Protein AF-E8RW09-F1 (afdb_monomer_lite)

Secondary structure (DSSP, 8-state):
---EEE--TT-HHHHHHHHHHHHTT---EEE-HHHH---HHHHHHHHHHTT--HHHHB--SSSSTTTTTTTSTTS-HHHHHHHHHH-GGGB-S-EEEETTEEEE-SSGGGGGGG-SS-PPSPEE-TTS-EEE-TTSPBSSBTTBTTS-TTT-----HHHHHSPPPP-SPPEEEEEES---SS-HHHHHHHHHHHHHHHTT-EEEE---TTPPPTTSS-TTSHHHHHHHHHHHH-SEEEEEEEEETTEE-HHHHHHHHTS-S-BTTB-TTTT-EEEEEEE-SSS---HHHHHHHHHHHHTT-EE-S--EEETTGGGSB-TTSPBPSSHHHHHHHHHHHHHHHHHHHHHTTHHHHH--HHHHHS-HHHHHHHHHTT--

InterPro domains:
  IPR005025 NADPH-dependent FMN reductase-like domain [PF03358] (170-313)
  IPR006659 Arsenate reductase [TIGR00014] (5-115)
  IPR006659 Arsenate reductase [cd03034] (4-114)
  IPR006660 Arsenate reductase-like [PF03960] (6-112)
  IPR006660 Arsenate reductase-like [PS51353] (2-132)
  IPR014063 Arsenate resistance ArsH [PTHR43590] (167-371)
  IPR014063 Arsenate resistance ArsH [TIGR02690] (144-362)
  IPR029039 Flavoprotein-like superfamily [G3DSA:3.40.50.360] (141-376)
  IPR029039 Flavoprotein-like superfamily [SSF52218] (143-364)
  IPR036249 Thioredoxin-like superfamily [SSF52833] (4-134)

pLDDT: mean 93.15, std 9.92, range [34.12, 98.94]

Radius of gyration: 31.44 Å; chains: 1; bounding box: 63×49×87 Å

Structure (mmCIF, N/CA/C/O backbone):
data_AF-E8RW09-F1
#
_entry.id   AF-E8RW09-F1
#
loop_
_atom_site.group_PDB
_atom_site.id
_atom_site.type_symbol
_atom_site.label_atom_id
_atom_site.label_alt_id
_atom_site.label_comp_id
_atom_site.label_asym_id
_atom_site.label_entity_id
_atom_site.label_seq_id
_atom_site.pdbx_PDB_ins_code
_atom_site.Cartn_x
_atom_site.Cartn_y
_atom_site.Cartn_z
_atom_site.occupancy
_atom_site.B_iso_or_equiv
_atom_site.auth_seq_id
_atom_site.auth_comp_id
_atom_site.auth_asym_id
_atom_site.auth_atom_id
_atom_site.pdbx_PDB_model_num
ATOM 1 N N . MET A 1 1 ? -36.346 -2.422 34.415 1.00 78.19 1 MET A N 1
ATOM 2 C CA . MET A 1 1 ? -35.620 -2.761 35.655 1.00 78.19 1 MET A CA 1
ATOM 3 C C . MET A 1 1 ? -34.732 -1.597 36.060 1.00 78.19 1 MET A C 1
ATOM 5 O O . MET A 1 1 ? -34.251 -0.869 35.199 1.00 78.19 1 MET A O 1
ATOM 9 N N . GLN A 1 2 ? -34.530 -1.402 37.362 1.00 89.94 2 GLN A N 1
ATOM 10 C CA . GLN A 1 2 ? -33.540 -0.457 37.878 1.00 89.94 2 GLN A CA 1
ATOM 11 C C . GLN A 1 2 ? -32.126 -1.002 37.596 1.00 89.94 2 GLN A C 1
ATOM 13 O O . GLN A 1 2 ? -31.881 -2.164 37.922 1.00 89.94 2 GLN A O 1
ATOM 18 N N . PRO A 1 3 ? -31.200 -0.237 36.981 1.00 96.50 3 PRO A N 1
ATOM 19 C CA . PRO A 1 3 ? -29.837 -0.715 36.764 1.00 96.50 3 PRO A CA 1
ATOM 20 C C . PRO A 1 3 ? -29.149 -1.088 38.080 1.00 96.50 3 PRO A C 1
ATOM 22 O O . PRO A 1 3 ? -29.262 -0.352 39.055 1.00 96.50 3 PRO A O 1
ATOM 25 N N . VAL A 1 4 ? -28.387 -2.178 38.099 1.00 97.94 4 VAL A N 1
ATOM 26 C CA . VAL A 1 4 ? -27.561 -2.571 39.253 1.00 97.94 4 VAL A CA 1
ATOM 27 C C . VAL A 1 4 ? -26.093 -2.430 38.872 1.00 97.94 4 VAL A C 1
ATOM 29 O O . VAL A 1 4 ? -25.687 -2.873 37.796 1.00 97.94 4 VAL A O 1
ATOM 32 N N . ILE A 1 5 ? -25.279 -1.822 39.735 1.00 98.06 5 ILE A N 1
ATOM 33 C CA . ILE A 1 5 ? -23.836 -1.663 39.524 1.00 98.06 5 ILE A CA 1
ATOM 34 C C . ILE A 1 5 ? -23.032 -2.220 40.699 1.00 98.06 5 ILE A C 1
ATOM 36 O O . ILE A 1 5 ? -23.124 -1.744 41.829 1.00 98.06 5 ILE A O 1
ATOM 40 N N . TYR A 1 6 ? -22.145 -3.171 40.401 1.00 97.62 6 TYR A N 1
ATOM 41 C CA . TYR A 1 6 ? -21.120 -3.638 41.333 1.00 97.62 6 TYR A CA 1
ATOM 42 C C . TYR A 1 6 ? -19.945 -2.659 41.315 1.00 97.62 6 TYR A C 1
ATOM 44 O O . TYR A 1 6 ? -19.086 -2.675 40.425 1.00 97.62 6 TYR A O 1
ATOM 52 N N . HIS A 1 7 ? -19.952 -1.753 42.287 1.00 96.81 7 HIS A N 1
ATOM 53 C CA . HIS A 1 7 ? -19.175 -0.523 42.282 1.00 96.81 7 HIS A CA 1
ATOM 54 C C . HIS A 1 7 ? -17.981 -0.576 43.243 1.00 96.81 7 HIS A C 1
ATOM 56 O O . HIS A 1 7 ? -18.035 -1.167 44.319 1.00 96.81 7 HIS A O 1
ATOM 62 N N . ASN A 1 8 ? -16.888 0.086 42.860 1.00 95.25 8 ASN A N 1
ATOM 63 C CA . ASN A 1 8 ? -15.780 0.421 43.750 1.00 95.25 8 ASN A CA 1
ATOM 64 C C . ASN A 1 8 ? -15.483 1.933 43.650 1.00 95.25 8 ASN A C 1
ATOM 66 O O . ASN A 1 8 ? -14.999 2.360 42.592 1.00 95.25 8 ASN A O 1
ATOM 70 N N . PRO A 1 9 ? -15.704 2.720 44.720 1.00 94.31 9 PRO A N 1
ATOM 71 C CA . PRO A 1 9 ? -15.543 4.176 44.695 1.00 94.31 9 PRO A CA 1
ATOM 72 C C . PRO A 1 9 ? -14.099 4.630 44.440 1.00 94.31 9 PRO A C 1
ATOM 74 O O . PRO A 1 9 ? -13.885 5.699 43.871 1.00 94.31 9 PRO A O 1
ATOM 77 N N . ASP A 1 10 ? -13.097 3.797 44.728 1.00 92.81 10 ASP A N 1
ATOM 78 C CA . ASP A 1 10 ? -11.679 4.115 44.506 1.00 92.81 10 ASP A CA 1
ATOM 79 C C . ASP A 1 10 ? -11.216 3.847 43.061 1.00 92.81 10 ASP A C 1
ATOM 81 O O . ASP A 1 10 ? -10.046 4.029 42.709 1.00 92.81 10 ASP A O 1
ATOM 85 N N . CYS A 1 11 ? -12.115 3.398 42.179 1.00 92.38 11 CYS A N 1
ATOM 86 C CA . CYS A 1 11 ? -11.804 3.083 40.790 1.00 92.38 11 CYS A CA 1
ATOM 87 C C . CYS A 1 11 ? -12.401 4.105 39.815 1.00 92.38 11 CYS A C 1
ATOM 89 O O . CYS A 1 11 ? -13.611 4.131 39.613 1.00 92.38 11 CYS A O 1
ATOM 91 N N . GLY A 1 12 ? -11.545 4.842 39.095 1.00 91.81 12 GLY A N 1
ATOM 92 C CA . GLY A 1 12 ? -11.984 5.816 38.083 1.00 91.81 12 GLY A CA 1
ATOM 93 C C . GLY A 1 12 ? -12.884 5.227 36.991 1.00 91.81 12 GLY A C 1
ATOM 94 O O . GLY A 1 12 ? -13.886 5.833 36.635 1.00 91.81 12 GLY A O 1
ATOM 95 N N . THR A 1 13 ? -12.624 4.007 36.497 1.00 91.88 13 THR A N 1
ATOM 96 C CA . THR A 1 13 ? -13.551 3.342 35.553 1.00 91.88 13 THR A CA 1
ATOM 97 C C . THR A 1 13 ? -14.927 3.114 36.186 1.00 91.88 13 THR A C 1
ATOM 99 O O . THR A 1 13 ? -15.941 3.325 35.536 1.00 91.88 13 THR A O 1
ATOM 102 N N . SER A 1 14 ? -14.964 2.707 37.458 1.00 95.50 14 SER A N 1
ATOM 103 C CA . SER A 1 14 ? -16.204 2.437 38.194 1.00 95.50 14 SER A CA 1
ATOM 104 C C . SER A 1 14 ? -17.022 3.702 38.437 1.00 95.50 14 SER A C 1
ATOM 106 O O . SER A 1 14 ? -18.241 3.678 38.284 1.00 95.50 14 SER A O 1
ATOM 108 N N . ARG A 1 15 ? -16.355 4.809 38.782 1.00 97.25 15 ARG A N 1
ATOM 109 C CA . ARG A 1 15 ? -16.993 6.120 38.948 1.00 97.25 15 ARG A CA 1
ATOM 110 C C . ARG A 1 15 ? -17.506 6.689 37.632 1.00 97.25 15 ARG A C 1
ATOM 112 O O . ARG A 1 15 ? -18.652 7.112 37.590 1.00 97.25 15 ARG A O 1
ATOM 119 N N . ASN A 1 16 ? -16.730 6.593 36.550 1.00 96.06 16 ASN A N 1
ATOM 120 C CA . ASN A 1 16 ? -17.188 7.006 35.220 1.00 96.06 16 ASN A CA 1
ATOM 121 C C . ASN A 1 16 ? -18.457 6.254 34.789 1.00 96.06 16 ASN A C 1
ATOM 123 O O . ASN A 1 16 ? -19.398 6.873 34.312 1.00 96.06 16 ASN A O 1
ATOM 127 N N . VAL A 1 17 ? -18.513 4.932 34.984 1.00 97.00 17 VAL A N 1
ATOM 128 C CA . VAL A 1 17 ? -19.713 4.139 34.658 1.00 97.00 17 VAL A CA 1
ATOM 129 C C . VAL A 1 17 ? -20.915 4.567 35.499 1.00 97.00 17 VAL A C 1
ATOM 131 O O . VAL A 1 17 ? -21.987 4.781 34.943 1.00 97.00 17 VAL A O 1
ATOM 134 N N . LEU A 1 18 ? -20.742 4.736 36.815 1.00 97.62 18 LEU A N 1
ATOM 135 C CA . LEU A 1 18 ? -21.815 5.214 37.691 1.00 97.62 18 LEU A CA 1
ATOM 136 C C . LEU A 1 18 ? -22.322 6.600 37.259 1.00 97.62 18 LEU A C 1
ATOM 138 O O . LEU A 1 18 ? -23.529 6.797 37.141 1.00 97.62 18 LEU A O 1
ATOM 142 N N . ALA A 1 19 ? -21.403 7.523 36.960 1.00 96.69 19 ALA A N 1
ATOM 143 C CA . ALA A 1 19 ? -21.722 8.874 36.509 1.00 96.69 19 ALA A CA 1
ATOM 144 C C . ALA A 1 19 ? -22.521 8.871 35.198 1.00 96.69 19 ALA A C 1
ATOM 146 O O . ALA A 1 19 ? -23.475 9.632 35.071 1.00 96.69 19 ALA A O 1
ATOM 147 N N . VAL A 1 20 ? -22.182 7.994 34.245 1.00 96.25 20 VAL A N 1
ATOM 148 C CA . VAL A 1 20 ? -22.940 7.840 32.991 1.00 96.25 20 VAL A CA 1
ATOM 149 C C . VAL A 1 20 ? -24.363 7.356 33.263 1.00 96.25 20 VAL A C 1
ATOM 151 O O . VAL A 1 20 ? -25.306 7.932 32.728 1.00 96.25 20 VAL A O 1
ATOM 154 N N . ILE A 1 21 ? -24.535 6.330 34.105 1.00 97.25 21 ILE A N 1
ATOM 155 C CA . ILE A 1 21 ? -25.860 5.783 34.437 1.00 97.25 21 ILE A CA 1
ATOM 156 C C . ILE A 1 21 ? -26.734 6.863 35.094 1.00 97.25 21 ILE A C 1
ATOM 158 O O . ILE A 1 21 ? -27.876 7.067 34.685 1.00 97.25 21 ILE A O 1
ATOM 162 N N . GLN A 1 22 ? -26.184 7.603 36.060 1.00 96.81 22 GLN A N 1
ATOM 163 C CA . GLN A 1 22 ? -26.902 8.679 36.748 1.00 96.81 22 GLN A CA 1
ATOM 164 C C . GLN A 1 22 ? -27.227 9.852 35.814 1.00 96.81 22 GLN A C 1
ATOM 166 O O . GLN A 1 22 ? -28.358 10.332 35.785 1.00 96.81 22 GLN A O 1
ATOM 171 N N . ALA A 1 23 ? -26.268 10.291 34.996 1.00 95.75 23 ALA A N 1
ATOM 172 C CA . ALA A 1 23 ? -26.472 11.390 34.051 1.00 95.75 23 ALA A CA 1
ATOM 173 C C . ALA A 1 23 ? -27.446 11.039 32.911 1.00 95.75 23 ALA A C 1
ATOM 175 O O . ALA A 1 23 ? -28.032 11.934 32.303 1.00 95.75 23 ALA A O 1
ATOM 176 N N . ALA A 1 24 ? -27.647 9.749 32.635 1.00 95.56 24 ALA A N 1
ATOM 177 C CA . ALA A 1 24 ? -28.670 9.247 31.724 1.00 95.56 24 ALA A CA 1
ATOM 178 C C . ALA A 1 24 ? -30.092 9.235 32.326 1.00 95.56 24 ALA A C 1
ATOM 180 O O . ALA A 1 24 ? -31.047 8.896 31.622 1.00 95.56 24 ALA A O 1
ATOM 181 N N . GLY A 1 25 ? -30.234 9.618 33.601 1.00 95.38 25 GLY A N 1
ATOM 182 C CA . GLY A 1 25 ? -31.508 9.725 34.313 1.00 95.38 25 GLY A CA 1
ATOM 183 C C . GLY A 1 25 ? -31.928 8.467 35.074 1.00 95.38 25 GLY A C 1
ATOM 184 O O . GLY A 1 25 ? -33.062 8.409 35.541 1.00 95.38 25 GLY A O 1
ATOM 185 N N . TYR A 1 26 ? -31.054 7.464 35.202 1.00 96.56 26 TYR A N 1
ATOM 186 C CA . TYR A 1 26 ? -31.335 6.271 36.001 1.00 96.56 26 TYR A CA 1
ATOM 187 C C . TYR A 1 26 ? -30.875 6.466 37.449 1.00 96.56 26 TYR A C 1
ATOM 189 O O . TYR A 1 26 ? -29.840 7.077 37.709 1.00 96.56 26 TYR A O 1
ATOM 197 N N . GLU A 1 27 ? -31.587 5.855 38.390 1.00 95.25 27 GLU A N 1
ATOM 198 C CA . GLU A 1 27 ? -31.155 5.724 39.783 1.00 95.25 27 GLU A CA 1
ATOM 199 C C . GLU A 1 27 ? -30.673 4.287 40.003 1.00 95.25 27 GLU A C 1
ATOM 201 O O . GLU A 1 27 ? -31.503 3.419 40.243 1.00 95.25 27 GLU A O 1
ATOM 206 N N . PRO A 1 28 ? -29.378 3.961 39.849 1.00 97.06 28 PRO A N 1
ATOM 207 C CA . PRO A 1 28 ? -28.934 2.578 39.964 1.00 97.06 28 PRO A CA 1
ATOM 208 C C . PRO A 1 28 ? -28.904 2.093 41.416 1.00 97.06 28 PRO A C 1
ATOM 210 O O . PRO A 1 28 ? -28.564 2.851 42.324 1.00 97.06 28 PRO A O 1
ATOM 213 N N . GLU A 1 29 ? -29.152 0.803 41.625 1.00 97.81 29 GLU A N 1
ATOM 214 C CA . GLU A 1 29 ? -28.770 0.124 42.861 1.00 97.81 29 GLU A CA 1
ATOM 215 C C . GLU A 1 29 ? -27.243 -0.045 42.890 1.00 97.81 29 GLU A C 1
ATOM 217 O O . GLU A 1 29 ? -26.645 -0.626 41.978 1.00 97.81 29 GLU A O 1
ATOM 222 N N . ILE A 1 30 ? -26.596 0.486 43.929 1.00 97.81 30 ILE A N 1
ATOM 223 C CA . ILE A 1 30 ? -25.136 0.481 44.065 1.00 97.81 30 ILE A CA 1
ATOM 224 C C . ILE A 1 30 ? -24.728 -0.601 45.060 1.00 97.81 30 ILE A C 1
ATOM 226 O O . ILE A 1 30 ? -24.933 -0.458 46.264 1.00 97.81 30 ILE A O 1
ATOM 230 N N . ILE A 1 31 ? -24.073 -1.650 44.564 1.00 97.06 31 ILE A N 1
ATOM 231 C CA . ILE A 1 31 ? -23.538 -2.731 45.392 1.00 97.06 31 ILE A CA 1
ATOM 232 C C . ILE A 1 31 ? -22.032 -2.527 45.556 1.00 97.06 31 ILE A C 1
ATOM 234 O O . ILE A 1 31 ? -21.238 -2.774 44.643 1.00 97.06 31 ILE A O 1
ATOM 238 N N . GLU A 1 32 ? -21.611 -2.098 46.745 1.00 96.06 32 GLU A N 1
ATOM 239 C CA . GLU A 1 32 ? -20.196 -2.041 47.124 1.00 96.06 32 GLU A CA 1
ATOM 240 C C . GLU A 1 32 ? -19.668 -3.450 47.447 1.00 96.06 32 GLU A C 1
ATOM 242 O O . GLU A 1 32 ? -19.464 -3.816 48.605 1.00 96.06 32 GLU A O 1
ATOM 247 N N . TYR A 1 33 ? -19.439 -4.257 46.408 1.00 94.31 33 TYR A N 1
ATOM 248 C CA . TYR A 1 33 ? -19.107 -5.689 46.512 1.00 94.31 33 TYR A CA 1
ATOM 249 C C . TYR A 1 33 ? -17.879 -6.005 47.380 1.00 94.31 33 TYR A C 1
ATOM 251 O O . TYR A 1 33 ? -17.765 -7.100 47.917 1.00 94.31 33 TYR A O 1
ATOM 259 N N . LEU A 1 34 ? -16.961 -5.050 47.562 1.00 94.94 34 LEU A N 1
ATOM 260 C CA . LEU A 1 34 ? -15.816 -5.220 48.464 1.00 94.94 34 LEU A CA 1
ATOM 261 C C . LEU A 1 34 ? -16.207 -5.230 49.947 1.00 94.94 34 LEU A C 1
ATOM 263 O O . LEU A 1 34 ? -15.472 -5.794 50.751 1.00 94.94 34 LEU A O 1
ATOM 267 N N . LYS A 1 35 ? -17.331 -4.601 50.309 1.00 94.88 35 LYS A N 1
ATOM 268 C CA . LYS A 1 35 ? -17.877 -4.598 51.673 1.00 94.88 35 LYS A CA 1
ATOM 269 C C . LYS A 1 35 ? -18.808 -5.785 51.905 1.00 94.88 35 LYS A C 1
ATOM 271 O O . LYS A 1 35 ? -18.785 -6.367 52.981 1.00 94.88 35 LYS A O 1
ATOM 276 N N . VAL A 1 36 ? -19.627 -6.112 50.905 1.00 93.81 36 VAL A N 1
ATOM 277 C CA . VAL A 1 36 ? -20.670 -7.146 51.013 1.00 93.81 36 VAL A CA 1
ATOM 278 C C . VAL A 1 36 ? -20.111 -8.555 50.774 1.00 93.81 36 VAL A C 1
ATOM 280 O O . VAL A 1 36 ? -20.576 -9.511 51.386 1.00 93.81 36 VAL A O 1
ATOM 283 N N . GLY A 1 37 ? -19.082 -8.685 49.933 1.00 93.06 37 GLY A N 1
ATOM 284 C CA . GLY A 1 37 ? -18.566 -9.973 49.474 1.00 93.06 37 GLY A CA 1
ATOM 285 C C . GLY A 1 37 ? -19.386 -10.563 48.324 1.00 93.06 37 GLY A C 1
ATOM 286 O O . GLY A 1 37 ? -20.280 -9.911 47.784 1.00 93.06 37 GLY A O 1
ATOM 287 N N . TRP A 1 38 ? -19.056 -11.797 47.936 1.00 94.88 38 TRP A N 1
ATOM 288 C CA . TRP A 1 38 ? -19.750 -12.535 46.879 1.00 94.88 38 TRP A CA 1
ATOM 289 C C . TRP A 1 38 ? -20.440 -13.773 47.440 1.00 94.88 38 TRP A C 1
ATOM 291 O O . TRP A 1 38 ? -19.809 -14.592 48.109 1.00 94.88 38 TRP A O 1
ATOM 301 N N . ASN A 1 39 ? -21.714 -13.956 47.100 1.00 94.75 39 ASN A N 1
ATOM 302 C CA . ASN A 1 39 ? -22.348 -15.263 47.179 1.00 94.75 39 ASN A CA 1
ATOM 303 C C . ASN A 1 39 ? -21.940 -16.105 45.955 1.00 94.75 39 ASN A C 1
ATOM 305 O O . ASN A 1 39 ? -21.851 -15.591 44.839 1.00 94.75 39 ASN A O 1
ATOM 309 N N . ALA A 1 40 ? -21.692 -17.401 46.160 1.00 95.88 40 ALA A N 1
ATOM 310 C CA . ALA A 1 40 ? -21.230 -18.297 45.102 1.00 95.88 40 ALA A CA 1
ATOM 311 C C . ALA A 1 40 ? -22.217 -18.416 43.930 1.00 95.88 40 ALA A C 1
ATOM 313 O O . ALA A 1 40 ? -21.803 -18.360 42.774 1.00 95.88 40 ALA A O 1
ATOM 314 N N . ASP A 1 41 ? -23.513 -18.550 44.201 1.00 96.25 41 ASP A N 1
ATOM 315 C CA . ASP A 1 41 ? -24.512 -18.693 43.141 1.00 96.25 41 ASP A CA 1
ATOM 316 C C . ASP A 1 41 ? -24.736 -17.366 42.414 1.00 96.25 41 ASP A C 1
ATOM 318 O O . ASP A 1 41 ? -24.822 -17.338 41.185 1.00 96.25 41 ASP A O 1
ATOM 322 N N . GLU A 1 42 ? -24.734 -16.252 43.148 1.00 92.81 42 GLU A N 1
ATOM 323 C CA . GLU A 1 42 ? -24.846 -14.913 42.562 1.00 92.81 42 GLU A CA 1
ATOM 324 C C . GLU A 1 42 ? -23.661 -14.586 41.654 1.00 92.81 42 GLU A C 1
ATOM 326 O O . GLU A 1 42 ? -23.870 -14.167 40.517 1.00 92.81 42 GLU A O 1
ATOM 331 N N . LEU A 1 43 ? -22.421 -14.815 42.104 1.00 96.25 43 LEU A N 1
ATOM 332 C CA . LEU A 1 43 ? -21.233 -14.546 41.293 1.00 96.25 43 LEU A CA 1
ATOM 333 C C . LEU A 1 43 ? -21.187 -15.454 40.060 1.00 96.25 43 LEU A C 1
ATOM 335 O O . LEU A 1 43 ? -20.864 -14.985 38.969 1.00 96.25 43 LEU A O 1
ATOM 339 N N . ARG A 1 44 ? -21.549 -16.737 40.198 1.00 96.88 44 ARG A N 1
ATOM 340 C CA . ARG A 1 44 ? -21.607 -17.666 39.061 1.00 96.88 44 ARG A CA 1
ATOM 341 C C . ARG A 1 44 ? -22.609 -17.187 38.013 1.00 96.88 44 ARG A C 1
ATOM 343 O O . ARG A 1 44 ? -22.270 -17.121 36.832 1.00 96.88 44 ARG A O 1
ATOM 350 N N . ASN A 1 45 ? -23.807 -16.803 38.448 1.00 95.69 45 ASN A N 1
ATOM 351 C CA . ASN A 1 45 ? -24.835 -16.261 37.565 1.00 95.69 45 ASN A CA 1
ATOM 352 C C . ASN A 1 45 ? -24.385 -14.944 36.925 1.00 95.69 45 ASN A C 1
ATOM 354 O O . ASN A 1 45 ? -24.547 -14.762 35.722 1.00 95.69 45 ASN A O 1
ATOM 358 N N . LEU A 1 46 ? -23.765 -14.049 37.696 1.00 96.25 46 LEU A N 1
ATOM 359 C CA . LEU A 1 46 ? -23.279 -12.762 37.206 1.00 96.25 46 LEU A CA 1
ATOM 360 C C . LEU A 1 46 ? -22.247 -12.925 36.083 1.00 96.25 46 LEU A C 1
ATOM 362 O O . LEU A 1 46 ? -22.350 -12.261 35.053 1.00 96.25 46 LEU A O 1
ATOM 366 N N . LEU A 1 47 ? -21.270 -13.819 36.265 1.00 97.44 47 LEU A N 1
ATOM 367 C CA . LEU A 1 47 ? -20.260 -14.112 35.247 1.00 97.44 47 LEU A CA 1
ATOM 368 C C . LEU A 1 47 ? -20.881 -14.760 34.006 1.00 97.44 47 LEU A C 1
ATOM 370 O O . LEU A 1 47 ? -20.570 -14.352 32.887 1.00 97.44 47 LEU A O 1
ATOM 374 N N . ALA A 1 48 ? -21.812 -15.699 34.199 1.00 96.50 48 ALA A N 1
ATOM 375 C CA . ALA A 1 48 ? -22.527 -16.344 33.103 1.00 96.50 48 ALA A CA 1
ATOM 376 C C . ALA A 1 48 ? -23.341 -15.337 32.273 1.00 96.50 48 ALA A C 1
ATOM 378 O O . ALA A 1 48 ? -23.210 -15.311 31.050 1.00 96.50 48 ALA A O 1
ATOM 379 N N . TYR A 1 49 ? -24.117 -14.456 32.915 1.00 95.88 49 TYR A N 1
ATOM 380 C CA . TYR A 1 49 ? -24.880 -13.410 32.223 1.00 95.88 49 TYR A CA 1
ATOM 381 C C . TYR A 1 49 ? -23.985 -12.370 31.545 1.00 95.88 49 TYR A C 1
ATOM 383 O O . TYR A 1 49 ? -24.366 -11.817 30.515 1.00 95.88 49 TYR A O 1
ATOM 391 N N . ALA A 1 50 ? -22.789 -12.121 32.087 1.00 95.38 50 ALA A N 1
ATOM 392 C CA . ALA A 1 50 ? -21.786 -11.272 31.453 1.00 95.38 50 ALA A CA 1
ATOM 393 C C . ALA A 1 50 ? -21.046 -11.952 30.285 1.00 95.38 50 ALA A C 1
ATOM 395 O O . ALA A 1 50 ? -20.280 -11.282 29.590 1.00 95.38 50 ALA A O 1
ATOM 396 N N . GLY A 1 51 ? -21.239 -13.261 30.080 1.00 96.00 51 GLY A N 1
ATOM 397 C CA . GLY A 1 51 ? -20.500 -14.052 29.096 1.00 96.00 51 GLY A CA 1
ATOM 398 C C . GLY A 1 51 ? -19.008 -14.174 29.417 1.00 96.00 51 GLY A C 1
ATOM 399 O O . GLY A 1 51 ? -18.194 -14.218 28.497 1.00 96.00 51 GLY A O 1
ATOM 400 N N . LEU A 1 52 ? -18.641 -14.173 30.704 1.00 96.75 52 LEU A N 1
ATOM 401 C CA . LEU A 1 52 ? -17.255 -14.190 31.174 1.00 96.75 52 LEU A CA 1
ATOM 402 C C . LEU A 1 52 ? -16.924 -15.494 31.896 1.00 96.75 52 LEU A C 1
ATOM 404 O O . LEU A 1 52 ? -17.695 -15.973 32.725 1.00 96.75 52 LEU A O 1
ATOM 408 N N . THR A 1 53 ? -15.721 -16.013 31.662 1.00 97.38 53 THR A N 1
ATOM 409 C CA . THR A 1 53 ? -15.124 -17.012 32.556 1.00 97.38 53 THR A CA 1
ATOM 410 C C . THR A 1 53 ? -14.498 -16.344 33.790 1.00 97.38 53 THR A C 1
ATOM 412 O O . THR A 1 53 ? -14.152 -15.155 33.738 1.00 97.38 53 THR A O 1
ATOM 415 N N . PRO A 1 54 ? -14.285 -17.079 34.899 1.00 97.62 54 PRO A N 1
ATOM 416 C CA . PRO A 1 54 ? -13.522 -16.586 36.046 1.00 97.62 54 PRO A CA 1
ATOM 417 C C . PRO A 1 54 ? -12.158 -16.008 35.651 1.00 97.62 54 PRO A C 1
ATOM 419 O O . PRO A 1 54 ? -11.811 -14.915 36.096 1.00 97.62 54 PRO A O 1
ATOM 422 N N . ARG A 1 55 ? -11.412 -16.651 34.740 1.00 97.25 55 ARG A N 1
ATOM 423 C CA . ARG A 1 55 ? -10.160 -16.084 34.217 1.00 97.25 55 ARG A CA 1
ATOM 424 C C . ARG A 1 55 ? -10.347 -14.732 33.536 1.00 97.25 55 ARG A C 1
ATOM 426 O O . ARG A 1 55 ? -9.573 -13.817 33.794 1.00 97.25 55 ARG A O 1
ATOM 433 N N . GLN A 1 56 ? -11.360 -14.578 32.687 1.00 95.94 56 GLN A N 1
ATOM 434 C CA . GLN A 1 56 ? -11.619 -13.312 31.988 1.00 95.94 56 GLN A CA 1
ATOM 435 C C . GLN A 1 56 ? -12.063 -12.197 32.946 1.00 95.94 56 GLN A C 1
ATOM 437 O O . GLN A 1 56 ? -11.757 -11.023 32.731 1.00 95.94 56 GLN A O 1
ATOM 442 N N . ALA A 1 57 ? -12.766 -12.555 34.020 1.00 96.44 57 ALA A N 1
ATOM 443 C CA . ALA A 1 57 ? -13.170 -11.619 35.060 1.00 96.44 57 ALA A CA 1
ATOM 444 C C . ALA A 1 57 ? -12.053 -11.315 36.073 1.00 96.44 57 ALA A C 1
ATOM 446 O O . ALA A 1 57 ? -12.178 -10.343 36.823 1.00 96.44 57 ALA A O 1
ATOM 447 N N . LEU A 1 58 ? -10.957 -12.083 36.088 1.00 97.12 58 LEU A N 1
ATOM 448 C CA . LEU A 1 58 ? -9.869 -11.939 37.051 1.00 97.12 58 LEU A CA 1
ATOM 449 C C . LEU A 1 58 ? -9.184 -10.577 36.933 1.00 97.12 58 LEU A C 1
ATOM 451 O O . LEU A 1 58 ? -8.627 -10.182 35.908 1.00 97.12 58 LEU A O 1
ATOM 455 N N . ARG A 1 59 ? -9.183 -9.842 38.037 1.00 95.81 59 ARG A N 1
ATOM 456 C CA . ARG A 1 59 ? -8.413 -8.622 38.197 1.00 95.81 59 ARG A CA 1
ATOM 457 C C . ARG A 1 59 ? -6.981 -8.992 38.544 1.00 95.81 59 ARG A C 1
ATOM 459 O O . ARG A 1 59 ? -6.712 -9.435 39.654 1.00 95.81 59 ARG A O 1
ATOM 466 N N . GLU A 1 60 ? -6.061 -8.734 37.625 1.00 93.19 60 GLU A N 1
ATOM 467 C CA . GLU A 1 60 ? -4.634 -9.017 37.821 1.00 93.19 60 GLU A CA 1
ATOM 468 C C . GLU A 1 60 ? -3.894 -7.919 38.600 1.00 93.19 60 GLU A C 1
ATOM 470 O O . GLU A 1 60 ? -2.959 -8.191 39.346 1.00 93.19 60 GLU A O 1
ATOM 475 N N . THR A 1 61 ? -4.299 -6.656 38.425 1.00 90.75 61 THR A N 1
ATOM 476 C CA . THR A 1 61 ? -3.601 -5.498 39.004 1.00 90.75 61 THR A CA 1
ATOM 477 C C . THR A 1 61 ? -4.336 -4.922 40.206 1.00 90.75 61 THR A C 1
ATOM 479 O O . THR A 1 61 ? -5.571 -4.826 40.229 1.00 90.75 61 THR A O 1
ATOM 482 N N . LYS A 1 62 ? -3.565 -4.445 41.197 1.00 90.62 62 LYS A N 1
ATOM 483 C CA . LYS A 1 62 ? -4.097 -3.935 42.474 1.00 90.62 62 LYS A CA 1
ATOM 484 C C . LYS A 1 62 ? -5.023 -4.977 43.135 1.00 90.62 62 LYS A C 1
ATOM 486 O O . LYS A 1 62 ? -6.146 -4.646 43.520 1.00 90.62 62 LYS A O 1
ATOM 491 N N . SER A 1 63 ? -4.568 -6.226 43.154 1.00 93.81 63 SER A N 1
ATOM 492 C CA . SER A 1 63 ? -5.219 -7.417 43.700 1.00 93.81 63 SER A CA 1
ATOM 493 C C . SER A 1 63 ? -4.123 -8.432 44.089 1.00 93.81 63 SER A C 1
ATOM 495 O O . SER A 1 63 ? -2.994 -8.299 43.606 1.00 93.81 63 SER A O 1
ATOM 497 N N . PRO A 1 64 ? -4.431 -9.460 44.899 1.00 96.12 64 PRO A N 1
ATOM 498 C CA . PRO A 1 64 ? -3.462 -10.489 45.276 1.00 96.12 64 PRO A CA 1
ATOM 499 C C . PRO A 1 64 ? -3.265 -11.575 44.198 1.00 96.12 64 PRO A C 1
ATOM 501 O O . PRO A 1 64 ? -2.649 -12.599 44.469 1.00 96.12 64 PRO A O 1
ATOM 504 N N . ALA A 1 65 ? -3.763 -11.394 42.964 1.00 96.31 65 ALA A N 1
ATOM 505 C CA . ALA A 1 65 ? -3.782 -12.448 41.940 1.00 96.31 65 ALA A CA 1
ATOM 506 C C . ALA A 1 65 ? -2.394 -13.048 41.652 1.00 96.31 65 ALA A C 1
ATOM 508 O O . ALA A 1 65 ? -2.258 -14.263 41.521 1.00 96.31 65 ALA A O 1
ATOM 509 N N . LYS A 1 66 ? -1.354 -12.206 41.586 1.00 96.06 66 LYS A N 1
ATOM 510 C CA . LYS A 1 66 ? 0.030 -12.654 41.368 1.00 96.06 66 LYS A CA 1
ATOM 511 C C . LYS A 1 66 ? 0.599 -13.396 42.580 1.00 96.06 66 LYS A C 1
ATOM 513 O O . LYS A 1 66 ? 1.270 -14.406 42.407 1.00 96.06 66 LYS A O 1
ATOM 518 N N . GLU A 1 67 ? 0.341 -12.890 43.782 1.00 95.81 67 GLU A N 1
ATOM 519 C CA . GLU A 1 67 ? 0.820 -13.466 45.048 1.00 95.81 67 GLU A CA 1
ATOM 520 C C . GLU A 1 67 ? 0.192 -14.839 45.308 1.00 95.81 67 GLU A C 1
ATOM 522 O O . GLU A 1 67 ? 0.861 -15.743 45.797 1.00 95.81 67 GLU A O 1
ATOM 527 N N . LEU A 1 68 ? -1.065 -15.014 44.892 1.00 96.00 68 LEU A N 1
ATOM 528 C CA . LEU A 1 68 ? -1.809 -16.273 44.952 1.00 96.00 68 LEU A CA 1
ATOM 529 C C . LEU A 1 68 ? -1.494 -17.230 43.785 1.00 96.00 68 LEU A C 1
ATOM 531 O O . LEU A 1 68 ? -2.121 -18.279 43.672 1.00 96.00 68 LEU A O 1
ATOM 535 N N . GLY A 1 69 ? -0.567 -16.876 42.885 1.00 96.38 69 GLY A N 1
ATOM 536 C CA . GLY A 1 69 ? -0.196 -17.714 41.738 1.00 96.38 69 GLY A CA 1
ATOM 537 C C . GLY A 1 69 ? -1.282 -17.842 40.663 1.00 96.38 69 GLY A C 1
ATOM 538 O O . GLY A 1 69 ? -1.148 -18.640 39.742 1.00 96.38 69 GLY A O 1
ATOM 539 N N . LEU A 1 70 ? -2.342 -17.032 40.723 1.00 96.62 70 LEU A N 1
ATOM 540 C CA . LEU A 1 70 ? -3.510 -17.154 39.847 1.00 96.62 70 LEU A CA 1
ATOM 541 C C . LEU A 1 70 ? -3.254 -16.690 38.417 1.00 96.62 70 LEU A C 1
ATOM 543 O O . LEU A 1 70 ? -4.163 -16.778 37.605 1.00 96.62 70 LEU A O 1
ATOM 547 N N . LEU A 1 71 ? -2.074 -16.167 38.087 1.00 95.25 71 LEU A N 1
ATOM 548 C CA . LEU A 1 71 ? -1.733 -15.750 36.721 1.00 95.25 71 LEU A CA 1
ATOM 549 C C . LEU A 1 71 ? -1.151 -16.889 35.874 1.00 95.25 71 LEU A C 1
ATOM 551 O O . LEU A 1 71 ? -0.972 -16.714 34.671 1.00 95.25 71 LEU A O 1
ATOM 555 N N . ASP A 1 72 ? -0.848 -18.036 36.484 1.00 95.38 72 ASP A N 1
ATOM 556 C CA . ASP A 1 72 ? -0.353 -19.202 35.759 1.00 95.38 72 ASP A CA 1
ATOM 557 C C . ASP A 1 72 ? -1.466 -19.778 34.850 1.00 95.38 72 ASP A C 1
ATOM 559 O O . ASP A 1 72 ? -2.563 -20.064 35.344 1.00 95.38 72 ASP A O 1
ATOM 563 N N . PRO A 1 73 ? -1.220 -19.960 33.534 1.00 93.69 73 PRO A N 1
ATOM 564 C CA . PRO A 1 73 ? -2.181 -20.558 32.605 1.00 93.69 73 PRO A CA 1
ATOM 565 C C . PRO A 1 73 ? -2.672 -21.960 32.993 1.00 93.69 73 PRO A C 1
ATOM 567 O O . PRO A 1 73 ? -3.726 -22.376 32.520 1.00 93.69 73 PRO A O 1
ATOM 570 N N . ALA A 1 74 ? -1.929 -22.692 33.828 1.00 95.19 74 ALA A N 1
ATOM 571 C CA . ALA A 1 74 ? -2.328 -24.006 34.327 1.00 95.19 74 ALA A CA 1
ATOM 572 C C . ALA A 1 74 ? -3.425 -23.948 35.411 1.00 95.19 74 ALA A C 1
ATOM 574 O O . ALA A 1 74 ? -4.044 -24.972 35.704 1.00 95.19 74 ALA A O 1
ATOM 575 N N . VAL A 1 75 ? -3.683 -22.781 36.014 1.00 97.06 75 VAL A N 1
ATOM 576 C CA . VAL A 1 75 ? -4.702 -22.622 37.064 1.00 97.06 75 VAL A CA 1
ATOM 577 C C . VAL A 1 75 ? -6.098 -22.588 36.446 1.00 97.06 75 VAL A C 1
ATOM 579 O O . VAL A 1 75 ? -6.430 -21.675 35.683 1.00 97.06 75 VAL A O 1
ATOM 582 N N . THR A 1 76 ? -6.930 -23.558 36.828 1.00 97.75 76 THR A N 1
ATOM 583 C CA . THR A 1 76 ? -8.290 -23.739 36.305 1.00 97.75 76 THR A CA 1
ATOM 584 C C . THR A 1 76 ? -9.250 -22.635 36.746 1.00 97.75 76 THR A C 1
ATOM 586 O O . THR A 1 76 ? -9.050 -21.980 37.771 1.00 97.75 76 THR A O 1
ATOM 589 N N . ASP A 1 77 ? -10.330 -22.455 35.981 1.00 97.31 77 ASP A N 1
ATOM 590 C CA . ASP A 1 77 ? -11.382 -21.482 36.295 1.00 97.31 77 ASP A CA 1
ATOM 591 C C . ASP A 1 77 ? -12.044 -21.740 37.657 1.00 97.31 77 ASP A C 1
ATOM 593 O O . ASP A 1 77 ? -12.348 -20.781 38.365 1.00 97.31 77 ASP A O 1
ATOM 597 N N . ASP A 1 78 ? -12.190 -23.004 38.067 1.00 97.44 78 ASP A N 1
ATOM 598 C CA . ASP A 1 78 ? -12.754 -23.360 39.375 1.00 97.44 78 ASP A CA 1
ATOM 599 C C . ASP A 1 78 ? -11.887 -22.843 40.529 1.00 97.44 78 ASP A C 1
ATOM 601 O O . ASP A 1 78 ? -12.399 -22.228 41.464 1.00 97.44 78 ASP A O 1
ATOM 605 N N . VAL A 1 79 ? -10.559 -22.994 40.430 1.00 97.69 79 VAL A N 1
ATOM 606 C CA . VAL A 1 79 ? -9.628 -22.500 41.458 1.00 97.69 79 VAL A CA 1
ATOM 607 C C . VAL A 1 79 ? -9.671 -20.975 41.540 1.00 97.69 79 VAL A C 1
ATOM 609 O O . VAL A 1 79 ? -9.680 -20.408 42.631 1.00 97.69 79 VAL A O 1
ATOM 612 N N . ILE A 1 80 ? -9.738 -20.284 40.399 1.00 98.12 80 ILE A N 1
ATOM 613 C CA . ILE A 1 80 ? -9.893 -18.821 40.385 1.00 98.12 80 ILE A CA 1
ATOM 614 C C . ILE A 1 80 ? -11.196 -18.420 41.060 1.00 98.12 80 ILE A C 1
ATOM 616 O O . ILE A 1 80 ? -11.210 -17.476 41.847 1.00 98.12 80 ILE A O 1
ATOM 620 N N . PHE A 1 81 ? -12.284 -19.112 40.728 1.00 98.19 81 PHE A N 1
ATOM 621 C CA . PHE A 1 81 ? -13.611 -18.803 41.226 1.00 98.19 81 PHE A CA 1
ATOM 622 C C . PHE A 1 81 ? -13.672 -18.940 42.749 1.00 98.19 81 PHE A C 1
ATOM 624 O O . PHE A 1 81 ? -14.142 -18.026 43.424 1.00 98.19 81 PHE A O 1
ATOM 631 N N . GLU A 1 82 ? -13.115 -20.017 43.307 1.00 97.75 82 GLU A N 1
ATOM 632 C CA . GLU A 1 82 ? -12.991 -20.185 44.760 1.00 97.75 82 GLU A CA 1
ATOM 633 C C . GLU A 1 82 ? -12.216 -19.027 45.398 1.00 97.75 82 GLU A C 1
ATOM 635 O O . GLU A 1 82 ? -12.656 -18.457 46.399 1.00 97.75 82 GLU A O 1
ATOM 640 N N . GLN A 1 83 ? -11.106 -18.604 44.786 1.00 98.12 83 GLN A N 1
ATOM 641 C CA . GLN A 1 83 ? -10.342 -17.460 45.283 1.00 98.12 83 GLN A CA 1
ATOM 642 C C . GLN A 1 83 ? -11.107 -16.138 45.166 1.00 98.12 83 GLN A C 1
ATOM 644 O O . GLN A 1 83 ? -10.967 -15.288 46.043 1.00 98.12 83 GLN A O 1
ATOM 649 N N . MET A 1 84 ? -11.943 -15.946 44.141 1.00 98.00 84 MET A N 1
ATOM 650 C CA . MET A 1 84 ? -12.792 -14.754 44.008 1.00 98.00 84 MET A CA 1
ATOM 651 C C . MET A 1 84 ? -13.811 -14.627 45.145 1.00 98.00 84 MET A C 1
ATOM 653 O O . MET A 1 84 ? -14.108 -13.504 45.558 1.00 98.00 84 MET A O 1
ATOM 657 N N . LEU A 1 85 ? -14.313 -15.747 45.677 1.00 97.19 85 LEU A N 1
ATOM 658 C CA . LEU A 1 85 ? -15.215 -15.751 46.835 1.00 97.19 85 LEU A CA 1
ATOM 659 C C . LEU A 1 85 ? -14.488 -15.347 48.123 1.00 97.19 85 LEU A C 1
ATOM 661 O O . LEU A 1 85 ? -15.030 -14.589 48.924 1.00 97.19 85 LEU A O 1
ATOM 665 N N . VAL A 1 86 ? -13.248 -15.813 48.301 1.00 97.19 86 VAL A N 1
ATOM 666 C CA . VAL A 1 86 ? -12.408 -15.473 49.465 1.00 97.19 86 VAL A CA 1
ATOM 667 C C . VAL A 1 86 ? -11.891 -14.034 49.384 1.00 97.19 86 VAL A C 1
ATOM 669 O O . VAL A 1 86 ? -11.844 -13.316 50.383 1.00 97.19 86 VAL A O 1
ATOM 672 N N . HIS A 1 87 ? -11.517 -13.590 48.185 1.00 97.06 87 HIS A N 1
ATOM 673 C CA . HIS A 1 87 ? -10.937 -12.281 47.921 1.00 97.06 87 HIS A CA 1
ATOM 674 C C . HIS A 1 87 ? -11.772 -11.532 46.873 1.00 97.06 87 HIS A C 1
ATOM 676 O O . HIS A 1 87 ? -11.374 -11.478 45.705 1.00 97.06 87 HIS A O 1
ATOM 682 N N . PRO A 1 88 ? -12.879 -10.863 47.265 1.00 96.31 88 PRO A N 1
ATOM 683 C CA . PRO A 1 88 ? -13.784 -10.191 46.328 1.00 96.31 88 PRO A CA 1
ATOM 684 C C . PRO A 1 88 ? -13.099 -9.229 45.353 1.00 96.31 88 PRO A C 1
ATOM 686 O O . PRO A 1 88 ? -13.533 -9.081 44.212 1.00 96.31 88 PRO A O 1
ATOM 689 N N . VAL A 1 89 ? -11.982 -8.618 45.770 1.00 96.25 89 VAL A N 1
ATOM 690 C CA . VAL A 1 89 ? -11.146 -7.728 44.948 1.00 96.25 89 VAL A CA 1
ATOM 691 C C . VAL A 1 89 ? -10.573 -8.387 43.690 1.00 96.25 89 VAL A C 1
ATOM 693 O O . VAL A 1 89 ? -10.177 -7.665 42.777 1.00 96.25 89 VAL A O 1
ATOM 696 N N . LEU A 1 90 ? -10.531 -9.720 43.617 1.00 97.62 90 LEU A N 1
ATOM 697 C CA . LEU A 1 90 ? -10.106 -10.467 42.433 1.00 97.62 90 LEU A CA 1
ATOM 698 C C . LEU A 1 90 ? -11.103 -10.372 41.274 1.00 97.62 90 LEU A C 1
ATOM 700 O O . LEU A 1 90 ? -10.724 -10.689 40.154 1.00 97.62 90 LEU A O 1
ATOM 704 N N . VAL A 1 91 ? -12.335 -9.904 41.483 1.00 97.12 91 VAL A N 1
ATOM 705 C CA . VAL A 1 91 ? -13.297 -9.688 40.392 1.00 97.12 91 VAL A CA 1
ATOM 706 C C . VAL A 1 91 ? -13.110 -8.288 39.797 1.00 97.12 91 VAL A C 1
ATOM 708 O O . VAL A 1 91 ? -13.064 -7.274 40.504 1.00 97.12 91 VAL A O 1
ATOM 711 N N . ASN A 1 92 ? -12.968 -8.199 38.473 1.00 95.75 92 ASN A N 1
ATOM 712 C CA . ASN A 1 92 ? -12.928 -6.919 37.776 1.00 95.75 92 ASN A CA 1
ATOM 713 C C . ASN A 1 92 ? -14.259 -6.166 37.904 1.00 95.75 92 ASN A C 1
ATOM 715 O O . ASN A 1 92 ? -15.337 -6.729 38.026 1.00 95.75 92 ASN A O 1
ATOM 719 N N . ARG A 1 93 ? -14.160 -4.839 37.837 1.00 94.31 93 ARG A N 1
ATOM 720 C CA . ARG A 1 93 ? -15.251 -3.891 3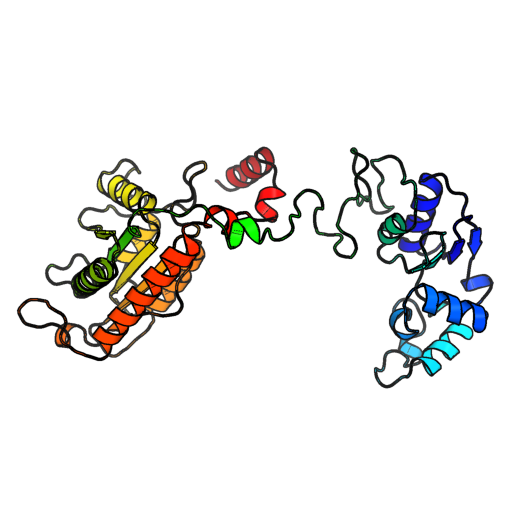8.080 1.00 94.31 93 ARG A CA 1
ATOM 721 C C . ARG A 1 93 ? -15.198 -2.710 37.105 1.00 94.31 93 ARG A C 1
ATOM 723 O O . ARG A 1 93 ? -14.092 -2.369 36.650 1.00 94.31 93 ARG A O 1
ATOM 730 N N . PRO A 1 94 ? -16.324 -2.027 36.859 1.00 97.19 94 PRO A N 1
ATOM 731 C CA . PRO A 1 94 ? -17.670 -2.353 37.346 1.00 97.19 94 PRO A CA 1
ATOM 732 C C . PRO A 1 94 ? -18.368 -3.394 36.462 1.00 97.19 94 PRO A C 1
ATOM 734 O O . PRO A 1 94 ? -18.191 -3.384 35.243 1.00 97.19 94 PRO A O 1
ATOM 737 N N . ILE A 1 95 ? -19.173 -4.260 37.074 1.00 97.50 95 ILE A N 1
ATOM 738 C CA . ILE A 1 95 ? -20.154 -5.084 36.357 1.00 97.50 95 ILE A CA 1
ATOM 739 C C . ILE A 1 95 ? -21.511 -4.400 36.514 1.00 97.50 95 ILE A C 1
ATOM 741 O O . ILE A 1 95 ? -21.870 -4.002 37.622 1.00 97.50 95 ILE A O 1
ATOM 745 N N . VAL A 1 96 ? -22.222 -4.220 35.404 1.00 97.94 96 VAL A N 1
ATOM 746 C CA . VAL A 1 96 ? -23.529 -3.553 35.360 1.00 97.94 96 VAL A CA 1
ATOM 747 C C . VAL A 1 96 ? -24.569 -4.530 34.831 1.00 97.94 96 VAL A C 1
ATOM 749 O O . VAL A 1 96 ? -24.289 -5.243 33.868 1.00 97.94 96 VAL A O 1
ATOM 752 N N . ILE A 1 97 ? -25.748 -4.538 35.450 1.00 97.75 97 ILE A N 1
ATOM 753 C CA . ILE A 1 97 ? -26.930 -5.299 35.033 1.00 97.75 97 ILE A CA 1
ATOM 754 C C . ILE A 1 97 ? -28.037 -4.311 34.661 1.00 97.75 97 ILE A C 1
ATOM 756 O O . ILE A 1 97 ? -28.343 -3.407 35.440 1.00 97.75 97 ILE A O 1
ATOM 760 N N . THR A 1 98 ? -28.654 -4.500 33.497 1.00 96.81 98 THR A N 1
ATOM 761 C CA . THR A 1 98 ? -29.876 -3.802 33.068 1.00 96.81 98 THR A CA 1
ATOM 762 C C . THR A 1 98 ? -30.804 -4.768 32.324 1.00 96.81 98 THR A C 1
ATOM 764 O O . THR A 1 98 ? -30.449 -5.925 32.097 1.00 96.81 98 THR A O 1
ATOM 767 N N . ASP A 1 99 ? -31.967 -4.288 31.868 1.00 94.38 99 ASP A N 1
ATOM 768 C CA . ASP A 1 99 ? -32.856 -5.062 30.981 1.00 94.38 99 ASP A CA 1
ATOM 769 C C . ASP A 1 99 ? -32.182 -5.460 29.652 1.00 94.38 99 ASP A C 1
ATOM 771 O O . ASP A 1 99 ? -32.600 -6.418 29.005 1.00 94.38 99 ASP A O 1
ATOM 775 N N . LYS A 1 100 ? -31.123 -4.746 29.241 1.00 94.81 100 LYS A N 1
ATOM 776 C CA . LYS A 1 100 ? -30.340 -5.053 28.031 1.00 94.81 100 LYS A CA 1
ATOM 777 C C . LYS A 1 100 ? -29.260 -6.111 28.254 1.00 94.81 100 LYS A C 1
ATOM 779 O O . LYS A 1 100 ? -28.587 -6.498 27.299 1.00 94.81 100 LYS A O 1
ATOM 784 N N . GLY A 1 101 ? -29.088 -6.574 29.490 1.00 95.75 101 GLY A N 1
ATOM 785 C CA . GLY A 1 101 ? -28.156 -7.632 29.861 1.00 95.75 101 GLY A CA 1
ATOM 786 C C . GLY A 1 101 ? -27.108 -7.190 30.878 1.00 95.75 101 GLY A C 1
ATOM 787 O O . GLY A 1 101 ? -27.237 -6.169 31.555 1.00 95.75 101 GLY A O 1
ATOM 788 N N . THR A 1 102 ? -26.049 -7.989 30.988 1.00 97.12 102 THR A N 1
ATOM 789 C CA . THR A 1 102 ? -24.973 -7.798 31.965 1.00 97.12 102 THR A CA 1
ATOM 790 C C . THR A 1 102 ? -23.638 -7.637 31.251 1.00 97.12 102 THR A C 1
ATOM 792 O O . THR A 1 102 ? -23.325 -8.413 30.353 1.00 97.12 102 THR A O 1
ATOM 795 N N . LYS A 1 103 ? -22.822 -6.646 31.632 1.00 96.62 103 LYS A N 1
ATOM 796 C CA . LYS A 1 103 ? -21.452 -6.501 31.100 1.00 96.62 103 LYS A CA 1
ATOM 797 C C . LYS A 1 103 ? -20.463 -6.011 32.149 1.00 96.62 103 LYS A C 1
ATOM 799 O O . LYS A 1 103 ? -20.769 -5.135 32.962 1.00 96.62 103 LYS A O 1
ATOM 804 N N . LEU A 1 104 ? -19.225 -6.495 32.043 1.00 96.06 104 LEU A N 1
ATOM 805 C CA . LEU A 1 104 ? -18.059 -5.848 32.640 1.00 96.06 104 LEU A CA 1
ATOM 806 C C . LEU A 1 104 ? -17.722 -4.588 31.830 1.00 96.06 104 LEU A C 1
ATOM 808 O O . LEU A 1 104 ? -17.208 -4.667 30.715 1.00 96.06 104 LEU A O 1
ATOM 812 N N . CYS A 1 105 ? -18.002 -3.411 32.384 1.00 94.31 105 CYS A N 1
ATOM 813 C CA . CYS A 1 105 ? -17.877 -2.140 31.671 1.00 94.31 105 CYS A CA 1
ATOM 814 C C . CYS A 1 105 ? -16.438 -1.603 31.729 1.00 94.31 105 CYS A C 1
ATOM 816 O O . CYS A 1 105 ? -16.134 -0.603 32.388 1.00 94.31 105 CYS A O 1
ATOM 818 N N . ARG A 1 106 ? -15.525 -2.323 31.065 1.00 90.19 106 ARG A N 1
ATOM 819 C CA . ARG A 1 106 ? -14.114 -1.958 30.892 1.00 90.19 106 ARG A CA 1
ATOM 820 C C . ARG A 1 106 ? -13.765 -2.054 29.397 1.00 90.19 106 ARG A C 1
ATOM 822 O O . ARG A 1 106 ? -13.569 -3.164 28.913 1.00 90.19 106 ARG A O 1
ATOM 829 N N . PRO A 1 107 ? -13.671 -0.928 28.666 1.00 90.25 107 PRO A N 1
ATOM 830 C CA . PRO A 1 107 ? -13.696 0.459 29.148 1.00 90.25 107 PRO A CA 1
ATOM 831 C C . PRO A 1 107 ? -15.104 0.956 29.546 1.00 90.25 107 PRO A C 1
ATOM 833 O O . PRO A 1 107 ? -16.101 0.289 29.285 1.00 90.25 107 PRO A O 1
ATOM 836 N N . SER A 1 108 ? -15.194 2.115 30.213 1.00 91.81 108 SER A N 1
ATOM 837 C CA . SER A 1 108 ? -16.437 2.588 30.855 1.00 91.81 108 SER A CA 1
ATOM 838 C C . SER A 1 108 ? -17.589 2.843 29.876 1.00 91.81 108 SER A C 1
ATOM 840 O O . SER A 1 108 ? -18.740 2.620 30.221 1.00 91.81 108 SER A O 1
ATOM 842 N N . GLU A 1 109 ? -17.294 3.243 28.641 1.00 89.62 109 GLU A N 1
ATOM 843 C CA . GLU A 1 109 ? -18.261 3.479 27.557 1.00 89.62 109 GLU A CA 1
ATOM 844 C C . GLU A 1 109 ? -19.051 2.233 27.135 1.00 89.62 109 GLU A C 1
ATOM 846 O O . GLU A 1 109 ? -20.076 2.364 26.474 1.00 89.62 109 GLU A O 1
ATOM 851 N N . VAL A 1 110 ? -18.621 1.027 27.524 1.00 91.06 110 VAL A N 1
ATOM 852 C CA . VAL A 1 110 ? -19.401 -0.208 27.321 1.00 91.06 110 VAL A CA 1
ATOM 853 C C . VAL A 1 110 ? -20.774 -0.118 27.995 1.00 91.06 110 VAL A C 1
ATOM 855 O O . VAL A 1 110 ? -21.725 -0.730 27.514 1.00 91.06 110 VAL A O 1
ATOM 858 N N . VAL A 1 111 ? -20.909 0.688 29.055 1.00 94.06 111 VAL A N 1
ATOM 859 C CA . VAL A 1 111 ? -22.198 0.900 29.725 1.00 94.06 111 VAL A CA 1
ATOM 860 C C . VAL A 1 111 ? -23.247 1.520 28.801 1.00 94.06 111 VAL A C 1
ATOM 862 O O . VAL A 1 111 ? -24.428 1.251 28.977 1.00 94.06 111 VAL A O 1
ATOM 865 N N . LEU A 1 112 ? -22.848 2.287 27.778 1.00 93.06 112 LEU A N 1
ATOM 866 C CA . LEU A 1 112 ? -23.790 2.888 26.829 1.00 93.06 112 LEU A CA 1
ATOM 867 C C . LEU A 1 112 ? -24.601 1.830 26.066 1.00 93.06 112 LEU A C 1
ATOM 869 O O . LEU A 1 112 ? -25.751 2.080 25.714 1.00 93.06 112 LEU A O 1
ATOM 873 N N . ASP A 1 113 ? -24.037 0.634 25.871 1.00 92.25 113 ASP A N 1
ATOM 874 C CA . ASP A 1 113 ? -24.731 -0.488 25.230 1.00 92.25 113 ASP A CA 1
ATOM 875 C C . ASP A 1 113 ? -25.849 -1.066 26.118 1.00 92.25 113 ASP A C 1
ATOM 877 O O . ASP A 1 113 ? -26.721 -1.781 25.627 1.00 92.25 113 ASP A O 1
ATOM 881 N N . LEU A 1 114 ? -25.804 -0.796 27.428 1.00 94.56 114 LEU A N 1
ATOM 882 C CA . LEU A 1 114 ? -26.736 -1.319 28.425 1.00 94.56 114 LEU A CA 1
ATOM 883 C C . LEU A 1 114 ? -27.879 -0.353 28.764 1.00 94.56 114 LEU A C 1
ATOM 885 O O . LEU A 1 114 ? -28.777 -0.735 29.511 1.00 94.56 114 LEU A O 1
ATOM 889 N N . LEU A 1 115 ? -27.872 0.873 28.235 1.00 94.31 115 LEU A N 1
ATOM 890 C CA . LEU A 1 115 ? -28.858 1.910 28.559 1.00 94.31 115 LEU A CA 1
ATOM 891 C C . LEU A 1 115 ? -29.794 2.189 27.372 1.00 94.31 115 LEU A C 1
ATOM 893 O O . LEU A 1 115 ? -29.398 2.067 26.212 1.00 94.31 115 LEU A O 1
ATOM 897 N N . ASP A 1 116 ? -31.050 2.554 27.640 1.00 92.75 116 ASP A N 1
ATOM 898 C CA . ASP A 1 116 ? -32.003 3.028 26.615 1.00 92.75 116 ASP A CA 1
ATOM 899 C C . ASP A 1 116 ? -31.830 4.504 26.285 1.00 92.75 116 ASP A C 1
ATOM 901 O O . ASP A 1 116 ? -32.018 4.932 25.148 1.00 92.75 116 ASP A O 1
ATOM 905 N N . THR A 1 117 ? -31.429 5.270 27.287 1.00 92.94 117 THR A N 1
ATOM 906 C CA . THR A 1 117 ? -31.181 6.703 27.208 1.00 92.94 117 THR A CA 1
ATOM 907 C C . THR A 1 117 ? -29.742 6.961 27.597 1.00 92.94 117 THR A C 1
ATOM 909 O O . THR A 1 117 ? -29.193 6.302 28.479 1.00 92.94 117 THR A O 1
ATOM 912 N N . TRP A 1 118 ? -29.110 7.912 26.923 1.00 94.19 118 TRP A N 1
ATOM 913 C CA . TRP A 1 118 ? -27.752 8.342 27.232 1.00 94.19 118 TRP A CA 1
ATOM 914 C C . TRP A 1 118 ? -27.772 9.731 27.874 1.00 94.19 118 TRP A C 1
ATOM 916 O O . TRP A 1 118 ? -28.749 10.470 27.700 1.00 94.19 118 TRP A O 1
ATOM 926 N N . PRO A 1 119 ? -26.702 10.121 28.588 1.00 94.00 119 PRO A N 1
ATOM 927 C CA . PRO A 1 119 ? -26.517 11.508 28.990 1.00 94.00 119 PRO A CA 1
ATOM 928 C C . PRO A 1 119 ? -26.588 12.444 27.779 1.00 94.00 119 PRO A C 1
ATOM 930 O O . PRO A 1 119 ? -26.160 12.090 26.676 1.00 94.00 119 PRO A O 1
ATOM 933 N N . LYS A 1 120 ? -27.090 13.666 27.983 1.00 92.38 120 LYS A N 1
ATOM 934 C CA . LYS A 1 120 ? -27.009 14.701 26.945 1.00 92.38 120 LYS A CA 1
ATOM 935 C C . LYS A 1 120 ? -25.541 15.018 26.660 1.00 92.38 120 LYS A C 1
ATOM 937 O O . LYS A 1 120 ? -24.760 15.217 27.587 1.00 92.38 120 LYS A O 1
ATOM 942 N N . GLY A 1 121 ? -25.192 15.068 25.379 1.00 88.06 121 GLY A N 1
ATOM 943 C CA . GLY A 1 121 ? -23.862 15.466 24.939 1.00 88.06 121 GLY A CA 1
ATOM 944 C C . GLY A 1 121 ? -23.607 16.974 25.114 1.00 88.06 121 GLY A C 1
ATOM 945 O O . GLY A 1 121 ? -24.565 17.753 25.111 1.00 88.06 121 GLY A O 1
ATOM 946 N N . PRO A 1 122 ? -22.339 17.405 25.223 1.00 91.56 122 PRO A N 1
ATOM 947 C CA . PRO A 1 122 ? -21.154 16.561 25.359 1.00 91.56 122 PRO A CA 1
ATOM 948 C C . PRO A 1 122 ? -21.047 15.947 26.766 1.00 91.56 122 PRO A C 1
ATOM 950 O O . PRO A 1 122 ? -21.366 16.595 27.762 1.00 91.56 122 PRO A O 1
ATOM 953 N N . PHE A 1 123 ? -20.565 14.705 26.850 1.00 92.81 123 PHE A N 1
ATOM 954 C CA . PHE A 1 123 ? -20.282 14.020 28.113 1.00 92.81 123 PHE A CA 1
ATOM 955 C C . PHE A 1 123 ? -18.829 13.540 28.138 1.00 92.81 123 PHE A C 1
ATOM 957 O O . PHE A 1 123 ? -18.408 12.731 27.304 1.00 92.81 123 PHE A O 1
ATOM 964 N N . LEU A 1 124 ? -18.075 14.035 29.118 1.00 91.75 124 LEU A N 1
ATOM 965 C CA . LEU A 1 124 ? -16.660 13.735 29.321 1.00 91.75 124 LEU A CA 1
ATOM 966 C C . LEU A 1 124 ? -16.483 12.748 30.478 1.00 91.75 124 LEU A C 1
ATOM 968 O O . LEU A 1 124 ? -17.219 12.781 31.463 1.00 91.75 124 LEU A O 1
ATOM 972 N N . LYS A 1 125 ? -15.465 11.895 30.373 1.00 90.12 125 LYS A N 1
ATOM 973 C CA . LYS A 1 125 ? -14.942 11.112 31.496 1.00 90.12 125 LYS A CA 1
ATOM 974 C C . LYS A 1 125 ? -14.211 12.026 32.485 1.00 90.12 125 LYS A C 1
ATOM 976 O O . LYS A 1 125 ? -13.809 13.136 32.144 1.00 90.12 125 LYS A O 1
ATOM 981 N N . GLU A 1 126 ? -13.952 11.514 33.687 1.00 89.75 126 GLU A N 1
ATOM 982 C CA . GLU A 1 126 ? -13.157 12.193 34.726 1.00 89.75 126 GLU A CA 1
ATOM 983 C C . GLU A 1 126 ? -11.774 12.671 34.239 1.00 89.75 126 GLU A C 1
ATOM 985 O O . GLU A 1 126 ? -11.255 13.656 34.754 1.00 89.75 126 GLU A O 1
ATOM 990 N N . ASP A 1 127 ? -11.168 11.990 33.262 1.00 86.25 127 ASP A N 1
ATOM 991 C CA . ASP A 1 127 ? -9.858 12.345 32.697 1.00 86.25 127 ASP A CA 1
ATOM 992 C C . ASP A 1 127 ? -9.930 13.370 31.546 1.00 86.25 127 ASP A C 1
ATOM 994 O O . ASP A 1 127 ? -8.909 13.691 30.941 1.00 86.25 127 ASP A O 1
ATOM 998 N N . GLY A 1 128 ? -11.124 13.887 31.242 1.00 85.75 128 GLY A N 1
ATOM 999 C CA . GLY A 1 128 ? -11.374 14.825 30.147 1.00 85.75 128 GLY A CA 1
ATOM 1000 C C . GLY A 1 128 ? -11.596 14.165 28.784 1.00 85.75 128 GLY A C 1
ATOM 1001 O O . GLY A 1 128 ? -11.894 14.867 27.821 1.00 85.75 128 GLY A O 1
ATOM 1002 N N . THR A 1 129 ? -11.494 12.836 28.676 1.00 83.50 129 THR A N 1
ATOM 1003 C CA . THR A 1 129 ? -11.766 12.126 27.419 1.00 83.50 129 THR A CA 1
ATOM 1004 C C . THR A 1 129 ? -13.258 12.159 27.105 1.00 83.50 129 THR A C 1
ATOM 1006 O O . THR A 1 129 ? -14.085 11.765 27.928 1.00 83.50 129 THR A O 1
ATOM 1009 N N . GLU A 1 130 ? -13.618 12.574 25.895 1.00 85.75 130 GLU A N 1
ATOM 1010 C CA . GLU A 1 130 ? -15.010 12.602 25.454 1.00 85.75 130 GLU A CA 1
ATOM 1011 C C . GLU A 1 130 ? -15.563 11.187 25.241 1.00 85.75 130 GLU A C 1
ATOM 1013 O O . GLU A 1 130 ? -14.924 10.328 24.634 1.00 85.75 130 GLU A O 1
ATOM 1018 N N . MET A 1 131 ? -16.754 10.934 25.784 1.00 86.44 131 MET A N 1
ATOM 1019 C CA . MET A 1 131 ? -17.490 9.679 25.613 1.00 86.44 131 MET A CA 1
ATOM 1020 C C . MET A 1 131 ? -18.696 9.868 24.690 1.00 86.44 131 MET A C 1
ATOM 1022 O O . MET A 1 131 ? -19.007 8.985 23.890 1.00 86.44 131 MET A O 1
ATOM 1026 N N . ILE A 1 132 ? -19.370 11.014 24.801 1.00 89.56 132 ILE A N 1
ATOM 1027 C CA . ILE A 1 132 ? -20.487 11.420 23.945 1.00 89.56 132 ILE A CA 1
ATOM 1028 C C . ILE A 1 132 ? -20.183 12.828 23.452 1.00 89.56 132 ILE A C 1
ATOM 1030 O O . ILE A 1 132 ? -19.915 13.705 24.271 1.00 89.56 132 ILE A O 1
ATOM 1034 N N . ASN A 1 133 ? -20.229 13.041 22.140 1.00 86.62 133 ASN A N 1
ATOM 1035 C CA . ASN A 1 133 ? -19.932 14.335 21.541 1.00 86.62 133 ASN A CA 1
ATOM 1036 C C . ASN A 1 133 ? -21.080 15.343 21.701 1.00 86.62 133 ASN A C 1
ATOM 1038 O O . ASN A 1 133 ? -22.181 15.005 22.139 1.00 86.62 133 ASN A O 1
ATOM 1042 N N . SER A 1 134 ? -20.848 16.596 21.312 1.00 86.88 134 SER A N 1
ATOM 1043 C CA . SER A 1 134 ? -21.854 17.671 21.349 1.00 86.88 134 SER A CA 1
ATOM 1044 C C . SER A 1 134 ? -23.114 17.391 20.515 1.00 86.88 134 SER A C 1
ATOM 1046 O O . SER A 1 134 ? -24.169 17.954 20.798 1.00 86.88 134 SER A O 1
ATOM 1048 N N . ALA A 1 135 ? -23.036 16.492 19.529 1.00 84.12 135 ALA A N 1
ATOM 1049 C CA . ALA A 1 135 ? -24.177 16.030 18.738 1.00 84.12 135 ALA A CA 1
ATOM 1050 C C . ALA A 1 135 ? -24.949 14.867 19.396 1.00 84.12 135 ALA A C 1
ATOM 1052 O O . ALA A 1 135 ? -25.894 14.346 18.805 1.00 84.12 135 ALA A O 1
ATOM 1053 N N . GLY A 1 136 ? -24.560 14.436 20.602 1.00 85.62 136 GLY A N 1
ATOM 1054 C CA . GLY A 1 136 ? -25.200 13.335 21.322 1.00 85.62 136 GLY A CA 1
ATOM 1055 C C . GLY A 1 136 ? -24.825 11.943 20.805 1.00 85.62 136 GLY A C 1
ATOM 1056 O O . GLY A 1 136 ? -25.503 10.971 21.133 1.00 85.62 136 GLY A O 1
ATOM 1057 N N . LYS A 1 137 ? -23.763 11.819 20.000 1.00 84.19 137 LYS A N 1
ATOM 1058 C CA . LYS A 1 137 ? -23.276 10.533 19.483 1.00 84.19 137 LYS A CA 1
ATOM 1059 C C . LYS A 1 137 ? -22.114 10.006 20.313 1.00 84.19 137 LYS A C 1
ATOM 1061 O O . LYS A 1 137 ? -21.317 10.774 20.844 1.00 84.19 137 LYS A O 1
ATOM 1066 N N . ARG A 1 138 ? -21.984 8.680 20.378 1.00 84.00 138 ARG A N 1
ATOM 1067 C CA . ARG A 1 138 ? -20.851 8.007 21.020 1.00 84.00 138 ARG A CA 1
ATOM 1068 C C . ARG A 1 138 ? -19.554 8.350 20.293 1.00 84.00 138 ARG A C 1
ATOM 1070 O O . ARG A 1 138 ? -19.481 8.242 19.071 1.00 84.00 138 ARG A O 1
ATOM 1077 N N . VAL A 1 139 ? -18.529 8.687 21.063 1.00 81.19 139 VAL A N 1
ATOM 1078 C CA . VAL A 1 139 ? -17.148 8.764 20.587 1.00 81.19 139 VAL A CA 1
ATOM 1079 C C . VAL A 1 139 ? -16.526 7.373 20.701 1.00 81.19 139 VAL A C 1
ATOM 1081 O O . VAL A 1 139 ? -16.599 6.737 21.754 1.00 81.19 139 VAL A O 1
ATOM 1084 N N . GLY A 1 140 ? -15.926 6.882 19.617 1.00 74.00 140 GLY A N 1
ATOM 1085 C CA . GLY A 1 140 ? -15.375 5.528 19.578 1.00 74.00 140 GLY A CA 1
ATOM 1086 C C . GLY A 1 140 ? -16.398 4.457 19.176 1.00 74.00 140 GLY A C 1
ATOM 1087 O O . GLY A 1 140 ? -17.599 4.585 19.422 1.00 74.00 140 GLY A O 1
ATOM 1088 N N . LEU A 1 141 ? -15.923 3.349 18.607 1.00 73.81 141 LEU A N 1
ATOM 1089 C CA . LEU A 1 141 ? -16.737 2.148 18.397 1.00 73.81 141 LEU A CA 1
ATOM 1090 C C . LEU A 1 141 ? -16.696 1.225 19.635 1.00 73.81 141 LEU A C 1
ATOM 1092 O O . LEU A 1 141 ? -15.710 1.235 20.382 1.00 73.81 141 LEU A O 1
ATOM 1096 N N . PRO A 1 142 ? -17.727 0.388 19.869 1.00 70.00 142 PRO A N 1
ATOM 1097 C CA . PRO A 1 142 ? -17.686 -0.641 20.910 1.00 70.00 142 PRO A CA 1
ATOM 1098 C C . PRO A 1 142 ? -16.445 -1.537 20.774 1.00 70.00 142 PRO A C 1
ATOM 1100 O O . PRO A 1 142 ? -16.177 -2.072 19.703 1.00 70.00 142 PRO A O 1
ATOM 1103 N N . GLY A 1 143 ? -15.655 -1.674 21.845 1.00 73.31 143 GLY A N 1
ATOM 1104 C CA . GLY A 1 143 ? -14.403 -2.452 21.843 1.00 73.31 143 GLY A CA 1
ATOM 1105 C C . GLY A 1 143 ? -13.237 -1.828 21.058 1.00 73.31 143 GLY A C 1
ATOM 1106 O O . GLY A 1 143 ? -12.109 -2.300 21.170 1.00 73.31 143 GLY A O 1
ATOM 1107 N N . LEU A 1 144 ? -13.477 -0.743 20.317 1.00 78.19 144 LEU A N 1
ATOM 1108 C CA . LEU A 1 144 ? -12.499 -0.033 19.492 1.00 78.19 144 LEU A CA 1
ATOM 1109 C C . LEU A 1 144 ? -12.568 1.476 19.802 1.00 78.19 144 LEU A C 1
ATOM 1111 O O . LEU A 1 144 ? -12.918 2.281 18.937 1.00 78.19 144 LEU A O 1
ATOM 1115 N N . PRO A 1 145 ? -12.228 1.887 21.040 1.00 70.44 145 PRO A N 1
ATOM 1116 C CA . PRO A 1 145 ? -12.468 3.251 21.522 1.00 70.44 145 PRO A CA 1
ATOM 1117 C C . PRO A 1 145 ? -11.666 4.322 20.770 1.00 70.44 145 PRO A C 1
ATOM 1119 O O . PRO A 1 145 ? -12.050 5.485 20.754 1.00 70.44 145 PRO A O 1
ATOM 1122 N N . ASN A 1 146 ? -10.575 3.933 20.105 1.00 78.94 146 ASN A N 1
ATOM 1123 C CA . ASN A 1 146 ? -9.738 4.840 19.314 1.00 78.94 146 ASN A CA 1
ATOM 1124 C C . ASN A 1 146 ? -10.212 4.993 17.854 1.00 78.94 146 ASN A C 1
ATOM 1126 O O . ASN A 1 146 ? -9.604 5.750 17.090 1.00 78.94 146 ASN A O 1
ATOM 1130 N N . MET A 1 147 ? -11.252 4.258 17.443 1.00 78.75 147 MET A N 1
ATOM 1131 C CA . MET A 1 147 ? -11.843 4.367 16.111 1.00 78.75 147 MET A CA 1
ATOM 1132 C C . MET A 1 147 ? -13.013 5.339 16.122 1.00 78.75 147 MET A C 1
ATOM 1134 O O . MET A 1 147 ? -14.026 5.095 16.765 1.00 78.75 147 MET A O 1
ATOM 1138 N N . ASP A 1 148 ? -12.873 6.420 15.370 1.00 80.81 148 ASP A N 1
ATOM 1139 C CA . ASP A 1 148 ? -13.918 7.396 15.137 1.00 80.81 148 ASP A CA 1
ATOM 1140 C C . ASP A 1 148 ? -15.099 6.741 14.412 1.00 80.81 148 ASP A C 1
ATOM 1142 O O . ASP A 1 148 ? -14.949 6.181 13.322 1.00 80.81 148 ASP A O 1
ATOM 1146 N N . ALA A 1 149 ? -16.266 6.786 15.050 1.00 79.19 149 ALA A N 1
ATOM 1147 C CA . ALA A 1 149 ? -17.458 6.109 14.564 1.00 79.19 149 ALA A CA 1
ATOM 1148 C C . ALA A 1 149 ? -18.034 6.775 13.305 1.00 79.19 149 ALA A C 1
ATOM 1150 O O . ALA A 1 149 ? -18.639 6.084 12.491 1.00 79.19 149 ALA A O 1
ATOM 1151 N N . GLU A 1 150 ? -17.835 8.085 13.118 1.00 81.38 150 GLU A N 1
ATOM 1152 C CA . GLU A 1 150 ? -18.345 8.813 11.948 1.00 81.38 150 GLU A CA 1
ATOM 1153 C C . GLU A 1 150 ? -17.499 8.561 10.692 1.00 81.38 150 GLU A C 1
ATOM 1155 O O . GLU A 1 150 ? -18.024 8.489 9.582 1.00 81.38 150 GLU A O 1
ATOM 1160 N N . SER A 1 151 ? -16.192 8.367 10.867 1.00 85.44 151 SER A N 1
ATOM 1161 C CA . SER A 1 151 ? -15.231 8.092 9.789 1.00 85.44 151 SER A CA 1
ATOM 1162 C C . SER A 1 151 ? -15.145 6.609 9.426 1.00 85.44 151 SER A C 1
ATOM 1164 O O . SER A 1 151 ? -14.602 6.236 8.372 1.00 85.44 151 SER A O 1
ATOM 1166 N N . PHE A 1 152 ? -15.631 5.738 10.311 1.00 87.81 152 PHE A N 1
ATOM 1167 C CA . PHE A 1 152 ? -15.696 4.310 10.056 1.00 87.81 152 PHE A CA 1
ATOM 1168 C C . PHE A 1 152 ? -16.737 4.002 8.980 1.00 87.81 152 PHE A C 1
ATOM 1170 O O . PHE A 1 152 ? -17.890 4.413 9.046 1.00 87.81 152 PHE A O 1
ATOM 1177 N N . GLN A 1 153 ? -16.313 3.224 7.992 1.00 88.62 153 GLN A N 1
ATOM 1178 C CA . GLN A 1 153 ? -17.181 2.663 6.970 1.00 88.62 153 GLN A CA 1
ATOM 1179 C C . GLN A 1 153 ? -16.830 1.183 6.864 1.00 88.62 153 GLN A C 1
ATOM 1181 O O . GLN A 1 153 ? -15.645 0.839 6.794 1.00 88.62 153 GLN A O 1
ATOM 1186 N N . ALA A 1 154 ? -17.842 0.317 6.889 1.00 90.06 154 ALA A N 1
ATOM 1187 C CA . ALA A 1 154 ? -17.651 -1.092 6.576 1.00 90.06 154 ALA A CA 1
ATOM 1188 C C . ALA A 1 154 ? -17.204 -1.245 5.113 1.00 90.06 154 ALA A C 1
ATOM 1190 O O . ALA A 1 154 ? -17.444 -0.362 4.287 1.00 90.06 154 ALA A O 1
ATOM 1191 N N . ILE A 1 155 ? -16.547 -2.361 4.793 1.00 93.06 155 ILE A N 1
ATOM 1192 C CA . ILE A 1 155 ? -16.144 -2.643 3.415 1.00 93.06 155 ILE A CA 1
ATOM 1193 C C . ILE A 1 155 ? -17.400 -2.845 2.564 1.00 93.06 155 ILE A C 1
ATOM 1195 O O . ILE A 1 155 ? -18.212 -3.723 2.846 1.00 93.06 155 ILE A O 1
ATOM 1199 N N . ASP A 1 156 ? -17.548 -2.021 1.531 1.00 90.50 156 ASP A N 1
ATOM 1200 C CA . ASP A 1 156 ? -18.638 -2.111 0.565 1.00 90.50 156 ASP A CA 1
ATOM 1201 C C . ASP A 1 156 ? -18.248 -3.086 -0.553 1.00 90.50 156 ASP A C 1
ATOM 1203 O O . ASP A 1 156 ? -17.553 -2.733 -1.510 1.00 90.50 156 ASP A O 1
ATOM 1207 N N . GLU A 1 157 ? -18.677 -4.340 -0.413 1.00 93.12 157 GLU A N 1
ATOM 1208 C CA . GLU A 1 157 ? -18.413 -5.392 -1.399 1.00 93.12 157 GLU A CA 1
ATOM 1209 C C . GLU A 1 157 ? -19.011 -5.076 -2.775 1.00 93.12 157 GLU A C 1
ATOM 1211 O O . GLU A 1 157 ? -18.446 -5.472 -3.793 1.00 93.12 157 GLU A O 1
ATOM 1216 N N . THR A 1 158 ? -20.101 -4.306 -2.830 1.00 89.69 158 THR A N 1
ATOM 1217 C CA . THR A 1 158 ? -20.734 -3.929 -4.100 1.00 89.69 158 THR A CA 1
ATOM 1218 C C . THR A 1 158 ? -19.814 -3.003 -4.885 1.00 89.69 158 THR A C 1
ATOM 1220 O O . THR A 1 158 ? -19.531 -3.263 -6.051 1.00 89.69 158 THR A O 1
ATOM 1223 N N . LYS A 1 159 ? -19.254 -1.974 -4.235 1.00 86.94 159 LYS A N 1
ATOM 1224 C CA . LYS A 1 159 ? -18.262 -1.085 -4.870 1.00 86.94 159 LYS A CA 1
ATOM 1225 C C . LYS A 1 159 ? -16.977 -1.809 -5.267 1.00 86.94 159 LYS A C 1
ATOM 1227 O O . LYS A 1 159 ? -16.312 -1.394 -6.214 1.00 86.94 159 LYS A O 1
ATOM 1232 N N . LEU A 1 160 ? -16.603 -2.862 -4.540 1.00 91.50 160 LEU A N 1
ATOM 1233 C CA . LEU A 1 160 ? -15.371 -3.602 -4.798 1.00 91.50 160 LEU A CA 1
ATOM 1234 C C . LEU A 1 160 ? -15.507 -4.606 -5.956 1.00 91.50 160 LEU A C 1
ATOM 1236 O O . LEU A 1 160 ? -14.558 -4.770 -6.728 1.00 91.50 160 LEU A O 1
ATOM 1240 N N . PHE A 1 161 ? -16.653 -5.283 -6.067 1.00 91.38 161 PHE A N 1
ATOM 1241 C CA . PHE A 1 161 ? -16.850 -6.407 -6.993 1.00 91.38 161 PHE A CA 1
ATOM 1242 C C . PHE A 1 161 ? -17.820 -6.136 -8.146 1.00 91.38 161 PHE A C 1
ATOM 1244 O O . PHE A 1 161 ? -17.806 -6.895 -9.113 1.00 91.38 161 PHE A O 1
ATOM 1251 N N . ALA A 1 162 ? -18.618 -5.069 -8.084 1.00 86.25 162 ALA A N 1
ATOM 1252 C CA . ALA A 1 162 ? -19.524 -4.656 -9.155 1.00 86.25 162 ALA A CA 1
ATOM 1253 C C . ALA A 1 162 ? -19.280 -3.195 -9.594 1.00 86.25 162 ALA A C 1
ATOM 1255 O O . ALA A 1 162 ? -20.211 -2.386 -9.552 1.00 86.25 162 ALA A O 1
ATOM 1256 N N . PRO A 1 163 ? -18.043 -2.816 -9.983 1.00 85.69 163 PRO A N 1
ATOM 1257 C CA . PRO A 1 163 ? -17.796 -1.488 -10.528 1.00 85.69 163 PRO A CA 1
ATOM 1258 C C . PRO A 1 163 ? -18.363 -1.353 -11.952 1.00 85.69 163 PRO A C 1
ATOM 1260 O O . PRO A 1 163 ? -18.587 -2.342 -12.652 1.00 85.69 163 PRO A O 1
ATOM 1263 N N . GLU A 1 164 ? -18.560 -0.111 -12.391 1.00 85.75 164 GLU A N 1
ATOM 1264 C CA . GLU A 1 164 ? -18.916 0.192 -13.779 1.00 85.75 164 GLU A CA 1
ATOM 1265 C C . GLU A 1 164 ? -17.742 -0.150 -14.721 1.00 85.75 164 GLU A C 1
ATOM 1267 O O . GLU A 1 164 ? -16.624 0.330 -14.490 1.00 85.75 164 GLU A O 1
ATOM 1272 N N . PRO A 1 165 ? -17.957 -0.946 -15.787 1.00 87.69 165 PRO A N 1
ATOM 1273 C CA . PRO A 1 165 ? -16.875 -1.376 -16.665 1.00 87.69 165 PRO A CA 1
ATOM 1274 C C . PRO A 1 165 ? -16.233 -0.223 -17.444 1.00 87.69 165 PRO A C 1
ATOM 1276 O O . PRO A 1 165 ? -16.912 0.595 -18.070 1.00 87.69 165 PRO A O 1
ATOM 1279 N N . MET A 1 166 ? -14.903 -0.210 -17.525 1.00 93.31 166 MET A N 1
ATOM 1280 C CA . MET A 1 166 ? -14.167 0.688 -18.414 1.00 93.31 166 MET A CA 1
ATOM 1281 C C . MET A 1 166 ? -13.945 0.026 -19.777 1.00 93.31 166 MET A C 1
ATOM 1283 O O . MET A 1 166 ? -13.221 -0.961 -19.907 1.00 93.31 166 MET A O 1
ATOM 1287 N N . HIS A 1 167 ? -14.520 0.609 -20.830 1.00 92.50 167 HIS A N 1
ATOM 1288 C CA . HIS A 1 167 ? -14.500 0.020 -22.177 1.00 92.50 167 HIS A CA 1
ATOM 1289 C C . HIS A 1 167 ? -13.228 0.291 -22.999 1.00 92.50 167 HIS A C 1
ATOM 1291 O O . HIS A 1 167 ? -13.087 -0.251 -24.094 1.00 92.50 167 HIS A O 1
ATOM 1297 N N . HIS A 1 168 ? -12.298 1.119 -22.515 1.00 97.19 168 HIS A N 1
ATOM 1298 C CA . HIS A 1 168 ? -11.043 1.374 -23.224 1.00 97.19 168 HIS A CA 1
ATOM 1299 C C . HIS A 1 168 ? -9.925 0.406 -22.805 1.00 97.19 168 HIS A C 1
ATOM 1301 O O . HIS A 1 168 ? -9.928 -0.163 -21.706 1.00 97.19 168 HIS A O 1
ATOM 1307 N N . ALA A 1 169 ? -8.932 0.257 -23.684 1.00 98.25 169 ALA A N 1
ATOM 1308 C CA . ALA A 1 169 ? -7.719 -0.516 -23.427 1.00 98.25 169 ALA A CA 1
ATOM 1309 C C . ALA A 1 169 ? -6.990 -0.026 -22.157 1.00 98.25 169 ALA A C 1
ATOM 1311 O O . ALA A 1 169 ? -6.981 1.186 -21.908 1.00 98.25 169 ALA A O 1
ATOM 1312 N N . PRO A 1 170 ? -6.368 -0.922 -21.364 1.00 98.50 170 PRO A N 1
ATOM 1313 C CA . PRO A 1 170 ? -5.523 -0.529 -20.240 1.00 98.50 170 PRO A CA 1
ATOM 1314 C C . PRO A 1 170 ? -4.403 0.411 -20.679 1.00 98.50 170 PRO A C 1
ATOM 1316 O O . PRO A 1 170 ? -3.674 0.097 -21.618 1.00 98.50 170 PRO A O 1
ATOM 1319 N N . ARG A 1 171 ? -4.250 1.555 -20.013 1.00 98.88 171 ARG A N 1
ATOM 1320 C CA . ARG A 1 171 ? -3.239 2.563 -20.377 1.00 98.88 171 ARG A CA 1
ATOM 1321 C C . ARG A 1 171 ? -1.954 2.350 -19.592 1.00 98.88 171 ARG A C 1
ATOM 1323 O O . ARG A 1 171 ? -1.933 2.565 -18.380 1.00 98.88 171 ARG A O 1
ATOM 1330 N N . ILE A 1 172 ? -0.878 1.952 -20.267 1.00 98.94 172 ILE A N 1
ATOM 1331 C CA . ILE A 1 172 ? 0.401 1.628 -19.624 1.00 98.94 172 ILE A CA 1
ATOM 1332 C C . ILE A 1 172 ? 1.503 2.594 -20.067 1.00 98.94 172 ILE A C 1
ATOM 1334 O O . ILE A 1 172 ? 1.838 2.684 -21.250 1.00 98.94 172 ILE A O 1
ATOM 1338 N N . LEU A 1 173 ? 2.099 3.304 -19.107 1.00 98.94 173 LEU A N 1
ATOM 1339 C CA . LEU A 1 173 ? 3.256 4.175 -19.339 1.00 98.94 173 LEU A CA 1
ATOM 1340 C C . LEU A 1 173 ? 4.568 3.437 -19.057 1.00 98.94 173 LEU A C 1
ATOM 1342 O O . LEU A 1 173 ? 4.758 2.876 -17.980 1.00 98.94 173 LEU A O 1
ATOM 1346 N N . LEU A 1 174 ? 5.510 3.501 -19.992 1.00 98.88 174 LEU A N 1
ATOM 1347 C CA . LEU A 1 174 ? 6.845 2.936 -19.848 1.00 98.88 174 LEU A CA 1
ATOM 1348 C C . LEU A 1 174 ? 7.887 4.039 -19.638 1.00 98.88 174 LEU A C 1
ATOM 1350 O O . LEU A 1 174 ? 7.994 4.973 -20.437 1.00 98.88 174 LEU A O 1
ATOM 1354 N N . LEU A 1 175 ? 8.686 3.891 -18.580 1.00 98.94 175 LEU A N 1
ATOM 1355 C CA . LEU A 1 175 ? 9.832 4.739 -18.252 1.00 98.94 175 LEU A CA 1
ATOM 1356 C C . LEU A 1 175 ? 11.113 3.896 -18.264 1.00 98.94 175 LEU A C 1
ATOM 1358 O O . LEU A 1 175 ? 11.135 2.786 -17.721 1.00 98.94 175 LEU A O 1
ATOM 1362 N N . TYR A 1 176 ? 12.197 4.425 -18.838 1.00 98.88 176 TYR A N 1
ATOM 1363 C CA . TYR A 1 176 ? 13.494 3.743 -18.880 1.00 98.88 176 TYR A CA 1
ATOM 1364 C C . TYR A 1 176 ? 14.646 4.610 -18.357 1.00 98.88 176 TYR A C 1
ATOM 1366 O O . TYR A 1 176 ? 14.657 5.834 -18.470 1.00 98.88 176 TYR A O 1
ATOM 1374 N N . GLY A 1 177 ? 15.659 3.960 -17.782 1.00 98.62 177 GLY A N 1
ATOM 1375 C CA . GLY A 1 177 ? 16.715 4.612 -17.002 1.00 98.62 177 GLY A CA 1
ATOM 1376 C C . GLY A 1 177 ? 18.018 4.936 -17.741 1.00 98.62 177 GLY A C 1
ATOM 1377 O O . GLY A 1 177 ? 19.060 5.031 -17.090 1.00 98.62 177 GLY A O 1
ATOM 1378 N N . SER A 1 178 ? 18.038 5.054 -19.071 1.00 98.56 178 SER A N 1
ATOM 1379 C CA . SER A 1 178 ? 19.272 5.391 -19.803 1.00 98.56 178 SER A CA 1
ATOM 1380 C C . SER A 1 178 ? 19.029 6.090 -21.136 1.00 98.56 178 SER A C 1
ATOM 1382 O O . SER A 1 178 ? 18.242 5.620 -21.952 1.00 98.56 178 SER A O 1
ATOM 1384 N N . VAL A 1 179 ? 19.800 7.157 -21.367 1.00 97.81 179 VAL A N 1
ATOM 1385 C CA . VAL A 1 179 ? 19.840 7.966 -22.599 1.00 97.81 179 VAL A CA 1
ATOM 1386 C C . VAL A 1 179 ? 21.000 7.595 -23.536 1.00 97.81 179 VAL A C 1
ATOM 1388 O O . VAL A 1 179 ? 21.329 8.347 -24.448 1.00 97.81 179 VAL A O 1
ATOM 1391 N N . ARG A 1 180 ? 21.666 6.450 -23.318 1.00 97.62 180 ARG A N 1
ATOM 1392 C CA . ARG A 1 180 ? 22.679 5.951 -24.267 1.00 97.62 180 ARG A CA 1
ATOM 1393 C C . ARG A 1 180 ? 22.029 5.674 -25.624 1.00 97.62 180 ARG A C 1
ATOM 1395 O O . ARG A 1 180 ? 20.894 5.202 -25.662 1.00 97.62 180 ARG A O 1
ATOM 1402 N N . SER A 1 181 ? 22.780 5.874 -26.707 1.00 96.00 181 SER A N 1
ATOM 1403 C CA . SER A 1 181 ? 22.338 5.556 -28.075 1.00 96.00 181 SER A CA 1
ATOM 1404 C C . SER A 1 181 ? 21.807 4.120 -28.174 1.00 96.00 181 SER A C 1
ATOM 1406 O O . SER A 1 181 ? 20.646 3.895 -28.525 1.00 96.00 181 SER A O 1
ATOM 1408 N N . ARG A 1 182 ? 22.623 3.154 -27.734 1.00 97.19 182 ARG A N 1
ATOM 1409 C CA . ARG A 1 182 ? 22.227 1.758 -27.520 1.00 97.19 182 ARG A CA 1
ATOM 1410 C C . ARG A 1 182 ? 22.002 1.502 -26.030 1.00 97.19 182 ARG A C 1
ATOM 1412 O O . ARG A 1 182 ? 22.948 1.393 -25.248 1.00 97.19 182 ARG A O 1
ATOM 1419 N N . SER A 1 183 ? 20.736 1.458 -25.627 1.00 98.25 183 SER A N 1
ATOM 1420 C CA . SER A 1 183 ? 20.299 1.372 -24.230 1.00 98.25 183 SER A CA 1
ATOM 1421 C C . SER A 1 183 ? 19.475 0.107 -24.014 1.00 98.25 183 SER A C 1
ATOM 1423 O O . SER A 1 183 ? 18.328 0.041 -24.439 1.00 98.25 183 SER A O 1
ATOM 1425 N N . PHE A 1 184 ? 20.026 -0.893 -23.320 1.00 98.50 184 PHE A N 1
ATOM 1426 C CA . PHE A 1 184 ? 19.307 -2.153 -23.084 1.00 98.50 184 PHE A CA 1
ATOM 1427 C C . PHE A 1 184 ? 18.057 -1.984 -22.216 1.00 98.50 184 PHE A C 1
ATOM 1429 O O . PHE A 1 184 ? 17.103 -2.722 -22.404 1.00 98.50 184 PHE A O 1
ATOM 1436 N N . SER A 1 185 ? 18.007 -0.992 -21.316 1.00 98.62 185 SER A N 1
ATOM 1437 C CA . SER A 1 185 ? 16.768 -0.697 -20.588 1.00 98.62 185 SER A CA 1
ATOM 1438 C C . SER A 1 185 ? 15.692 -0.147 -21.523 1.00 98.62 185 SER A C 1
ATOM 1440 O O . SER A 1 185 ? 14.536 -0.518 -21.386 1.00 98.62 185 SER A O 1
ATOM 1442 N N . ARG A 1 186 ? 16.067 0.695 -22.503 1.00 98.81 186 ARG A N 1
ATOM 1443 C CA . ARG A 1 186 ? 15.136 1.165 -23.543 1.00 98.81 186 ARG A CA 1
ATOM 1444 C C . ARG A 1 186 ? 14.654 -0.008 -24.401 1.00 98.81 186 ARG A C 1
ATOM 1446 O O . ARG A 1 186 ? 13.455 -0.152 -24.586 1.00 98.81 186 ARG A O 1
ATOM 1453 N N . LEU A 1 187 ? 15.565 -0.865 -24.868 1.00 98.81 187 LEU A N 1
ATOM 1454 C CA . LEU A 1 187 ? 15.214 -2.012 -25.714 1.00 98.81 187 LEU A CA 1
ATOM 1455 C C . LEU A 1 187 ? 14.318 -3.029 -24.985 1.00 98.81 187 LEU A C 1
ATOM 1457 O O . LEU A 1 187 ? 13.326 -3.481 -25.547 1.00 98.81 187 LEU A O 1
ATOM 1461 N N . VAL A 1 188 ? 14.602 -3.336 -23.713 1.00 98.69 188 VAL A N 1
ATOM 1462 C CA . VAL A 1 188 ? 13.722 -4.171 -22.875 1.00 98.69 188 VAL A CA 1
ATOM 1463 C C . VAL A 1 188 ? 12.353 -3.511 -22.679 1.00 98.69 188 VAL A C 1
ATOM 1465 O O . VAL A 1 188 ? 11.338 -4.196 -22.782 1.00 98.69 188 VAL A O 1
ATOM 1468 N N . SER A 1 189 ? 12.294 -2.195 -22.445 1.00 98.62 189 SER A N 1
ATOM 1469 C CA . SER A 1 189 ? 11.019 -1.465 -22.393 1.00 98.62 189 SER A CA 1
ATOM 1470 C C . SER A 1 189 ? 10.254 -1.525 -23.719 1.00 98.62 189 SER A C 1
ATOM 1472 O O . SER A 1 189 ? 9.037 -1.655 -23.710 1.00 98.62 189 SER A O 1
ATOM 1474 N N . GLU A 1 190 ? 10.927 -1.477 -24.867 1.00 98.81 190 GLU A N 1
ATOM 1475 C CA . GLU A 1 190 ? 10.274 -1.616 -26.173 1.00 98.81 190 GLU A CA 1
ATOM 1476 C C . GLU A 1 190 ? 9.708 -3.027 -26.395 1.00 98.81 190 GLU A C 1
ATOM 1478 O O . GLU A 1 190 ? 8.600 -3.157 -26.914 1.00 98.81 190 GLU A O 1
ATOM 1483 N N . GLU A 1 191 ? 10.406 -4.086 -25.967 1.00 98.88 191 GLU A N 1
ATOM 1484 C CA . GLU A 1 191 ? 9.839 -5.445 -25.990 1.00 98.88 191 GLU A CA 1
ATOM 1485 C C . GLU A 1 191 ? 8.642 -5.579 -25.047 1.00 98.88 191 GLU A C 1
ATOM 1487 O O . GLU A 1 191 ? 7.605 -6.109 -25.446 1.00 98.88 191 GLU A O 1
ATOM 1492 N N . ALA A 1 192 ? 8.745 -5.028 -23.835 1.00 98.88 192 ALA A N 1
ATOM 1493 C CA . ALA A 1 192 ? 7.638 -4.961 -22.888 1.00 98.88 192 ALA A CA 1
ATOM 1494 C C . ALA A 1 192 ? 6.415 -4.261 -23.504 1.00 98.88 192 ALA A C 1
ATOM 1496 O O . ALA A 1 192 ? 5.307 -4.789 -23.433 1.00 98.88 192 ALA A O 1
ATOM 1497 N N . ALA A 1 193 ? 6.605 -3.130 -24.193 1.00 98.88 193 ALA A N 1
ATOM 1498 C CA . ALA A 1 193 ? 5.525 -2.440 -24.893 1.00 98.88 193 ALA A CA 1
ATOM 1499 C C . ALA A 1 193 ? 4.883 -3.315 -25.982 1.00 98.88 193 ALA A C 1
ATOM 1501 O O . ALA A 1 193 ? 3.658 -3.379 -26.072 1.00 98.88 193 ALA A O 1
ATOM 1502 N N . ARG A 1 194 ? 5.669 -4.029 -26.801 1.00 98.88 194 ARG A N 1
ATOM 1503 C CA . ARG A 1 194 ? 5.124 -4.939 -27.831 1.00 98.88 194 ARG A CA 1
ATOM 1504 C C . ARG A 1 194 ? 4.271 -6.050 -27.214 1.00 98.88 194 ARG A C 1
ATOM 1506 O O . ARG A 1 194 ? 3.185 -6.329 -27.718 1.00 98.88 194 ARG A O 1
ATOM 1513 N N . ILE A 1 195 ? 4.739 -6.641 -26.116 1.00 98.88 195 ILE A N 1
ATOM 1514 C CA . ILE A 1 195 ? 4.015 -7.683 -25.376 1.00 98.88 195 ILE A CA 1
ATOM 1515 C C . ILE A 1 195 ? 2.712 -7.121 -24.787 1.00 98.88 195 ILE A C 1
ATOM 1517 O O . ILE A 1 195 ? 1.652 -7.714 -24.965 1.00 98.88 195 ILE A O 1
ATOM 1521 N N . LEU A 1 196 ? 2.757 -5.946 -24.156 1.00 98.94 196 LEU A N 1
ATOM 1522 C CA . LEU A 1 196 ? 1.578 -5.276 -23.596 1.00 98.94 196 LEU A CA 1
ATOM 1523 C C . LEU A 1 196 ? 0.522 -4.955 -24.662 1.00 98.94 196 LEU A C 1
ATOM 1525 O O . LEU A 1 196 ? -0.655 -5.248 -24.462 1.00 98.94 196 LEU A O 1
ATOM 1529 N N . ASN A 1 197 ? 0.935 -4.423 -25.819 1.00 98.75 197 ASN A N 1
ATOM 1530 C CA . ASN A 1 197 ? 0.023 -4.190 -26.945 1.00 98.75 197 ASN A CA 1
ATOM 1531 C C . ASN A 1 197 ? -0.614 -5.502 -27.426 1.00 98.75 197 ASN A C 1
ATOM 1533 O O . ASN A 1 197 ? -1.792 -5.532 -27.776 1.00 98.75 197 ASN A O 1
ATOM 1537 N N . ARG A 1 198 ? 0.134 -6.616 -27.401 1.00 98.62 198 ARG A N 1
ATOM 1538 C CA . ARG A 1 198 ? -0.403 -7.938 -27.749 1.00 98.62 198 ARG A CA 1
ATOM 1539 C C . ARG A 1 198 ? -1.432 -8.446 -26.735 1.00 98.62 198 ARG A C 1
ATOM 1541 O O . ARG A 1 198 ? -2.372 -9.120 -27.146 1.00 98.62 198 ARG A O 1
ATOM 1548 N N . PHE A 1 199 ? -1.291 -8.082 -25.462 1.00 98.75 199 PHE A N 1
ATOM 1549 C CA . PHE A 1 199 ? -2.293 -8.309 -24.415 1.00 98.75 199 PHE A CA 1
ATOM 1550 C C . PHE A 1 199 ? -3.434 -7.273 -24.405 1.00 98.75 199 PHE A C 1
ATOM 1552 O O . PHE A 1 199 ? -4.304 -7.336 -23.540 1.00 98.75 199 PHE A O 1
ATOM 1559 N N . GLY A 1 200 ? -3.473 -6.348 -25.371 1.00 98.38 200 GLY A N 1
ATOM 1560 C CA . GLY A 1 200 ? -4.578 -5.403 -25.553 1.00 98.38 200 GLY A CA 1
ATOM 1561 C C . GLY A 1 200 ? -4.462 -4.097 -24.763 1.00 98.38 200 GLY A C 1
ATOM 1562 O O . GLY A 1 200 ? -5.456 -3.385 -24.645 1.00 98.38 200 GLY A O 1
ATOM 1563 N N . ALA A 1 201 ? -3.286 -3.767 -24.225 1.00 98.75 201 ALA A N 1
ATOM 1564 C CA . ALA A 1 201 ? -3.032 -2.475 -23.586 1.00 98.75 201 ALA A CA 1
ATOM 1565 C C . ALA A 1 201 ? -2.656 -1.381 -24.607 1.00 98.75 201 ALA A C 1
ATOM 1567 O O . ALA A 1 201 ? -1.990 -1.659 -25.600 1.00 98.75 201 ALA A O 1
ATOM 1568 N N . GLU A 1 202 ? -3.021 -0.125 -24.331 1.00 98.81 202 GLU A N 1
ATOM 1569 C CA . GLU A 1 202 ? -2.476 1.060 -25.007 1.00 98.81 202 GLU A CA 1
ATOM 1570 C C . GLU A 1 202 ? -1.182 1.463 -24.290 1.00 98.81 202 GLU A C 1
ATOM 1572 O O . GLU A 1 202 ? -1.199 1.769 -23.096 1.00 98.81 202 GLU A O 1
ATOM 1577 N N . THR A 1 203 ? -0.052 1.482 -24.999 1.00 98.88 203 THR A N 1
ATOM 1578 C CA . THR A 1 203 ? 1.250 1.816 -24.400 1.00 98.88 203 THR A CA 1
ATOM 1579 C C . THR A 1 203 ? 1.774 3.170 -24.854 1.00 98.88 203 THR A C 1
ATOM 1581 O O . THR A 1 203 ? 1.771 3.457 -26.051 1.00 98.88 203 THR A O 1
ATOM 1584 N N . ARG A 1 204 ? 2.342 3.954 -23.933 1.00 98.88 204 ARG A N 1
ATOM 1585 C CA . ARG A 1 204 ? 3.159 5.137 -24.257 1.00 98.88 204 ARG A CA 1
ATOM 1586 C C . ARG A 1 204 ? 4.505 5.046 -23.560 1.00 98.88 204 ARG A C 1
ATOM 1588 O O . ARG A 1 204 ? 4.578 4.604 -22.419 1.00 98.88 204 ARG A O 1
ATOM 1595 N N . THR A 1 205 ? 5.557 5.501 -24.226 1.00 98.75 205 THR A N 1
ATOM 1596 C CA . THR A 1 205 ? 6.916 5.511 -23.675 1.00 98.75 205 THR A CA 1
ATOM 1597 C C . THR A 1 205 ? 7.403 6.944 -23.573 1.00 98.75 205 THR A C 1
ATOM 1599 O O . THR A 1 205 ? 7.373 7.675 -24.561 1.00 98.75 205 THR A O 1
ATOM 1602 N N . PHE A 1 206 ? 7.886 7.339 -22.399 1.00 98.81 206 PHE A N 1
ATOM 1603 C CA . PHE A 1 206 ? 8.504 8.648 -22.223 1.00 98.81 206 PHE A CA 1
ATOM 1604 C C . PHE A 1 206 ? 9.988 8.598 -22.600 1.00 98.81 206 PHE A C 1
ATOM 1606 O O . PHE A 1 206 ? 10.733 7.747 -22.112 1.00 98.81 206 PHE A O 1
ATOM 1613 N N . ASN A 1 207 ? 10.435 9.531 -23.443 1.00 98.56 207 ASN A N 1
ATOM 1614 C CA . ASN A 1 207 ? 11.857 9.724 -23.724 1.00 98.56 207 ASN A CA 1
ATOM 1615 C C . ASN A 1 207 ? 12.447 10.751 -22.739 1.00 98.56 207 ASN A C 1
ATOM 1617 O O . ASN A 1 207 ? 12.092 11.924 -22.839 1.00 98.56 207 ASN A O 1
ATOM 1621 N N . PRO A 1 208 ? 13.372 10.376 -21.834 1.00 98.19 208 PRO A N 1
ATOM 1622 C CA . PRO A 1 208 ? 13.900 11.288 -20.821 1.00 98.19 208 PRO A CA 1
ATOM 1623 C C . PRO A 1 208 ? 15.004 12.227 -21.329 1.00 98.19 208 PRO A C 1
ATOM 1625 O O . PRO A 1 208 ? 15.539 13.010 -20.547 1.00 98.19 208 PRO A O 1
ATOM 1628 N N . SER A 1 209 ? 15.384 12.166 -22.610 1.00 98.06 209 SER A N 1
ATOM 1629 C CA . SER A 1 209 ? 16.348 13.120 -23.170 1.00 98.06 209 SER A CA 1
ATOM 1630 C C . SER A 1 209 ? 15.821 14.557 -23.054 1.00 98.06 209 SER A C 1
ATOM 1632 O O . SER A 1 209 ? 14.675 14.833 -23.413 1.00 98.06 209 SER A O 1
ATOM 1634 N N . GLY A 1 210 ? 16.649 15.457 -22.518 1.00 97.19 210 GLY A N 1
ATOM 1635 C CA . GLY A 1 210 ? 16.286 16.855 -22.266 1.00 97.19 210 GLY A CA 1
ATOM 1636 C C . GLY A 1 210 ? 15.428 17.094 -21.019 1.00 97.19 210 GLY A C 1
ATOM 1637 O O . GLY A 1 210 ? 14.991 18.221 -20.810 1.00 97.19 210 GLY A O 1
ATOM 1638 N N . LEU A 1 211 ? 15.157 16.076 -20.192 1.00 98.25 211 LEU A N 1
ATOM 1639 C CA . LEU A 1 211 ? 14.534 16.292 -18.884 1.00 98.25 211 LEU A CA 1
ATOM 1640 C C . LEU A 1 211 ? 15.556 16.972 -17.944 1.00 98.25 211 LEU A C 1
ATOM 1642 O O . LEU A 1 211 ? 16.635 16.403 -17.750 1.00 98.25 211 LEU A O 1
ATOM 1646 N N . PRO A 1 212 ? 15.254 18.153 -17.372 1.00 97.88 212 PRO A N 1
ATOM 1647 C CA . PRO A 1 212 ? 16.155 18.843 -16.451 1.00 97.88 212 PRO A CA 1
ATOM 1648 C C . PRO A 1 212 ? 16.335 18.053 -15.152 1.00 97.88 212 PRO A C 1
ATOM 1650 O O . PRO A 1 212 ? 15.540 17.163 -14.827 1.00 97.88 212 PRO A O 1
ATOM 1653 N N . LEU A 1 213 ? 17.378 18.377 -14.389 1.00 97.62 213 LEU A N 1
ATOM 1654 C CA . LEU A 1 213 ? 17.494 17.869 -13.024 1.00 97.62 213 LEU A CA 1
ATOM 1655 C C . LEU A 1 213 ? 16.341 18.432 -12.177 1.00 97.62 213 LEU A C 1
ATOM 1657 O O . LEU A 1 213 ? 15.950 19.577 -12.404 1.00 97.62 213 LEU A O 1
ATOM 1661 N N . PRO A 1 214 ? 15.785 17.662 -11.223 1.00 94.75 214 PRO A N 1
ATOM 1662 C CA . PRO A 1 214 ? 14.845 18.210 -10.249 1.00 94.75 214 PRO A CA 1
ATOM 1663 C C . PRO A 1 214 ? 15.394 19.504 -9.636 1.00 94.75 214 PRO A C 1
ATOM 1665 O O . PRO A 1 214 ? 16.587 19.580 -9.349 1.00 94.75 214 PRO A O 1
ATOM 1668 N N . ASP A 1 215 ? 14.529 20.508 -9.494 1.00 90.06 215 ASP A N 1
ATOM 1669 C CA . ASP A 1 215 ? 14.835 21.851 -8.972 1.00 90.06 215 ASP A CA 1
ATOM 1670 C C . ASP A 1 215 ? 15.737 22.746 -9.854 1.00 90.06 215 ASP A C 1
ATOM 1672 O O . ASP A 1 215 ? 15.960 23.906 -9.518 1.00 90.06 215 ASP A O 1
ATOM 1676 N N . ASP A 1 216 ? 16.200 22.262 -11.012 1.00 91.44 216 ASP A N 1
ATOM 1677 C CA . ASP A 1 216 ? 17.023 23.029 -11.971 1.00 91.44 216 ASP A CA 1
ATOM 1678 C C . ASP A 1 216 ? 16.183 23.746 -13.050 1.00 91.44 216 ASP A C 1
ATOM 1680 O O . ASP A 1 216 ? 16.686 24.526 -13.856 1.00 91.44 216 ASP A O 1
ATOM 1684 N N . ALA A 1 217 ? 14.874 23.485 -13.087 1.00 93.50 217 ALA A N 1
ATOM 1685 C CA . ALA A 1 217 ? 13.930 24.138 -13.987 1.00 93.50 217 ALA A CA 1
ATOM 1686 C C . ALA A 1 217 ? 12.549 24.280 -13.339 1.00 93.50 217 ALA A C 1
ATOM 1688 O O . ALA A 1 217 ? 12.217 23.591 -12.376 1.00 93.50 217 ALA A O 1
ATOM 1689 N N . ASP A 1 218 ? 11.714 25.151 -13.900 1.00 93.62 218 ASP A N 1
ATOM 1690 C CA . ASP A 1 218 ? 10.323 25.273 -13.472 1.00 93.62 218 ASP A CA 1
ATOM 1691 C C . ASP A 1 218 ? 9.472 24.074 -13.936 1.00 93.62 218 ASP A C 1
ATOM 1693 O O . ASP A 1 218 ? 9.760 23.415 -14.940 1.00 93.62 218 ASP A O 1
ATOM 1697 N N . VAL A 1 219 ? 8.365 23.818 -13.234 1.00 92.50 219 VAL A N 1
ATOM 1698 C CA . VAL A 1 219 ? 7.403 22.757 -13.576 1.00 92.50 219 VAL A CA 1
ATOM 1699 C C . VAL A 1 219 ? 6.726 22.950 -14.940 1.00 92.50 219 VAL A C 1
ATOM 1701 O O . VAL A 1 219 ? 6.147 22.000 -15.468 1.00 92.50 219 VAL A O 1
ATOM 1704 N N . SER A 1 220 ? 6.802 24.154 -15.516 1.00 95.56 220 SER A N 1
ATOM 1705 C CA . SER A 1 220 ? 6.386 24.468 -16.886 1.00 95.56 220 SER A CA 1
ATOM 1706 C C . SER A 1 220 ? 7.359 23.988 -17.967 1.00 95.56 220 SER A C 1
ATOM 1708 O O . SER A 1 220 ? 7.034 24.081 -19.150 1.00 95.56 220 SER A O 1
ATOM 1710 N N . HIS A 1 221 ? 8.529 23.445 -17.605 1.00 98.12 221 HIS A N 1
ATOM 1711 C CA . HIS A 1 221 ? 9.464 22.897 -18.584 1.00 98.12 221 HIS A CA 1
ATOM 1712 C C . HIS A 1 221 ? 8.770 21.822 -19.452 1.00 98.12 221 HIS A C 1
ATOM 1714 O O . HIS A 1 221 ? 8.181 20.890 -18.893 1.00 98.12 221 HIS A O 1
ATOM 1720 N N . PRO A 1 222 ? 8.879 21.857 -20.798 1.00 98.19 222 PRO A N 1
ATOM 1721 C CA . PRO A 1 222 ? 8.088 20.992 -21.681 1.00 98.19 222 PRO A CA 1
ATOM 1722 C C . PRO A 1 222 ? 8.206 19.495 -21.369 1.00 98.19 222 PRO A C 1
ATOM 1724 O O . PRO A 1 222 ? 7.212 18.779 -21.324 1.00 98.19 222 PRO A O 1
ATOM 1727 N N . LYS A 1 223 ? 9.421 19.017 -21.065 1.00 98.38 223 LYS A N 1
ATOM 1728 C CA . LYS A 1 223 ? 9.653 17.612 -20.679 1.00 98.38 223 LYS A CA 1
ATOM 1729 C C . LYS A 1 223 ? 9.038 17.229 -19.332 1.00 98.38 223 LYS A C 1
ATOM 1731 O O . LYS A 1 223 ? 8.700 16.064 -19.141 1.00 98.38 223 LYS A O 1
ATOM 1736 N N . VAL A 1 224 ? 8.911 18.179 -18.406 1.00 98.00 224 VAL A N 1
ATOM 1737 C CA . VAL A 1 224 ? 8.275 17.952 -17.101 1.00 98.00 224 VAL A CA 1
ATOM 1738 C C . VAL A 1 224 ? 6.760 17.876 -17.277 1.00 98.00 224 VAL A C 1
ATOM 1740 O O . VAL A 1 224 ? 6.134 16.968 -16.731 1.00 98.00 224 VAL A O 1
ATOM 1743 N N . GLN A 1 225 ? 6.181 18.771 -18.085 1.00 97.44 225 GLN A N 1
ATOM 1744 C CA . GLN A 1 225 ? 4.758 18.737 -18.435 1.00 97.44 225 GLN A CA 1
ATOM 1745 C C . GLN A 1 225 ? 4.390 17.439 -19.161 1.00 97.44 225 GLN A C 1
ATOM 1747 O O . GLN A 1 225 ? 3.510 16.722 -18.694 1.00 97.44 225 GLN A O 1
ATOM 1752 N N . GLU A 1 226 ? 5.135 17.072 -20.209 1.00 98.50 226 GLU A N 1
ATOM 1753 C CA . GLU A 1 226 ? 4.935 15.823 -20.957 1.00 98.50 226 GLU A CA 1
ATOM 1754 C C . GLU A 1 226 ? 4.959 14.597 -20.032 1.00 98.50 226 GLU A C 1
ATOM 1756 O O . GLU A 1 226 ? 4.068 13.749 -20.088 1.00 98.50 226 GLU A O 1
ATOM 1761 N N . LEU A 1 227 ? 5.952 14.506 -19.138 1.00 98.56 227 LEU A N 1
ATOM 1762 C CA . LEU A 1 227 ? 6.039 13.410 -18.175 1.00 98.56 227 LEU A CA 1
ATOM 1763 C C . LEU A 1 227 ? 4.805 13.359 -17.265 1.00 98.56 227 LEU A C 1
ATOM 1765 O O . LEU A 1 227 ? 4.237 12.288 -17.054 1.00 98.56 227 LEU A O 1
ATOM 1769 N N . ARG A 1 228 ? 4.378 14.502 -16.722 1.00 96.94 228 ARG A N 1
ATOM 1770 C CA . ARG A 1 228 ? 3.231 14.572 -15.805 1.00 96.94 228 ARG A CA 1
ATOM 1771 C C . ARG A 1 228 ? 1.913 14.243 -16.500 1.00 96.94 228 ARG A C 1
ATOM 1773 O O . ARG A 1 228 ? 1.109 13.515 -15.923 1.00 96.94 228 ARG A O 1
ATOM 1780 N N . GLU A 1 229 ? 1.717 14.704 -17.730 1.00 97.38 229 GLU A N 1
ATOM 1781 C CA . GLU A 1 229 ? 0.549 14.375 -18.553 1.00 97.38 229 GLU A CA 1
ATOM 1782 C C . GLU A 1 229 ? 0.482 12.876 -18.861 1.00 97.38 229 GLU A C 1
ATOM 1784 O O . GLU A 1 229 ? -0.570 12.251 -18.711 1.00 97.38 229 GLU A O 1
ATOM 1789 N N . LEU A 1 230 ? 1.616 12.265 -19.219 1.00 98.69 230 LEU A N 1
ATOM 1790 C CA . LEU A 1 230 ? 1.705 10.822 -19.439 1.00 98.69 230 LEU A CA 1
ATOM 1791 C C . LEU A 1 230 ? 1.396 10.034 -18.164 1.00 98.69 230 LEU A C 1
ATOM 1793 O O . LEU A 1 230 ? 0.662 9.047 -18.207 1.00 98.69 230 LEU A O 1
ATOM 1797 N N . VAL A 1 231 ? 1.930 10.470 -17.022 1.00 98.19 231 VAL A N 1
ATOM 1798 C CA . VAL A 1 231 ? 1.647 9.833 -15.732 1.00 98.19 231 VAL A CA 1
ATOM 1799 C C . VAL A 1 231 ? 0.173 9.972 -15.386 1.00 98.19 231 VAL A C 1
ATOM 1801 O O . VAL A 1 231 ? -0.410 9.002 -14.918 1.00 98.19 231 VAL A O 1
ATOM 1804 N N . GLN A 1 232 ? -0.454 11.123 -15.639 1.00 96.50 232 GLN A N 1
ATOM 1805 C CA . GLN A 1 232 ? -1.885 11.323 -15.413 1.00 96.50 232 GLN A CA 1
ATOM 1806 C C . GLN A 1 232 ? -2.738 10.409 -16.302 1.00 96.50 232 GLN A C 1
ATOM 1808 O O . GLN A 1 232 ? -3.676 9.798 -15.794 1.00 96.50 232 GLN A O 1
ATOM 1813 N N . TRP A 1 233 ? -2.378 10.266 -17.581 1.00 97.94 233 TRP A N 1
ATOM 1814 C CA . TRP A 1 233 ? -3.050 9.392 -18.550 1.00 97.94 233 TRP A CA 1
ATOM 1815 C C . TRP A 1 233 ? -3.003 7.901 -18.171 1.00 97.94 233 TRP A C 1
ATOM 1817 O O . TRP A 1 233 ? -3.956 7.175 -18.449 1.00 97.94 233 TRP A O 1
ATOM 1827 N N . ALA A 1 234 ? -1.917 7.443 -17.548 1.00 98.44 234 ALA A N 1
ATOM 1828 C CA . ALA A 1 234 ? -1.682 6.027 -17.275 1.00 98.44 234 ALA A CA 1
ATOM 1829 C C . ALA A 1 234 ? -2.603 5.435 -16.188 1.00 98.44 234 ALA A C 1
ATOM 1831 O O . ALA A 1 234 ? -2.957 6.110 -15.227 1.00 98.44 234 ALA A O 1
ATOM 1832 N N . GLU A 1 235 ? -2.896 4.139 -16.281 1.00 98.62 235 GLU A N 1
ATOM 1833 C CA . GLU A 1 235 ? -3.552 3.304 -15.253 1.00 98.62 235 GLU A CA 1
ATOM 1834 C C . GLU A 1 235 ? -2.566 2.297 -14.630 1.00 98.62 235 GLU A C 1
ATOM 1836 O O . GLU A 1 235 ? -2.715 1.855 -13.485 1.00 98.62 235 GLU A O 1
ATOM 1841 N N . GLY A 1 236 ? -1.519 1.960 -15.385 1.00 98.75 236 GLY A N 1
ATOM 1842 C CA . GLY A 1 236 ? -0.382 1.167 -14.946 1.00 98.75 236 GLY A CA 1
ATOM 1843 C C . GLY A 1 236 ? 0.931 1.697 -15.516 1.00 98.75 236 GLY A C 1
ATOM 1844 O O . GLY A 1 236 ? 0.953 2.490 -16.458 1.00 98.75 236 GLY A O 1
ATOM 1845 N N . MET A 1 237 ? 2.049 1.283 -14.930 1.00 98.94 237 MET A N 1
ATOM 1846 C CA . MET A 1 237 ? 3.381 1.725 -15.333 1.00 98.94 237 MET A CA 1
ATOM 1847 C C . MET A 1 237 ? 4.379 0.570 -15.389 1.00 98.94 237 MET A C 1
ATOM 1849 O O . MET A 1 237 ? 4.272 -0.403 -14.643 1.00 98.94 237 MET A O 1
ATOM 1853 N N . VAL A 1 238 ? 5.402 0.723 -16.228 1.00 98.94 238 VAL A N 1
ATOM 1854 C CA . VAL A 1 238 ? 6.599 -0.123 -16.251 1.00 98.94 238 VAL A CA 1
ATOM 1855 C C . VAL A 1 238 ? 7.822 0.758 -16.041 1.00 98.94 238 VAL A C 1
ATOM 1857 O O . VAL A 1 238 ? 8.052 1.691 -16.811 1.00 98.94 238 VAL A O 1
ATOM 1860 N N . TRP A 1 239 ? 8.633 0.459 -15.027 1.00 98.94 239 TRP A N 1
ATOM 1861 C CA . TRP A 1 239 ? 9.901 1.152 -14.784 1.00 98.94 239 TRP A CA 1
ATOM 1862 C C . TRP A 1 239 ? 11.072 0.211 -15.047 1.00 98.94 239 TRP A C 1
ATOM 1864 O O . TRP A 1 239 ? 11.246 -0.777 -14.332 1.00 98.94 239 TRP A O 1
ATOM 1874 N N . CYS A 1 240 ? 11.892 0.524 -16.053 1.00 98.88 240 CYS A N 1
ATOM 1875 C CA . CYS A 1 240 ? 13.070 -0.265 -16.405 1.00 98.88 240 CYS A CA 1
ATOM 1876 C C . CYS A 1 240 ? 14.365 0.519 -16.165 1.00 98.88 240 CYS A C 1
ATOM 1878 O O . CYS A 1 240 ? 14.741 1.394 -16.949 1.00 98.88 240 CYS A O 1
ATOM 1880 N N . SER A 1 241 ? 15.097 0.188 -15.101 1.00 98.88 241 SER A N 1
ATOM 1881 C CA . SER A 1 241 ? 16.388 0.822 -14.811 1.00 98.88 241 SER A CA 1
ATOM 1882 C C . SER A 1 241 ? 17.552 -0.096 -15.167 1.00 98.88 241 SER A C 1
ATOM 1884 O O . SER A 1 241 ? 17.563 -1.252 -14.755 1.00 98.88 241 SER A O 1
ATOM 1886 N N . PRO A 1 242 ? 18.617 0.394 -15.817 1.00 98.69 242 PRO A N 1
ATOM 1887 C CA . PRO A 1 242 ? 19.904 -0.266 -15.695 1.00 98.69 242 PRO A CA 1
ATOM 1888 C C . PRO A 1 242 ? 20.351 -0.318 -14.233 1.00 98.69 242 PRO A C 1
ATOM 1890 O O . PRO A 1 242 ? 19.991 0.546 -13.430 1.00 98.69 242 PRO A O 1
ATOM 1893 N N . GLU A 1 243 ? 21.211 -1.274 -13.917 1.00 98.56 243 GLU A N 1
ATOM 1894 C CA . GLU A 1 243 ? 22.008 -1.234 -12.701 1.00 98.56 243 GLU A CA 1
ATOM 1895 C C . GLU A 1 243 ? 23.335 -0.518 -12.980 1.00 98.56 243 GLU A C 1
ATOM 1897 O O . GLU A 1 243 ? 24.171 -0.982 -13.762 1.00 98.56 243 GLU A O 1
ATOM 1902 N N . ARG A 1 244 ? 23.531 0.648 -12.361 1.00 97.69 244 ARG A N 1
ATOM 1903 C CA . ARG A 1 244 ? 24.755 1.449 -12.477 1.00 97.69 244 ARG A CA 1
ATOM 1904 C C . ARG A 1 244 ? 25.361 1.611 -11.093 1.00 97.69 244 ARG A C 1
ATOM 1906 O O . ARG A 1 244 ? 24.693 2.088 -10.188 1.00 97.69 244 ARG A O 1
ATOM 1913 N N . HIS A 1 245 ? 26.619 1.196 -10.939 1.00 97.50 245 HIS A N 1
ATOM 1914 C CA . HIS A 1 245 ? 27.297 1.152 -9.635 1.00 97.50 245 HIS A CA 1
ATOM 1915 C C . HIS A 1 245 ? 26.469 0.421 -8.557 1.00 97.50 245 HIS A C 1
ATOM 1917 O O . HIS A 1 245 ? 26.432 0.838 -7.407 1.00 97.50 245 HIS A O 1
ATOM 1923 N N . GLY A 1 246 ? 25.788 -0.665 -8.945 1.00 96.75 246 GLY A N 1
ATOM 1924 C CA . GLY A 1 246 ? 25.001 -1.489 -8.024 1.00 96.75 246 GLY A CA 1
ATOM 1925 C C . GLY A 1 246 ? 23.670 -0.877 -7.575 1.00 96.75 246 GLY A C 1
ATOM 1926 O O . GLY A 1 246 ? 23.117 -1.353 -6.590 1.00 96.75 246 GLY A O 1
ATOM 1927 N N . ALA A 1 247 ? 23.156 0.153 -8.254 1.00 98.62 247 ALA A N 1
ATOM 1928 C CA . ALA A 1 247 ? 21.895 0.824 -7.925 1.00 98.62 247 ALA A CA 1
ATOM 1929 C C . ALA A 1 247 ? 21.078 1.177 -9.184 1.00 98.62 247 ALA A C 1
ATOM 1931 O O . ALA A 1 247 ? 21.576 1.081 -10.311 1.00 98.62 247 ALA A O 1
ATOM 1932 N N . MET A 1 248 ? 19.828 1.611 -8.996 1.00 98.69 248 MET A N 1
ATOM 1933 C CA . MET A 1 248 ? 19.034 2.262 -10.039 1.00 98.69 248 MET A CA 1
ATOM 1934 C C . MET A 1 248 ? 19.755 3.512 -10.560 1.00 98.69 248 MET A C 1
ATOM 1936 O O . MET A 1 248 ? 20.535 4.147 -9.848 1.00 98.69 248 MET A O 1
ATOM 1940 N N . THR A 1 249 ? 19.508 3.894 -11.810 1.00 98.75 249 THR A N 1
ATOM 1941 C CA . THR A 1 249 ? 20.207 5.040 -12.396 1.00 98.75 249 THR A CA 1
ATOM 1942 C C . THR A 1 249 ? 19.649 6.370 -11.902 1.00 98.75 249 THR A C 1
ATOM 1944 O O . THR A 1 249 ? 18.456 6.500 -11.622 1.00 98.75 249 THR A O 1
ATOM 1947 N N . GLY A 1 250 ? 20.503 7.400 -11.910 1.00 98.62 250 GLY A N 1
ATOM 1948 C CA . GLY A 1 250 ? 20.069 8.784 -11.707 1.00 98.62 250 GLY A CA 1
ATOM 1949 C C . GLY A 1 250 ? 18.987 9.202 -12.707 1.00 98.62 250 GLY A C 1
ATOM 1950 O O . GLY A 1 250 ? 17.992 9.773 -12.301 1.00 98.62 250 GLY A O 1
ATOM 1951 N N . VAL A 1 251 ? 19.095 8.802 -13.982 1.00 98.62 251 VAL A N 1
ATOM 1952 C CA . VAL A 1 251 ? 18.069 9.078 -15.011 1.00 98.62 251 VAL A CA 1
ATOM 1953 C C . VAL A 1 251 ? 16.702 8.502 -14.630 1.00 98.62 251 VAL A C 1
ATOM 1955 O O . VAL A 1 251 ? 15.682 9.157 -14.828 1.00 98.62 251 VAL A O 1
ATOM 1958 N N . MET A 1 252 ? 16.658 7.279 -14.091 1.00 98.81 252 MET A N 1
ATOM 1959 C CA . MET A 1 252 ? 15.402 6.692 -13.621 1.00 98.81 252 MET A CA 1
ATOM 1960 C C . MET A 1 252 ? 14.871 7.441 -12.395 1.00 98.81 252 MET A C 1
ATOM 1962 O O . MET A 1 252 ? 13.683 7.742 -12.318 1.00 98.81 252 MET A O 1
ATOM 1966 N N . LYS A 1 253 ? 15.755 7.772 -11.447 1.00 98.75 253 LYS A N 1
ATOM 1967 C CA . LYS A 1 253 ? 15.380 8.472 -10.215 1.00 98.75 253 LYS A CA 1
ATOM 1968 C C . LYS A 1 253 ? 14.840 9.876 -10.494 1.00 98.75 253 LYS A C 1
ATOM 1970 O O . LYS A 1 253 ? 13.771 10.204 -9.998 1.00 98.75 253 LYS A O 1
ATOM 1975 N N . SER A 1 254 ? 15.515 10.646 -11.347 1.00 98.38 254 SER A N 1
ATOM 1976 C CA . SER A 1 254 ? 15.116 12.004 -11.724 1.00 98.38 254 SER A CA 1
ATOM 1977 C C . SER A 1 254 ? 13.736 12.047 -12.377 1.00 98.38 254 SER A C 1
ATOM 1979 O O . SER A 1 254 ? 12.969 12.954 -12.088 1.00 98.38 254 SER A O 1
ATOM 1981 N N . GLN A 1 255 ? 13.376 11.056 -13.204 1.00 98.69 255 GLN A N 1
ATOM 1982 C CA . GLN A 1 255 ? 12.011 10.954 -13.740 1.00 98.69 255 GLN A CA 1
ATOM 1983 C C . GLN A 1 255 ? 10.977 10.830 -12.615 1.00 98.69 255 GLN A C 1
ATOM 1985 O O . GLN A 1 255 ? 9.986 11.547 -12.622 1.00 98.69 255 GLN A O 1
ATOM 1990 N N . ILE A 1 256 ? 11.210 9.955 -11.632 1.00 98.50 256 ILE A N 1
ATOM 1991 C CA . ILE A 1 256 ? 10.275 9.764 -10.513 1.00 98.50 256 ILE A CA 1
ATOM 1992 C C . ILE A 1 256 ? 10.208 11.021 -9.634 1.00 98.50 256 ILE A C 1
ATOM 1994 O O . ILE A 1 256 ? 9.122 11.394 -9.204 1.00 98.50 256 ILE A O 1
ATOM 1998 N N . ASP A 1 257 ? 11.331 11.708 -9.427 1.00 98.12 257 ASP A N 1
ATOM 1999 C CA . ASP A 1 257 ? 11.396 12.931 -8.613 1.00 98.12 257 ASP A CA 1
ATOM 2000 C C . ASP A 1 257 ? 10.579 14.090 -9.197 1.00 98.12 257 ASP A C 1
ATOM 2002 O O . ASP A 1 257 ? 10.036 14.905 -8.455 1.00 98.12 257 ASP A O 1
ATOM 2006 N N . TRP A 1 258 ? 10.402 14.127 -10.519 1.00 97.75 258 TRP A N 1
ATOM 2007 C CA . TRP A 1 258 ? 9.528 15.101 -11.175 1.00 97.75 258 TRP A CA 1
ATOM 2008 C C . TRP A 1 258 ? 8.028 14.827 -10.998 1.00 97.75 258 TRP A C 1
ATOM 2010 O O . TRP A 1 258 ? 7.205 15.700 -11.316 1.00 97.75 258 TRP A O 1
ATOM 2020 N N . ILE A 1 259 ? 7.658 13.645 -10.493 1.00 96.75 259 ILE A N 1
ATOM 2021 C CA . ILE A 1 259 ? 6.276 13.217 -10.283 1.00 96.75 259 ILE A CA 1
ATOM 2022 C C . ILE A 1 259 ? 5.880 13.494 -8.823 1.00 96.75 259 ILE A C 1
ATOM 2024 O O . ILE A 1 259 ? 6.310 12.784 -7.914 1.00 96.75 259 ILE A O 1
ATOM 2028 N N . PRO A 1 260 ? 5.027 14.494 -8.557 1.00 93.31 260 PRO A N 1
ATOM 2029 C CA . PRO A 1 260 ? 4.579 14.785 -7.202 1.00 93.31 260 PRO A CA 1
ATOM 2030 C C . PRO A 1 260 ? 3.558 13.750 -6.712 1.00 93.31 260 PRO A C 1
ATOM 2032 O O . PRO A 1 260 ? 2.750 13.231 -7.484 1.00 93.31 260 PRO A O 1
ATOM 2035 N N . LEU A 1 261 ? 3.512 13.521 -5.395 1.00 87.62 261 LEU A N 1
ATOM 2036 C CA . LEU A 1 261 ? 2.449 12.718 -4.772 1.00 87.62 261 LEU A CA 1
ATOM 2037 C C . LEU A 1 261 ? 1.075 13.398 -4.846 1.00 87.62 261 LEU A C 1
ATOM 2039 O O . LEU A 1 261 ? 0.054 12.713 -4.814 1.00 87.62 261 LEU A O 1
ATOM 2043 N N . ALA A 1 262 ? 1.049 14.731 -4.924 1.00 83.50 262 ALA A N 1
ATOM 2044 C CA . ALA A 1 262 ? -0.157 15.547 -4.910 1.00 83.50 262 ALA A CA 1
ATOM 2045 C C . ALA A 1 262 ? -0.018 16.770 -5.829 1.00 83.50 262 ALA A C 1
ATOM 2047 O O . ALA A 1 262 ? 0.957 17.511 -5.731 1.00 83.50 262 ALA A O 1
ATOM 2048 N N . LEU A 1 263 ? -1.022 17.000 -6.677 1.00 78.25 263 LEU A N 1
ATOM 2049 C CA . LEU A 1 263 ? -1.228 18.231 -7.448 1.00 78.25 263 LEU A CA 1
ATOM 2050 C C . LEU A 1 263 ? -2.649 18.724 -7.165 1.00 78.25 263 LEU A C 1
ATOM 2052 O O . LEU A 1 263 ? -3.608 18.266 -7.785 1.00 78.25 263 LEU A O 1
ATOM 2056 N N . GLY A 1 264 ? -2.800 19.588 -6.158 1.00 79.88 264 GLY A N 1
ATOM 2057 C CA . GLY A 1 264 ? -4.118 19.945 -5.631 1.00 79.88 264 GLY A CA 1
ATOM 2058 C C . GLY A 1 264 ? -4.857 18.706 -5.111 1.00 79.88 264 GLY A C 1
ATOM 2059 O O . GLY A 1 264 ? -4.361 18.005 -4.223 1.00 79.88 264 GLY A O 1
ATOM 2060 N N . SER A 1 265 ? -6.023 18.405 -5.685 1.00 72.94 265 SER A N 1
ATOM 2061 C CA . SER A 1 265 ? -6.806 17.194 -5.393 1.00 72.94 265 SER A CA 1
ATOM 2062 C C . SER A 1 265 ? -6.328 15.947 -6.149 1.00 72.94 265 SER A C 1
ATOM 2064 O O . SER A 1 265 ? -6.655 14.835 -5.746 1.00 72.94 265 SER A O 1
ATOM 2066 N N . VAL A 1 266 ? -5.522 16.095 -7.205 1.00 78.12 266 VAL A N 1
ATOM 2067 C CA . VAL A 1 266 ? -5.065 14.972 -8.036 1.00 78.12 266 VAL A CA 1
ATOM 2068 C C . VAL A 1 266 ? -3.899 14.246 -7.360 1.00 78.12 266 VAL A C 1
ATOM 2070 O O . VAL A 1 266 ? -3.024 14.860 -6.737 1.00 78.12 266 VAL A O 1
ATOM 2073 N N . ARG A 1 267 ? -3.883 12.915 -7.473 1.00 87.69 267 ARG A N 1
ATOM 2074 C CA . ARG A 1 267 ? -2.845 12.018 -6.943 1.00 87.69 267 ARG A CA 1
ATOM 2075 C C . ARG A 1 267 ? -2.276 11.184 -8.103 1.00 87.69 267 ARG A C 1
ATOM 2077 O O . ARG A 1 267 ? -2.781 10.096 -8.363 1.00 87.69 267 ARG A O 1
ATOM 2084 N N . PRO A 1 268 ? -1.262 11.685 -8.839 1.00 90.31 268 PRO A N 1
ATOM 2085 C CA . PRO A 1 268 ? -0.917 11.187 -10.178 1.00 90.31 268 PRO A CA 1
ATOM 2086 C C . PRO A 1 268 ? -0.569 9.698 -10.281 1.00 90.31 268 PRO A C 1
ATOM 2088 O O . PRO A 1 268 ? -0.769 9.108 -11.337 1.00 90.31 268 PRO A O 1
ATOM 2091 N N . THR A 1 269 ? -0.046 9.089 -9.217 1.00 96.56 269 THR A N 1
ATOM 2092 C CA . THR A 1 269 ? 0.422 7.690 -9.206 1.00 96.56 269 THR A CA 1
ATOM 2093 C C . THR A 1 269 ? -0.365 6.781 -8.269 1.00 96.56 269 THR A C 1
ATOM 2095 O O . THR A 1 269 ? -0.209 5.562 -8.313 1.00 96.56 269 THR A O 1
ATOM 2098 N N . GLN A 1 270 ? -1.196 7.352 -7.400 1.00 95.69 270 GLN A N 1
ATOM 2099 C CA . GLN A 1 270 ? -1.834 6.614 -6.320 1.00 95.69 270 GLN A CA 1
ATOM 2100 C C . GLN A 1 270 ? -2.822 5.577 -6.865 1.00 95.69 270 GLN A C 1
ATOM 2102 O O . GLN A 1 270 ? -3.659 5.894 -7.701 1.00 95.69 270 GLN A O 1
ATOM 2107 N N . GLY A 1 271 ? -2.716 4.333 -6.389 1.00 96.06 271 GLY A N 1
ATOM 2108 C CA . GLY A 1 271 ? -3.590 3.229 -6.802 1.00 96.06 271 GLY A CA 1
ATOM 2109 C C . GLY A 1 271 ? -3.278 2.645 -8.185 1.00 96.06 271 GLY A C 1
ATOM 2110 O O . GLY A 1 271 ? -3.832 1.607 -8.536 1.00 96.06 271 GLY A O 1
ATOM 2111 N N . LYS A 1 272 ? -2.358 3.248 -8.951 1.00 98.25 272 LYS A N 1
ATOM 2112 C CA . LYS A 1 272 ? -1.934 2.732 -10.260 1.00 98.25 272 LYS A CA 1
ATOM 2113 C C . LYS A 1 272 ? -1.063 1.498 -10.102 1.00 98.25 272 LYS A C 1
ATOM 2115 O O . LYS A 1 272 ? -0.298 1.378 -9.143 1.00 98.25 272 LYS A O 1
ATOM 2120 N N . THR A 1 273 ? -1.152 0.585 -11.058 1.00 98.88 273 THR A N 1
ATOM 2121 C CA . THR A 1 273 ? -0.325 -0.632 -11.058 1.00 98.88 273 THR A CA 1
ATOM 2122 C C . THR A 1 273 ? 1.102 -0.342 -11.518 1.00 98.88 273 THR A C 1
ATO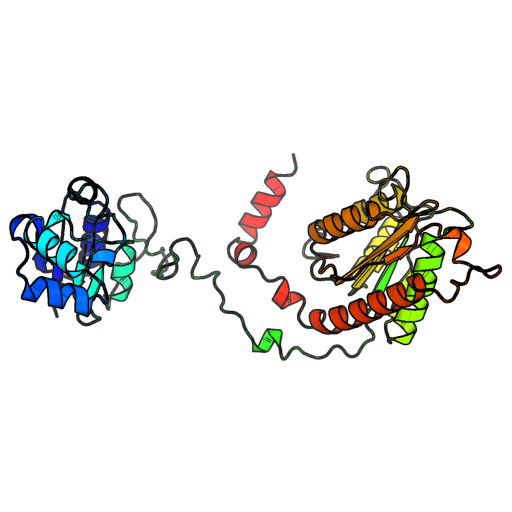M 2124 O O . THR A 1 273 ? 1.342 0.588 -12.285 1.00 98.88 273 THR A O 1
ATOM 2127 N N . LEU A 1 274 ? 2.077 -1.109 -11.029 1.00 98.94 274 LEU A N 1
ATOM 2128 C CA . LEU A 1 274 ? 3.485 -0.919 -11.371 1.00 98.94 274 LEU A CA 1
ATOM 2129 C C . LEU A 1 274 ? 4.206 -2.258 -11.542 1.00 98.94 274 LEU A C 1
ATOM 2131 O O . LEU A 1 274 ? 4.221 -3.074 -10.623 1.00 98.94 274 LEU A O 1
ATOM 2135 N N . ALA A 1 275 ? 4.885 -2.427 -12.673 1.00 98.94 275 ALA A N 1
ATOM 2136 C CA . ALA A 1 275 ? 5.904 -3.451 -12.875 1.00 98.94 275 ALA A CA 1
ATOM 2137 C C . ALA A 1 275 ? 7.304 -2.827 -12.835 1.00 98.94 275 ALA A C 1
ATOM 2139 O O . ALA A 1 275 ? 7.549 -1.769 -13.422 1.00 98.94 275 ALA A O 1
ATOM 2140 N N . VAL A 1 276 ? 8.245 -3.500 -12.170 1.00 98.94 276 VAL A N 1
ATOM 2141 C CA . VAL A 1 276 ? 9.646 -3.064 -12.093 1.00 98.94 276 VAL A CA 1
ATOM 2142 C C . VAL A 1 276 ? 10.557 -4.045 -12.817 1.00 98.94 276 VAL A C 1
ATOM 2144 O O . VAL A 1 276 ? 10.413 -5.265 -12.716 1.00 98.94 276 VAL A O 1
ATOM 2147 N N . MET A 1 277 ? 11.505 -3.501 -13.570 1.00 98.94 277 MET A N 1
ATOM 2148 C CA . MET A 1 277 ? 12.442 -4.262 -14.384 1.00 98.94 277 MET A CA 1
ATOM 2149 C C . MET A 1 277 ? 13.848 -3.674 -14.253 1.00 98.94 277 MET A C 1
ATOM 2151 O O . MET A 1 277 ? 14.016 -2.465 -14.066 1.00 98.94 277 MET A O 1
ATOM 2155 N N . GLN A 1 278 ? 14.871 -4.511 -14.406 1.00 98.88 278 GLN A N 1
ATOM 2156 C CA . GLN A 1 278 ? 16.238 -4.039 -14.581 1.00 98.88 278 GLN A CA 1
ATOM 2157 C C . GLN A 1 278 ? 17.010 -4.774 -15.666 1.00 98.88 278 GLN A C 1
ATOM 2159 O O . GLN A 1 278 ? 16.700 -5.906 -16.038 1.00 98.88 278 GLN A O 1
ATOM 2164 N N . VAL A 1 279 ? 18.085 -4.127 -16.106 1.00 98.62 279 VAL A N 1
ATOM 2165 C CA . VAL A 1 279 ? 19.137 -4.734 -16.926 1.00 98.62 279 VAL A CA 1
ATOM 2166 C C . VAL A 1 279 ? 20.497 -4.506 -16.274 1.00 98.62 279 VAL A C 1
ATOM 2168 O O . VAL A 1 279 ? 20.746 -3.453 -15.687 1.00 98.62 279 VAL A O 1
ATOM 2171 N N . SER A 1 280 ? 21.408 -5.464 -16.399 1.00 96.88 280 SER A N 1
ATOM 2172 C CA . SER A 1 280 ? 22.798 -5.330 -15.952 1.00 96.88 280 SER A CA 1
ATOM 2173 C C . SER A 1 280 ? 23.760 -5.727 -17.067 1.00 96.88 280 SER A C 1
ATOM 2175 O O . SER A 1 280 ? 23.473 -6.612 -17.870 1.00 96.88 280 SER A O 1
ATOM 2177 N N . GLY A 1 281 ? 24.923 -5.075 -17.113 1.00 94.19 281 GLY A N 1
ATOM 2178 C CA . GLY A 1 281 ? 26.039 -5.524 -17.952 1.00 94.19 281 GLY A CA 1
ATOM 2179 C C . GLY A 1 281 ? 26.826 -6.687 -17.335 1.00 94.19 281 GLY A C 1
ATOM 2180 O O . GLY A 1 281 ? 27.595 -7.332 -18.036 1.00 94.19 281 GLY A O 1
ATOM 2181 N N . GLY A 1 282 ? 26.651 -6.949 -16.037 1.00 93.25 282 GLY A N 1
ATOM 2182 C CA . GLY A 1 282 ? 27.347 -8.003 -15.300 1.00 93.25 282 GLY A CA 1
ATOM 2183 C C . GLY A 1 282 ? 26.459 -9.207 -14.991 1.00 93.25 282 GLY A C 1
ATOM 2184 O O . GLY A 1 282 ? 25.416 -9.411 -15.615 1.00 93.25 282 GLY A O 1
ATOM 2185 N N . SER A 1 283 ? 26.886 -10.005 -14.010 1.00 94.00 283 SER A N 1
ATOM 2186 C CA . SER A 1 283 ? 26.092 -11.102 -13.446 1.00 94.00 283 SER A CA 1
ATOM 2187 C C . SER A 1 283 ? 24.747 -10.618 -12.896 1.00 94.00 283 SER A C 1
ATOM 2189 O O . SER A 1 283 ? 24.530 -9.420 -12.691 1.00 94.00 283 SER A O 1
ATOM 2191 N N . GLN A 1 284 ? 23.838 -11.566 -12.673 1.00 94.75 284 GLN A N 1
ATOM 2192 C CA . GLN A 1 284 ? 22.511 -11.268 -12.152 1.00 94.75 284 GLN A CA 1
ATOM 2193 C C . GLN A 1 284 ? 22.591 -10.545 -10.804 1.00 94.75 284 GLN A C 1
ATOM 2195 O O . GLN A 1 284 ? 23.405 -10.877 -9.945 1.00 94.75 284 GLN A O 1
ATOM 2200 N N . SER A 1 285 ? 21.722 -9.552 -10.655 1.00 97.44 285 SER A N 1
ATOM 2201 C CA . SER A 1 285 ? 21.559 -8.722 -9.467 1.00 97.44 285 SER A CA 1
ATOM 2202 C C . SER A 1 285 ? 20.093 -8.303 -9.368 1.00 97.44 285 SER A C 1
ATOM 2204 O O . SER A 1 285 ? 19.331 -8.462 -10.326 1.00 97.44 285 SER A O 1
ATOM 2206 N N . PHE A 1 286 ? 19.688 -7.781 -8.216 1.00 98.56 286 PHE A N 1
ATOM 2207 C CA . PHE A 1 286 ? 18.323 -7.307 -7.972 1.00 98.56 286 PHE A CA 1
ATOM 2208 C C . PHE A 1 286 ? 18.292 -5.928 -7.308 1.00 98.56 286 PHE A C 1
ATOM 2210 O O . PHE A 1 286 ? 17.240 -5.482 -6.851 1.00 98.56 286 PHE A O 1
ATOM 2217 N N . ASN A 1 287 ? 19.432 -5.239 -7.224 1.00 98.62 287 ASN A N 1
ATOM 2218 C CA . ASN A 1 287 ? 19.527 -4.012 -6.442 1.00 98.62 287 ASN A CA 1
ATOM 2219 C C . ASN A 1 287 ? 18.627 -2.907 -7.004 1.00 98.62 287 ASN A C 1
ATOM 2221 O O . ASN A 1 287 ? 17.908 -2.257 -6.244 1.00 98.62 287 ASN A O 1
ATOM 2225 N N . ALA A 1 288 ? 18.628 -2.717 -8.327 1.00 98.62 288 ALA A N 1
ATOM 2226 C CA . ALA A 1 288 ? 17.816 -1.683 -8.957 1.00 98.62 288 ALA A CA 1
ATOM 2227 C C . ALA A 1 288 ? 16.311 -1.978 -8.822 1.00 98.62 288 ALA A C 1
ATOM 2229 O O . ALA A 1 288 ? 15.562 -1.092 -8.414 1.00 98.62 288 ALA A O 1
ATOM 2230 N N . VAL A 1 289 ? 15.850 -3.211 -9.076 1.00 98.81 289 VAL A N 1
ATOM 2231 C CA . VAL A 1 289 ? 14.422 -3.560 -8.893 1.00 98.81 289 VAL A CA 1
ATOM 2232 C C . VAL A 1 289 ? 13.977 -3.491 -7.435 1.00 98.81 289 VAL A C 1
ATOM 2234 O O . VAL A 1 289 ? 12.852 -3.070 -7.174 1.00 98.81 289 VAL A O 1
ATOM 2237 N N . ASN A 1 290 ? 14.851 -3.811 -6.476 1.00 98.88 290 ASN A N 1
ATOM 2238 C CA . ASN A 1 290 ? 14.550 -3.651 -5.053 1.00 98.88 290 ASN A CA 1
ATOM 2239 C C . ASN A 1 290 ? 14.330 -2.174 -4.698 1.00 98.88 290 ASN A C 1
ATOM 2241 O O . ASN A 1 290 ? 13.341 -1.834 -4.050 1.00 98.88 290 ASN A O 1
ATOM 2245 N N . GLN A 1 291 ? 15.200 -1.282 -5.177 1.00 98.88 291 GLN A N 1
ATOM 2246 C CA . GLN A 1 291 ? 15.046 0.164 -4.985 1.00 98.88 291 GLN A CA 1
ATOM 2247 C C . GLN A 1 291 ? 13.780 0.701 -5.669 1.00 98.88 291 GLN A C 1
ATOM 2249 O O . GLN A 1 291 ? 13.036 1.474 -5.066 1.00 98.88 291 GLN A O 1
ATOM 2254 N N . LEU A 1 292 ? 13.481 0.251 -6.892 1.00 98.88 292 LEU A N 1
ATOM 2255 C CA . LEU A 1 292 ? 12.269 0.650 -7.613 1.00 98.88 292 LEU A CA 1
ATOM 2256 C C . LEU A 1 292 ? 10.990 0.162 -6.927 1.00 98.88 292 LEU A C 1
ATOM 2258 O O . LEU A 1 292 ? 10.021 0.910 -6.865 1.00 98.88 292 LEU A O 1
ATOM 2262 N N . ARG A 1 293 ? 10.975 -1.056 -6.377 1.00 98.88 293 ARG A N 1
ATOM 2263 C CA . ARG A 1 293 ? 9.827 -1.596 -5.631 1.00 98.88 293 ARG A CA 1
ATOM 2264 C C . ARG A 1 293 ? 9.541 -0.776 -4.378 1.00 98.88 293 ARG A C 1
ATOM 2266 O O . ARG A 1 293 ? 8.395 -0.448 -4.078 1.00 98.88 293 ARG A O 1
ATOM 2273 N N . VAL A 1 294 ? 10.605 -0.408 -3.673 1.00 98.81 294 VAL A N 1
ATOM 2274 C CA . VAL A 1 294 ? 10.558 0.507 -2.535 1.00 98.81 294 VAL A CA 1
ATOM 2275 C C . VAL A 1 294 ? 9.988 1.860 -2.987 1.00 98.81 294 VAL A C 1
ATOM 2277 O O . VAL A 1 294 ? 9.014 2.318 -2.393 1.00 98.81 294 VAL A O 1
ATOM 2280 N N . LEU A 1 295 ? 10.476 2.451 -4.084 1.00 98.62 295 LEU A N 1
ATOM 2281 C CA . LEU A 1 295 ? 9.910 3.690 -4.641 1.00 98.62 295 LEU A CA 1
ATOM 2282 C C . LEU A 1 295 ? 8.438 3.557 -5.047 1.00 98.62 295 LEU A C 1
ATOM 2284 O O . LEU A 1 295 ? 7.655 4.452 -4.745 1.00 98.62 295 LEU A O 1
ATOM 2288 N N . GLY A 1 296 ? 8.031 2.438 -5.648 1.00 98.62 296 GLY A N 1
ATOM 2289 C CA . GLY A 1 296 ? 6.636 2.160 -5.998 1.00 98.62 296 GLY A CA 1
ATOM 2290 C C . GLY A 1 296 ? 5.701 2.270 -4.794 1.00 98.62 296 GLY A C 1
ATOM 2291 O O . GLY A 1 296 ? 4.645 2.896 -4.880 1.00 98.62 296 GLY A O 1
ATOM 2292 N N . ARG A 1 297 ? 6.136 1.766 -3.630 1.00 98.50 297 ARG A N 1
ATOM 2293 C CA . ARG A 1 297 ? 5.414 1.932 -2.360 1.00 98.50 297 ARG A CA 1
ATOM 2294 C C . ARG A 1 297 ? 5.310 3.400 -1.938 1.00 98.50 297 ARG A C 1
ATOM 2296 O O . ARG A 1 297 ? 4.242 3.832 -1.514 1.00 98.50 297 ARG A O 1
ATOM 2303 N N . TRP A 1 298 ? 6.398 4.168 -2.036 1.00 98.06 298 TRP A N 1
ATOM 2304 C CA . TRP A 1 298 ? 6.389 5.607 -1.728 1.00 98.06 298 TRP A CA 1
ATOM 2305 C C . TRP A 1 298 ? 5.433 6.379 -2.643 1.00 98.06 298 TRP A C 1
ATOM 2307 O O . TRP A 1 298 ? 4.674 7.213 -2.155 1.00 98.06 298 TRP A O 1
ATOM 2317 N N . MET A 1 299 ? 5.389 6.018 -3.927 1.00 97.88 299 MET A N 1
ATOM 2318 C CA . MET A 1 299 ? 4.470 6.577 -4.925 1.00 97.88 299 MET A CA 1
ATOM 2319 C C . MET A 1 299 ? 3.029 6.059 -4.799 1.00 97.88 299 MET A C 1
ATOM 2321 O O . MET A 1 299 ? 2.172 6.429 -5.601 1.00 97.88 299 MET A O 1
ATOM 2325 N N . ARG A 1 300 ? 2.738 5.239 -3.776 1.00 97.62 300 ARG A N 1
ATOM 2326 C CA . ARG A 1 300 ? 1.428 4.624 -3.509 1.00 97.62 300 ARG A CA 1
ATOM 2327 C C . ARG A 1 300 ? 0.895 3.795 -4.692 1.00 97.62 300 ARG A C 1
ATOM 2329 O O . ARG A 1 300 ? -0.320 3.696 -4.866 1.00 97.62 300 ARG A O 1
ATOM 2336 N N . CYS A 1 301 ? 1.792 3.206 -5.482 1.00 98.44 301 CYS A N 1
ATOM 2337 C CA . CYS A 1 301 ? 1.454 2.288 -6.566 1.00 98.44 301 CYS A CA 1
ATOM 2338 C C . CYS A 1 301 ? 1.191 0.871 -6.033 1.00 98.44 301 CYS A C 1
ATOM 2340 O O . CYS A 1 301 ? 1.804 0.428 -5.057 1.00 98.44 301 CYS A O 1
ATOM 2342 N N . ILE A 1 302 ? 0.365 0.112 -6.749 1.00 98.69 302 ILE A N 1
ATOM 2343 C CA . ILE A 1 302 ? 0.199 -1.333 -6.577 1.00 98.69 302 ILE A CA 1
ATOM 2344 C C . ILE A 1 302 ? 1.316 -2.019 -7.368 1.00 98.69 302 ILE A C 1
ATOM 2346 O O . ILE A 1 302 ? 1.186 -2.286 -8.562 1.00 98.69 302 ILE A O 1
ATOM 2350 N N . THR A 1 303 ? 2.459 -2.244 -6.719 1.00 98.88 303 THR A N 1
ATOM 2351 C CA . THR A 1 303 ? 3.609 -2.881 -7.380 1.00 98.88 303 THR A CA 1
ATOM 2352 C C . THR A 1 303 ? 3.400 -4.391 -7.436 1.00 98.88 303 THR A C 1
ATOM 2354 O O . THR A 1 303 ? 3.392 -5.036 -6.387 1.00 98.88 303 THR A O 1
ATOM 2357 N N . ILE A 1 304 ? 3.242 -4.946 -8.640 1.00 98.88 304 ILE A N 1
ATOM 2358 C CA . ILE A 1 304 ? 2.942 -6.370 -8.847 1.00 98.88 304 ILE A CA 1
ATOM 2359 C C . ILE A 1 304 ? 4.073 -7.263 -8.297 1.00 98.88 304 ILE A C 1
ATOM 2361 O O . ILE A 1 304 ? 5.223 -6.805 -8.180 1.00 98.88 304 ILE A O 1
ATOM 2365 N N . PRO A 1 305 ? 3.780 -8.507 -7.879 1.00 98.81 305 PRO A N 1
ATOM 2366 C CA . PRO A 1 305 ? 4.782 -9.369 -7.263 1.00 98.81 305 PRO A CA 1
ATOM 2367 C C . PRO A 1 305 ? 5.913 -9.748 -8.225 1.00 98.81 305 PRO A C 1
ATOM 2369 O O . PRO A 1 305 ? 7.078 -9.711 -7.819 1.00 98.81 305 PRO A O 1
ATOM 2372 N N . ASN A 1 306 ? 5.609 -10.063 -9.485 1.00 98.44 306 ASN A N 1
ATOM 2373 C CA . ASN A 1 306 ? 6.615 -10.485 -10.449 1.00 98.44 306 ASN A CA 1
ATOM 2374 C C . ASN A 1 306 ? 7.487 -9.307 -10.928 1.00 98.44 306 ASN A C 1
ATOM 2376 O O . ASN A 1 306 ? 7.109 -8.136 -10.867 1.00 98.44 306 ASN A O 1
ATOM 2380 N N . GLN A 1 307 ? 8.707 -9.613 -11.372 1.00 98.81 307 GLN A N 1
ATOM 2381 C CA . GLN A 1 307 ? 9.684 -8.628 -11.845 1.00 98.81 307 GLN A CA 1
ATOM 2382 C C . GLN A 1 307 ? 10.716 -9.259 -12.787 1.00 98.81 307 GLN A C 1
ATOM 2384 O O . GLN A 1 307 ? 10.950 -10.471 -12.756 1.00 98.81 307 GLN A O 1
ATOM 2389 N N . SER A 1 308 ? 11.387 -8.427 -13.588 1.00 98.81 308 SER A N 1
ATOM 2390 C CA . SER A 1 308 ? 12.447 -8.873 -14.504 1.00 98.81 308 SER A CA 1
ATOM 2391 C C . SER A 1 308 ? 13.818 -8.307 -14.130 1.00 98.81 308 SER A C 1
ATOM 2393 O O . SER A 1 308 ? 13.950 -7.130 -13.798 1.00 98.81 308 SER A O 1
ATOM 2395 N N . SER A 1 309 ? 14.854 -9.146 -14.203 1.00 98.75 309 SER A N 1
ATOM 2396 C CA . SER A 1 309 ? 16.258 -8.740 -14.093 1.00 98.75 309 SER A CA 1
ATOM 2397 C C . SER A 1 309 ? 17.089 -9.490 -15.129 1.00 98.75 309 SER A C 1
ATOM 2399 O O . SER A 1 309 ? 17.381 -10.678 -14.958 1.00 98.75 309 SER A O 1
ATOM 2401 N N . VAL A 1 310 ? 17.446 -8.795 -16.211 1.00 98.50 310 VAL A N 1
ATOM 2402 C CA . VAL A 1 310 ? 18.220 -9.355 -17.327 1.00 98.50 310 VAL A CA 1
ATOM 2403 C C . VAL A 1 310 ? 19.711 -9.145 -17.064 1.00 98.50 310 VAL A C 1
ATOM 2405 O O . VAL A 1 310 ? 20.208 -8.013 -17.076 1.00 98.50 310 VAL A O 1
ATOM 2408 N N . ALA A 1 311 ? 20.428 -10.235 -16.797 1.00 97.75 311 ALA A N 1
ATOM 2409 C CA . ALA A 1 311 ? 21.877 -10.218 -16.612 1.00 97.75 311 ALA A CA 1
ATOM 2410 C C . ALA A 1 311 ? 22.600 -10.194 -17.962 1.00 97.75 311 ALA A C 1
ATOM 2412 O O . ALA A 1 311 ? 22.056 -10.665 -18.956 1.00 97.75 311 ALA A O 1
ATOM 2413 N N . LYS A 1 312 ? 23.831 -9.665 -17.986 1.00 97.06 312 LYS A N 1
ATOM 2414 C CA . LYS A 1 312 ? 24.677 -9.566 -19.189 1.00 97.06 312 LYS A CA 1
ATOM 2415 C C . LYS A 1 312 ? 23.887 -9.132 -20.431 1.00 97.06 312 LYS A C 1
ATOM 2417 O O . LYS A 1 312 ? 24.085 -9.681 -21.503 1.00 97.06 312 LYS A O 1
ATOM 2422 N N . ALA A 1 313 ? 23.013 -8.132 -20.302 1.00 96.88 313 ALA A N 1
ATOM 2423 C CA . ALA A 1 313 ? 21.951 -7.858 -21.277 1.00 96.88 313 ALA A CA 1
ATOM 2424 C C . ALA A 1 313 ? 22.435 -7.718 -22.734 1.00 96.88 313 ALA A C 1
ATOM 2426 O O . ALA A 1 313 ? 21.696 -8.027 -23.655 1.00 96.88 313 ALA A O 1
ATOM 2427 N N . PHE A 1 314 ? 23.689 -7.326 -22.962 1.00 96.06 314 PHE A N 1
ATOM 2428 C CA . PHE A 1 314 ? 24.299 -7.286 -24.292 1.00 96.06 314 PHE A CA 1
ATOM 2429 C C . PHE A 1 314 ? 24.342 -8.636 -25.032 1.00 96.06 314 PHE A C 1
ATOM 2431 O O . PHE A 1 314 ? 24.442 -8.630 -26.256 1.00 96.06 314 PHE A O 1
ATOM 2438 N N . THR A 1 315 ? 24.270 -9.777 -24.338 1.00 97.81 315 THR A N 1
ATOM 2439 C CA . THR A 1 315 ? 24.199 -11.111 -24.961 1.00 97.81 315 THR A CA 1
ATOM 2440 C C . THR A 1 315 ? 22.789 -11.477 -25.408 1.00 97.81 315 THR A C 1
ATOM 2442 O O . THR A 1 315 ? 22.630 -12.271 -26.339 1.00 97.81 315 THR A O 1
ATOM 2445 N N . GLU A 1 316 ? 21.780 -10.867 -24.787 1.00 98.38 316 GLU A N 1
ATOM 2446 C CA . GLU A 1 316 ? 20.362 -11.199 -24.953 1.00 98.38 316 GLU A CA 1
ATOM 2447 C C . GLU A 1 316 ? 19.703 -10.478 -26.131 1.00 98.38 316 GLU A C 1
ATOM 2449 O O . GLU A 1 316 ? 18.554 -10.762 -26.442 1.00 98.38 316 GLU A O 1
ATOM 2454 N N . PHE A 1 317 ? 20.413 -9.574 -26.808 1.00 98.31 317 PHE A N 1
ATOM 2455 C CA . PHE A 1 317 ? 19.914 -8.861 -27.985 1.00 98.31 317 PHE A CA 1
ATOM 2456 C C . PHE A 1 317 ? 20.664 -9.284 -29.248 1.00 98.31 317 PHE A C 1
ATOM 2458 O O . PHE A 1 317 ? 21.856 -9.612 -29.209 1.00 98.31 317 PHE A O 1
ATOM 2465 N N . ASP A 1 318 ? 19.947 -9.336 -30.366 1.00 97.25 318 ASP A N 1
ATOM 2466 C CA . ASP A 1 318 ? 20.506 -9.602 -31.689 1.00 97.25 318 ASP A CA 1
ATOM 2467 C C . ASP A 1 318 ? 21.057 -8.325 -32.360 1.00 97.25 318 ASP A C 1
ATOM 2469 O O . ASP A 1 318 ? 21.245 -7.280 -31.726 1.00 97.25 318 ASP A O 1
ATOM 2473 N N . GLU A 1 319 ? 21.394 -8.430 -33.646 1.00 95.81 319 GLU A N 1
ATOM 2474 C CA . GLU A 1 319 ? 21.910 -7.319 -34.455 1.00 95.81 319 GLU A CA 1
ATOM 2475 C C . GLU A 1 319 ? 20.844 -6.279 -34.836 1.00 95.81 319 GLU A C 1
ATOM 2477 O O . GLU A 1 319 ? 21.187 -5.155 -35.200 1.00 95.81 319 GLU A O 1
ATOM 2482 N N . HIS A 1 320 ? 19.562 -6.623 -34.703 1.00 96.88 320 HIS A N 1
ATOM 2483 C CA . HIS A 1 320 ? 18.419 -5.745 -34.949 1.00 96.88 320 HIS A CA 1
ATOM 2484 C C . HIS A 1 320 ? 17.851 -5.151 -33.656 1.00 96.88 320 HIS A C 1
ATOM 2486 O O . HIS A 1 320 ? 16.745 -4.604 -33.658 1.00 96.88 320 HIS A O 1
ATOM 2492 N N . ASP A 1 321 ? 18.599 -5.256 -32.552 1.00 97.25 321 ASP A N 1
ATOM 2493 C CA . ASP A 1 321 ? 18.191 -4.796 -31.228 1.00 97.25 321 ASP A CA 1
ATOM 2494 C C . ASP A 1 321 ? 16.859 -5.420 -30.759 1.00 97.25 321 ASP A C 1
ATOM 2496 O O . ASP A 1 321 ? 16.109 -4.826 -29.980 1.00 97.25 321 ASP A O 1
ATOM 2500 N N . ARG A 1 322 ? 16.587 -6.660 -31.188 1.00 98.38 322 ARG A N 1
ATOM 2501 C CA . ARG A 1 322 ? 15.486 -7.487 -30.686 1.00 98.38 322 ARG A CA 1
ATOM 2502 C C . ARG A 1 322 ? 15.996 -8.468 -29.648 1.00 98.38 322 ARG A C 1
ATOM 2504 O O . ARG A 1 322 ? 17.103 -9.000 -29.760 1.00 98.38 322 ARG A O 1
ATOM 2511 N N . MET A 1 323 ? 15.195 -8.688 -28.611 1.00 98.50 323 MET A N 1
ATOM 2512 C CA . MET A 1 323 ? 15.561 -9.644 -27.571 1.00 98.50 323 MET A CA 1
ATOM 2513 C C . MET A 1 323 ? 15.409 -11.074 -28.100 1.00 98.50 323 MET A C 1
ATOM 2515 O O . MET A 1 323 ? 14.387 -11.426 -28.690 1.00 98.50 323 MET A O 1
ATOM 2519 N N . LYS A 1 324 ? 16.442 -11.891 -27.901 1.00 98.56 324 LYS A N 1
ATOM 2520 C CA . LYS A 1 324 ? 16.475 -13.300 -28.302 1.00 98.56 324 LYS A CA 1
ATOM 2521 C C . LYS A 1 324 ? 15.527 -14.129 -27.426 1.00 98.56 324 LYS A C 1
ATOM 2523 O O . LYS A 1 324 ? 15.301 -13.764 -26.271 1.00 98.56 324 LYS A O 1
ATOM 2528 N N . PRO A 1 325 ? 15.034 -15.280 -27.918 1.00 98.44 325 PRO A N 1
ATOM 2529 C CA . PRO A 1 325 ? 14.339 -16.246 -27.076 1.00 98.44 325 PRO A CA 1
ATOM 2530 C C . PRO A 1 325 ? 15.249 -16.721 -25.937 1.00 98.44 325 PRO A C 1
ATOM 2532 O O . PRO A 1 325 ? 16.320 -17.280 -26.177 1.00 98.44 325 PRO A O 1
ATOM 2535 N N . SER A 1 326 ? 14.831 -16.484 -24.698 1.00 98.38 326 SER A N 1
ATOM 2536 C CA . SER A 1 326 ? 15.519 -16.945 -23.494 1.00 98.38 326 SER A CA 1
ATOM 2537 C C . SER A 1 326 ? 14.564 -16.927 -22.304 1.00 98.38 326 SER A C 1
ATOM 2539 O O . SER A 1 326 ? 13.504 -16.302 -22.353 1.00 98.38 326 SER A O 1
ATOM 2541 N N . SER A 1 327 ? 14.963 -17.549 -21.193 1.00 98.50 327 SER A N 1
ATOM 2542 C CA . SER A 1 327 ? 14.185 -17.501 -19.948 1.00 98.50 327 SER A CA 1
ATOM 2543 C C . SER A 1 327 ? 13.997 -16.074 -19.414 1.00 98.50 327 SER A C 1
ATOM 2545 O O . SER A 1 327 ? 13.049 -15.806 -18.676 1.00 98.50 327 SER A O 1
ATOM 2547 N N . TYR A 1 328 ? 14.869 -15.133 -19.797 1.00 98.69 328 TYR A N 1
ATOM 2548 C CA . TYR A 1 328 ? 14.673 -13.716 -19.503 1.00 98.69 328 TYR A CA 1
ATOM 2549 C C . TYR A 1 328 ? 13.517 -13.120 -20.306 1.00 98.69 328 TYR A C 1
ATOM 2551 O O . TYR A 1 328 ? 12.771 -12.313 -19.755 1.00 98.69 328 TYR A O 1
ATOM 2559 N N . TYR A 1 329 ? 13.358 -13.505 -21.575 1.00 98.81 329 TYR A N 1
ATOM 2560 C CA . TYR A 1 329 ? 12.238 -13.056 -22.400 1.00 98.81 329 TYR A CA 1
ATOM 2561 C C . TYR A 1 329 ? 10.914 -13.615 -21.875 1.00 98.81 329 TYR A C 1
ATOM 2563 O O . TYR A 1 329 ? 9.984 -12.841 -21.656 1.00 98.81 329 TYR A O 1
ATOM 2571 N N . ASP A 1 330 ? 10.865 -14.912 -21.554 1.00 98.81 330 ASP A N 1
ATOM 2572 C CA . ASP A 1 330 ? 9.683 -15.550 -20.954 1.00 98.81 330 ASP A CA 1
ATOM 2573 C C . ASP A 1 330 ? 9.278 -14.843 -19.653 1.00 98.81 330 ASP A C 1
ATOM 2575 O O . ASP A 1 330 ? 8.118 -14.491 -19.458 1.00 98.81 330 ASP A O 1
ATOM 2579 N N . ARG A 1 331 ? 10.257 -14.493 -18.805 1.00 98.81 331 ARG A N 1
ATOM 2580 C CA . ARG A 1 331 ? 9.989 -13.701 -17.599 1.00 98.81 331 ARG A CA 1
ATOM 2581 C C . ARG A 1 331 ? 9.399 -12.325 -17.911 1.00 98.81 331 ARG A C 1
ATOM 2583 O O . ARG A 1 331 ? 8.565 -11.843 -17.153 1.00 98.81 331 ARG A O 1
ATOM 2590 N N . ILE A 1 332 ? 9.840 -11.647 -18.969 1.00 98.88 332 ILE A N 1
ATOM 2591 C CA . ILE A 1 332 ? 9.253 -10.354 -19.355 1.00 98.88 332 ILE A CA 1
ATOM 2592 C C . ILE A 1 332 ? 7.799 -10.554 -19.791 1.00 98.88 332 ILE A C 1
ATOM 2594 O O . ILE A 1 332 ? 6.954 -9.745 -19.410 1.00 98.88 332 ILE A O 1
ATOM 2598 N N . VAL A 1 333 ? 7.499 -11.635 -20.518 1.00 98.88 333 VAL A N 1
ATOM 2599 C CA . VAL A 1 333 ? 6.124 -11.997 -20.887 1.00 98.88 333 VAL A CA 1
ATOM 2600 C C . VAL A 1 333 ? 5.262 -12.192 -19.640 1.00 98.88 333 VAL A C 1
ATOM 2602 O O . VAL A 1 333 ? 4.231 -11.529 -19.541 1.00 98.88 333 VAL A O 1
ATOM 2605 N N . ASP A 1 334 ? 5.715 -12.985 -18.663 1.00 98.88 334 ASP A N 1
ATOM 2606 C CA . ASP A 1 334 ? 4.992 -13.204 -17.399 1.00 98.88 334 ASP A CA 1
ATOM 2607 C C . ASP A 1 334 ? 4.698 -11.886 -16.666 1.00 98.88 334 ASP A C 1
ATOM 2609 O O . ASP A 1 334 ? 3.590 -11.656 -16.187 1.00 98.88 334 ASP A O 1
ATOM 2613 N N . VAL A 1 335 ? 5.693 -10.996 -16.573 1.00 98.94 335 VAL A N 1
ATOM 2614 C CA . VAL A 1 335 ? 5.558 -9.715 -15.858 1.00 98.94 335 VAL A CA 1
ATOM 2615 C C . VAL A 1 335 ? 4.562 -8.796 -16.568 1.00 98.94 335 VAL A C 1
ATOM 2617 O O . VAL A 1 335 ? 3.784 -8.117 -15.903 1.00 98.94 335 VAL A O 1
ATOM 2620 N N . MET A 1 336 ? 4.569 -8.755 -17.904 1.00 98.94 336 MET A N 1
ATOM 2621 C CA . MET A 1 336 ? 3.625 -7.933 -18.669 1.00 98.94 336 MET A CA 1
ATOM 2622 C C . MET A 1 336 ? 2.208 -8.509 -18.633 1.00 98.94 336 MET A C 1
ATOM 2624 O O . MET A 1 336 ? 1.247 -7.749 -18.520 1.00 98.94 336 MET A O 1
ATOM 2628 N N . GLU A 1 337 ? 2.073 -9.835 -18.691 1.00 98.94 337 GLU A N 1
ATOM 2629 C CA . GLU A 1 337 ? 0.787 -10.514 -18.540 1.00 98.94 337 GLU A CA 1
ATOM 2630 C C . GLU A 1 337 ? 0.184 -10.235 -17.154 1.00 98.94 337 GLU A C 1
ATOM 2632 O O . GLU A 1 337 ? -0.975 -9.829 -17.038 1.00 98.94 337 GLU A O 1
ATOM 2637 N N . GLU A 1 338 ? 0.985 -10.399 -16.097 1.00 98.94 338 GLU A N 1
ATOM 2638 C CA . GLU A 1 338 ? 0.582 -10.110 -14.723 1.00 98.94 338 GLU A CA 1
ATOM 2639 C C . GLU A 1 338 ? 0.213 -8.634 -14.550 1.00 98.94 338 GLU A C 1
ATOM 2641 O O . GLU A 1 338 ? -0.823 -8.337 -13.954 1.00 98.94 338 GLU A O 1
ATOM 2646 N N . LEU A 1 339 ? 0.989 -7.707 -15.124 1.00 98.94 339 LEU A N 1
ATOM 2647 C CA . LEU A 1 339 ? 0.669 -6.282 -15.075 1.00 98.94 339 LEU A CA 1
ATOM 2648 C C . LEU A 1 339 ? -0.722 -6.006 -15.648 1.00 98.94 339 LEU A C 1
ATOM 2650 O O . LEU A 1 339 ? -1.530 -5.395 -14.959 1.00 98.94 339 LEU A O 1
ATOM 2654 N N . VAL A 1 340 ? -1.029 -6.498 -16.853 1.00 98.81 340 VAL A N 1
ATOM 2655 C CA . VAL A 1 340 ? -2.342 -6.285 -17.490 1.00 98.81 340 VAL A CA 1
ATOM 2656 C C . VAL A 1 340 ? -3.472 -6.866 -16.643 1.00 98.81 340 VAL A C 1
ATOM 2658 O O . VAL A 1 340 ? -4.475 -6.185 -16.422 1.00 98.81 340 VAL A O 1
ATOM 2661 N N . LYS A 1 341 ? -3.303 -8.088 -16.118 1.00 98.69 341 LYS A N 1
ATOM 2662 C CA . LYS A 1 341 ? -4.287 -8.726 -15.227 1.00 98.69 341 LYS A CA 1
ATOM 2663 C C . LYS A 1 341 ? -4.560 -7.863 -13.995 1.00 98.69 341 LYS A C 1
ATOM 2665 O O . LYS A 1 341 ? -5.719 -7.599 -13.685 1.00 98.69 341 LYS A O 1
ATOM 2670 N N . PHE A 1 342 ? -3.513 -7.387 -13.319 1.00 98.75 342 PHE A N 1
ATOM 2671 C CA . PHE A 1 342 ? -3.661 -6.517 -12.153 1.00 98.75 342 PHE A CA 1
ATOM 2672 C C . PHE A 1 342 ? -4.264 -5.158 -12.520 1.00 98.75 342 PHE A C 1
ATOM 2674 O O . PHE A 1 342 ? -5.126 -4.683 -11.788 1.00 98.75 342 PHE A O 1
ATOM 2681 N N . THR A 1 343 ? -3.876 -4.543 -13.644 1.00 98.56 343 THR A N 1
ATOM 2682 C CA . THR A 1 343 ? -4.441 -3.254 -14.074 1.00 98.56 343 THR A CA 1
ATOM 2683 C C . THR A 1 343 ? -5.940 -3.375 -14.326 1.00 98.56 343 THR A C 1
ATOM 2685 O O . THR A 1 343 ? -6.704 -2.569 -13.801 1.00 98.56 343 THR A O 1
ATOM 2688 N N . LEU A 1 344 ? -6.373 -4.399 -15.070 1.00 97.00 344 LEU A N 1
ATOM 2689 C CA . LEU A 1 344 ? -7.793 -4.683 -15.305 1.00 97.00 344 LEU A CA 1
ATOM 2690 C C . LEU A 1 344 ? -8.535 -4.934 -13.994 1.00 97.00 344 LEU A C 1
ATOM 2692 O O . LEU A 1 344 ? -9.621 -4.406 -13.787 1.00 97.00 344 LEU A O 1
ATOM 2696 N N . LEU A 1 345 ? -7.917 -5.695 -13.091 1.00 96.38 345 LEU A N 1
ATOM 2697 C CA . LEU A 1 345 ? -8.495 -6.018 -11.799 1.00 96.38 345 LEU A CA 1
ATOM 2698 C C . LEU A 1 345 ? -8.693 -4.766 -10.929 1.00 96.38 345 LEU A C 1
ATOM 2700 O O . LEU A 1 345 ? -9.676 -4.694 -10.204 1.00 96.38 345 LEU A O 1
ATOM 2704 N N . THR A 1 346 ? -7.788 -3.785 -10.951 1.00 96.88 346 THR A N 1
ATOM 2705 C CA . THR A 1 346 ? -7.811 -2.685 -9.970 1.00 96.88 346 THR A CA 1
ATOM 2706 C C . THR A 1 346 ? -8.323 -1.350 -10.499 1.00 96.88 346 THR A C 1
ATOM 2708 O O . THR A 1 346 ? -8.760 -0.537 -9.686 1.00 96.88 346 THR A O 1
ATOM 2711 N N . ARG A 1 347 ? -8.267 -1.085 -11.812 1.00 95.31 347 ARG A N 1
ATOM 2712 C CA . ARG A 1 347 ? -8.535 0.260 -12.365 1.00 95.31 347 ARG A CA 1
ATOM 2713 C C . ARG A 1 347 ? -9.959 0.762 -12.111 1.00 95.31 347 ARG A C 1
ATOM 2715 O O . ARG A 1 347 ? -10.133 1.922 -11.768 1.00 95.31 347 ARG A O 1
ATOM 2722 N N . GLU A 1 348 ? -10.952 -0.121 -12.175 1.00 94.62 348 GLU A N 1
ATOM 2723 C CA . GLU A 1 348 ? -12.378 0.239 -12.057 1.00 94.62 348 GLU A CA 1
ATOM 2724 C C . GLU A 1 348 ? -12.810 0.518 -10.609 1.00 94.62 348 GLU A C 1
ATOM 2726 O O . GLU A 1 348 ? -13.878 1.059 -10.352 1.00 94.62 348 GLU A O 1
ATOM 2731 N N . ARG A 1 349 ? -11.954 0.172 -9.643 1.00 93.81 349 ARG A N 1
ATOM 2732 C CA . ARG A 1 349 ? -12.192 0.337 -8.202 1.00 93.81 349 ARG A CA 1
ATOM 2733 C C . ARG A 1 349 ? -11.090 1.133 -7.510 1.00 93.81 349 ARG A C 1
ATOM 2735 O O . ARG A 1 349 ? -10.957 1.068 -6.288 1.00 93.81 349 ARG A O 1
ATOM 2742 N N . ALA A 1 350 ? -10.287 1.869 -8.282 1.00 90.69 350 ALA A N 1
ATOM 2743 C CA . ALA A 1 350 ? -9.152 2.629 -7.772 1.00 90.69 350 ALA A CA 1
ATOM 2744 C C . ALA A 1 350 ? -9.575 3.598 -6.657 1.00 90.69 350 ALA A C 1
ATOM 2746 O O . ALA A 1 350 ? -8.942 3.604 -5.603 1.00 90.69 350 ALA A O 1
ATOM 2747 N N . ASP A 1 351 ? -10.686 4.319 -6.843 1.00 87.69 351 ASP A N 1
ATOM 2748 C CA . ASP A 1 351 ? -11.220 5.275 -5.865 1.00 87.69 351 ASP A CA 1
ATOM 2749 C C . ASP A 1 351 ? -11.603 4.600 -4.540 1.00 87.69 351 ASP A C 1
ATOM 2751 O O . ASP A 1 351 ? -11.259 5.089 -3.465 1.00 87.69 351 ASP A O 1
ATOM 2755 N N . CYS A 1 352 ? -12.236 3.423 -4.603 1.00 91.12 352 CYS A N 1
ATOM 2756 C CA . CYS A 1 352 ? -12.597 2.645 -3.417 1.00 91.12 352 CYS A CA 1
ATOM 2757 C C . CYS A 1 352 ? -11.356 2.138 -2.665 1.00 91.12 352 CYS A C 1
ATOM 2759 O O . CYS A 1 352 ? -11.290 2.229 -1.442 1.00 91.12 352 CYS A O 1
ATOM 2761 N N . LEU A 1 353 ? -10.337 1.652 -3.384 1.00 93.94 353 LEU A N 1
ATOM 2762 C CA . LEU A 1 353 ? -9.107 1.133 -2.773 1.00 93.94 353 LEU A CA 1
ATOM 2763 C C . LEU A 1 353 ? -8.275 2.216 -2.069 1.00 93.94 353 LEU A C 1
ATOM 2765 O O . LEU A 1 353 ? -7.447 1.899 -1.209 1.00 93.94 353 LEU A O 1
ATOM 2769 N N . VAL A 1 354 ? -8.444 3.484 -2.451 1.00 92.50 354 VAL A N 1
ATOM 2770 C CA . VAL A 1 354 ? -7.655 4.603 -1.916 1.00 92.50 354 VAL A CA 1
ATOM 2771 C C . VAL A 1 354 ? -8.429 5.488 -0.943 1.00 92.50 354 VAL A C 1
ATOM 2773 O O . VAL A 1 354 ? -7.798 6.379 -0.370 1.00 92.50 354 VAL A O 1
ATOM 2776 N N . ASP A 1 355 ? -9.713 5.205 -0.706 1.00 91.12 355 ASP A N 1
ATOM 2777 C CA . ASP A 1 355 ? -10.553 5.845 0.309 1.00 91.12 355 ASP A CA 1
ATOM 2778 C C . ASP A 1 355 ? -10.176 5.363 1.724 1.00 91.12 355 ASP A C 1
ATOM 2780 O O . ASP A 1 355 ? -10.551 4.280 2.191 1.00 91.12 355 ASP A O 1
ATOM 2784 N N . ARG A 1 356 ? -9.377 6.176 2.427 1.00 91.62 356 ARG A N 1
ATOM 2785 C CA . ARG A 1 356 ? -8.793 5.820 3.728 1.00 91.62 356 ARG A CA 1
ATOM 2786 C C . ARG A 1 356 ? -9.580 6.409 4.885 1.00 91.62 356 ARG A C 1
ATOM 2788 O O . ARG A 1 356 ? -9.796 7.612 4.954 1.00 91.62 356 ARG A O 1
ATOM 2795 N N . TYR A 1 357 ? -9.806 5.585 5.906 1.00 89.56 357 TYR A N 1
ATOM 2796 C CA . TYR A 1 357 ? -10.342 6.008 7.205 1.00 89.56 357 TYR A CA 1
ATOM 2797 C C . TYR A 1 357 ? -9.647 7.258 7.775 1.00 89.56 357 TYR A C 1
ATOM 2799 O O . TYR A 1 357 ? -10.313 8.197 8.195 1.00 89.56 357 TYR A O 1
ATOM 2807 N N . SER A 1 358 ? -8.310 7.306 7.754 1.00 86.94 358 SER A N 1
ATOM 2808 C CA . SER A 1 358 ? -7.558 8.450 8.287 1.00 86.94 358 SER A CA 1
ATOM 2809 C C . SER A 1 358 ? -7.754 9.736 7.484 1.00 86.94 358 SER A C 1
ATOM 2811 O O . SER A 1 358 ? -7.608 10.812 8.046 1.00 86.94 358 SER A O 1
ATOM 2813 N N . GLU A 1 359 ? -8.033 9.621 6.183 1.00 85.88 359 GLU A N 1
ATOM 2814 C CA . GLU A 1 359 ? -8.304 10.766 5.305 1.00 85.88 359 GLU A CA 1
ATOM 2815 C C . GLU A 1 359 ? -9.760 11.235 5.465 1.00 85.88 359 GLU A C 1
ATOM 2817 O O . GLU A 1 359 ? -9.999 12.432 5.418 1.00 85.88 359 GLU A O 1
ATOM 2822 N N . ARG A 1 360 ? -10.710 10.328 5.755 1.00 85.88 360 ARG A N 1
ATOM 2823 C CA . ARG A 1 360 ? -12.097 10.683 6.121 1.00 85.88 360 ARG A CA 1
ATOM 2824 C C . ARG A 1 360 ? -12.210 11.366 7.484 1.00 85.88 360 ARG A C 1
ATOM 2826 O O . ARG A 1 360 ? -13.043 12.247 7.649 1.00 85.88 360 ARG A O 1
ATOM 2833 N N . LYS A 1 361 ? -11.372 10.958 8.443 1.00 80.06 361 LYS A N 1
ATOM 2834 C CA . LYS A 1 361 ? -11.325 11.536 9.796 1.00 80.06 361 LYS A CA 1
ATOM 2835 C C . LYS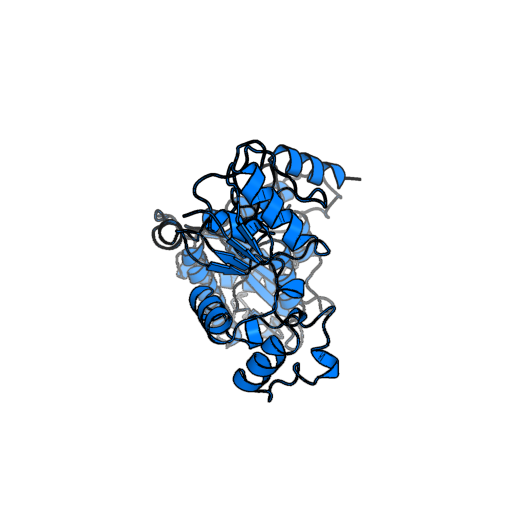 A 1 361 ? -10.833 12.977 9.813 1.00 80.06 361 LYS A C 1
ATOM 2837 O O . LYS A 1 361 ? -11.171 13.736 10.712 1.00 80.06 361 LYS A O 1
ATOM 2842 N N . GLU A 1 362 ? -9.981 13.333 8.868 1.00 74.94 362 GLU A N 1
ATOM 2843 C CA . GLU A 1 362 ? -9.399 14.662 8.814 1.00 74.94 362 GLU A CA 1
ATOM 2844 C C . GLU A 1 362 ? -10.331 15.593 8.038 1.00 74.94 362 GLU A C 1
ATOM 2846 O O . GLU A 1 362 ? -10.613 15.357 6.863 1.00 74.94 362 GLU A O 1
ATOM 2851 N N . SER A 1 363 ? -10.812 16.667 8.671 1.00 63.56 363 SER A N 1
ATOM 2852 C CA . SER A 1 363 ? -11.567 17.682 7.932 1.00 63.56 363 SER A CA 1
ATOM 2853 C C . SER A 1 363 ? -10.674 18.321 6.860 1.00 63.56 363 SER A C 1
ATOM 2855 O O . SER A 1 363 ? -9.455 18.440 7.024 1.00 63.56 363 SER A O 1
ATOM 2857 N N . ALA A 1 364 ? -11.265 18.780 5.752 1.00 54.78 364 ALA A N 1
ATOM 2858 C CA . ALA A 1 364 ? -10.509 19.450 4.690 1.00 54.78 364 ALA A CA 1
ATOM 2859 C C . ALA A 1 364 ? -9.686 20.650 5.219 1.00 54.78 364 ALA A C 1
ATOM 2861 O O . ALA A 1 364 ? -8.584 20.916 4.730 1.00 54.78 364 ALA A O 1
ATOM 2862 N N . GLU A 1 365 ? -10.178 21.335 6.260 1.00 50.81 365 GLU A N 1
ATOM 2863 C CA . GLU A 1 365 ? -9.471 22.422 6.947 1.00 50.81 365 GLU A CA 1
ATOM 2864 C C . GLU A 1 365 ? -8.283 21.942 7.793 1.00 50.81 365 GLU A C 1
ATOM 2866 O O . GLU A 1 365 ? -7.231 22.584 7.787 1.00 50.81 365 GLU A O 1
ATOM 2871 N N . GLU A 1 366 ? -8.403 20.817 8.499 1.00 63.03 366 GLU A N 1
ATOM 2872 C CA . GLU A 1 366 ? -7.310 20.233 9.291 1.00 63.03 366 GLU A CA 1
ATOM 2873 C C . GLU A 1 366 ? -6.206 19.655 8.405 1.00 63.03 366 GLU A C 1
ATOM 2875 O O . GLU A 1 366 ? -5.023 19.878 8.678 1.00 63.03 366 GLU A O 1
ATOM 2880 N N . LEU A 1 367 ? -6.583 19.014 7.294 1.00 58.00 367 LEU A N 1
ATOM 2881 C CA . LEU A 1 367 ? -5.640 18.518 6.294 1.00 58.00 367 LEU A CA 1
ATOM 2882 C C . LEU A 1 367 ? -4.843 19.673 5.685 1.00 58.00 367 LEU A C 1
ATOM 2884 O O . LEU A 1 367 ? -3.616 19.597 5.594 1.00 58.00 367 LEU A O 1
ATOM 2888 N N . SER A 1 368 ? -5.527 20.763 5.325 1.00 51.72 368 SER A N 1
ATOM 2889 C CA . SER A 1 368 ? -4.893 21.982 4.815 1.00 51.72 368 SER A CA 1
ATOM 2890 C C . SER A 1 368 ? -3.932 22.594 5.842 1.00 51.72 368 SER A C 1
ATOM 2892 O O . SER A 1 368 ? -2.774 22.865 5.520 1.00 51.72 368 SER A O 1
ATOM 2894 N N . LYS A 1 369 ? -4.348 22.726 7.112 1.00 59.50 369 LYS A N 1
ATOM 2895 C CA . LYS A 1 369 ? -3.481 23.232 8.193 1.00 59.50 369 LYS A CA 1
ATOM 2896 C C . LYS A 1 369 ? -2.246 22.351 8.400 1.00 59.50 369 LYS A C 1
ATOM 2898 O O . LYS A 1 369 ? -1.141 22.877 8.489 1.00 59.50 369 LYS A O 1
ATOM 2903 N N . ARG A 1 370 ? -2.387 21.022 8.434 1.00 63.22 370 ARG A N 1
ATOM 2904 C CA . ARG A 1 370 ? -1.260 20.099 8.663 1.00 63.22 370 ARG A CA 1
ATOM 2905 C C . ARG A 1 370 ? -0.264 20.077 7.504 1.00 63.22 370 ARG A C 1
ATOM 2907 O O . ARG A 1 370 ? 0.939 19.982 7.745 1.00 63.22 370 ARG A O 1
ATOM 2914 N N . VAL A 1 371 ? -0.751 20.120 6.264 1.00 56.56 371 VAL A N 1
ATOM 2915 C CA . VAL A 1 371 ? 0.104 20.117 5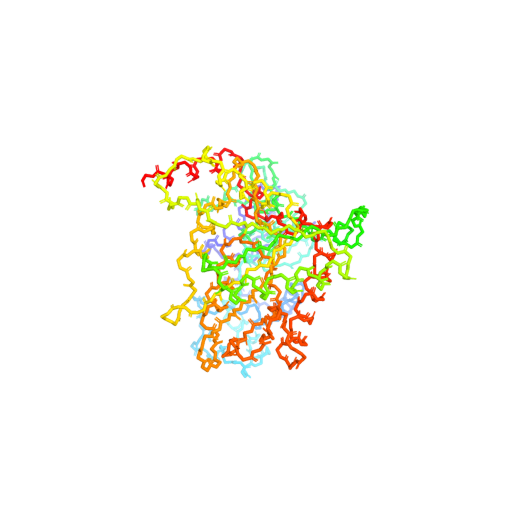.067 1.00 56.56 371 VAL A CA 1
ATOM 2916 C C . VAL A 1 371 ? 0.868 21.439 4.951 1.00 56.56 371 VAL A C 1
ATOM 2918 O O . VAL A 1 371 ? 2.075 21.407 4.726 1.00 56.56 371 VAL A O 1
ATOM 2921 N N . ASN A 1 372 ? 0.216 22.575 5.219 1.00 51.88 372 ASN A N 1
ATOM 2922 C CA . ASN A 1 372 ? 0.848 23.899 5.155 1.00 51.88 372 ASN A CA 1
ATOM 2923 C C . ASN A 1 372 ? 1.778 24.200 6.347 1.00 51.88 372 ASN A C 1
ATOM 2925 O O . ASN A 1 372 ? 2.715 24.979 6.212 1.00 51.88 372 ASN A O 1
ATOM 2929 N N . LEU A 1 373 ? 1.582 23.560 7.507 1.00 45.69 373 LEU A N 1
ATOM 2930 C CA . LEU A 1 373 ? 2.504 23.666 8.650 1.00 45.69 373 LEU A CA 1
ATOM 2931 C C . LEU A 1 373 ? 3.825 22.901 8.448 1.00 45.69 373 LEU A C 1
ATOM 2933 O O . LEU A 1 373 ? 4.747 23.070 9.241 1.00 45.69 373 LEU A O 1
ATOM 2937 N N . ARG A 1 374 ? 3.927 22.043 7.423 1.00 39.81 374 ARG A N 1
ATOM 2938 C CA . ARG A 1 374 ? 5.134 21.247 7.126 1.00 39.81 374 ARG A CA 1
ATOM 2939 C C . ARG A 1 374 ? 5.948 21.759 5.937 1.00 39.81 374 ARG A C 1
ATOM 2941 O O . ARG A 1 374 ? 6.965 21.155 5.615 1.00 39.81 374 ARG A O 1
ATOM 2948 N N . SER A 1 375 ? 5.527 22.854 5.311 1.00 37.28 375 SER A N 1
ATOM 2949 C CA . SER A 1 375 ? 6.344 23.624 4.372 1.00 37.28 375 SER A CA 1
ATOM 2950 C C . SER A 1 375 ? 7.086 24.730 5.130 1.00 37.28 375 SER A C 1
ATOM 2952 O O . SER A 1 375 ? 6.660 25.883 5.107 1.00 37.28 375 SER A O 1
ATOM 2954 N N . ILE A 1 376 ? 8.151 24.351 5.844 1.00 34.12 376 ILE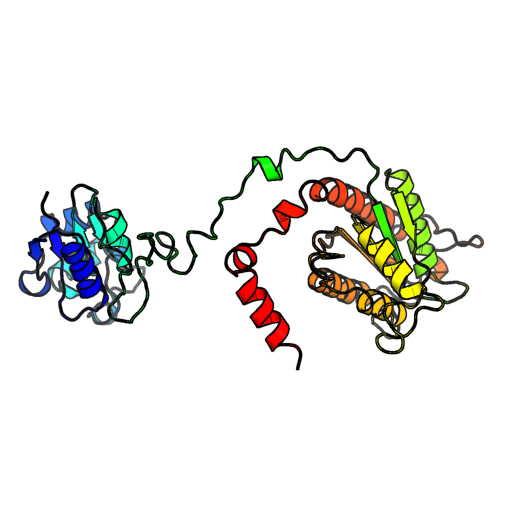 A N 1
ATOM 2955 C CA . ILE A 1 376 ? 9.217 25.241 6.340 1.00 34.12 376 ILE A CA 1
ATOM 2956 C C . ILE A 1 376 ? 10.549 24.609 5.960 1.00 34.12 376 ILE A C 1
ATOM 2958 O O . ILE A 1 376 ? 10.689 23.388 6.207 1.00 34.12 376 ILE A O 1
#

Sequence (376 aa):
MQPVIYHNPD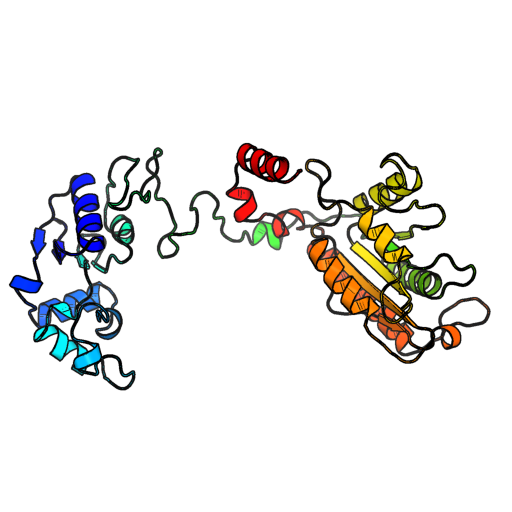CGTSRNVLAVIQAAGYEPEIIEYLKVGWNADELRNLLAYAGLTPRQALRETKSPAKELGLLDPAVTDDVIFEQMLVHPVLVNRPIVITDKGTKLCRPSEVVLDLLDTWPKGPFLKEDGTEMINSAGKRVGLPGLPNMDAESFQAIDETKLFAPEPMHHAPRILLLYGSVRSRSFSRLVSEEAARILNRFGAETRTFNPSGLPLPDDADVSHPKVQELRELVQWAEGMVWCSPERHGAMTGVMKSQIDWIPLALGSVRPTQGKTLAVMQVSGGSQSFNAVNQLRVLGRWMRCITIPNQSSVAKAFTEFDEHDRMKPSSYYDRIVDVMEELVKFTLLTRERADCLVDRYSERKESAEELSKRVNLRSI

Foldseek 3Di:
DQKEKQADPVDLQRVQLVCWCVLLPGDHHYHPCQVVADDLVRVVVQCVQQVHQLVRQFDPPPFCCVVVVVVDPVDDSVNSSVVCRVGVVRGQDIWMQAPQIIHRCVRSLLSVSRDPGTRQPQDAGPVRHTQAHNVRHGQADVVGNVAGPVLDDDQDVCLQPPFDDDPAAAEEEEEEQDPDPQDLLVLLSVLLCVLLVVVRHDYDYQDLVPPDAVPPDDCPPPSLVVLLVSLQRHQAYEYEAEQDPNEGHPSSVRSLSSHDCDDPPDRSAAQGEYEYEYEYLADWDCHHVVVVVVSCVVSNHNYFPAYAYHYNSVVQADPVSHGDDDPRSVSSSVRSNRRSVVSSSRRSSSVVVPSDSVVSPADPVNVVVVVVVPPD

Organism: Asticcacaulis excentricus (strain ATCC 15261 / DSM 4724 / KCTC 12464 / NCIMB 9791 / VKM B-1370 / CB 48) (NCBI:txid573065)